Protein 7BOR (pdb70)

Sequence (494 aa):
SELIRVERETGLLTLRLDRQDKKNALTRAMYSRMAEALLEAQADTAVRVVLITGGDACFTSGNDILDFLEQPPSLRDSPVGRFMSALLEFPKPVIAAVNGPAVGIGTTLLLHCDLVFVGRNARLKMPFVNLGLTPEFGSSLILPRMLGHAKAAELLMLGQDFSGEQAAAWGLANAALEDGATVLEHARDAARRFLHLAPSAVVESKRLMKAPFIEELRRVIAEEGDIFSTRLRSPEAIEALSAFMHRSELIRVERETGLLTLRLDRQDKKNALTRAMYSRMAEALLEAQADTAVRVVLITGGDACFTSGNDILDFLEQPPSLRDSPVGRFMSALLEFPKPVIAAVNGPAVGIGTTLLLHCDLVFVGRNARLKMPFVNLGLTPEFGSSLILPRMLGHAKAAELLMLGQDFSGEQAAAWGLANAALEDGATVLEHARDAARRFLHLAPSAVVESKRLMKAPFIEELRRVIAEEGDIFSTRLRSPEAIEALSAFMHR

CATH classification: 3.90.226.10

Organism: Pseudomonas aeruginosa (strain ATCC 15692 / DSM 22644 / CIP 104116 / JCM 14847 / LMG 12228 / 1C / PRS 101 / PAO1) (NCBI:txid208964)

Nearest PDB structures (foldseek):
  7crd-assembly2_A  TM=9.992E-01  e=6.136E-46  Pseudomonas aeruginosa PAO1
  5ve2-assembly1_A  TM=9.531E-01  e=1.288E-24  Paraglaciecola sp. T6c
  3fdu-assembly2_E  TM=9.645E-01  e=4.568E-24  Acinetobacter baumannii ATCC 17978
  3qxz-assembly1_B  TM=7.538E-01  e=5.736E-17  Mycobacteroides abscessus ATCC 19977
  2vss-assembly1_A  TM=7.970E-01  e=1.020E-15  Pseudomonas fluorescens

Structure (mmCIF, N/CA/C/O backbone):
data_7BOR
#
_entry.id   7BOR
#
_cell.length_a   81.546
_cell.length_b   81.546
_cell.length_c   59.174
_cell.angle_alpha   90.000
_cell.angle_beta   90.000
_cell.angle_gamma   120.000
#
_symmetry.space_group_name_H-M   'P 3'
#
loop_
_entity.id
_entity.type
_entity.pdbx_description
1 polymer 'Probable enoyl-CoA hydratase/isomerase'
2 non-polymer 'COENZYME A'
3 water water
#
loop_
_atom_site.group_PDB
_atom_site.id
_atom_site.type_symbol
_atom_site.label_atom_id
_atom_site.label_alt_id
_atom_site.label_comp_id
_atom_site.label_asym_id
_atom_site.label_entity_id
_atom_site.label_seq_id
_atom_site.pdbx_PDB_ins_code
_atom_site.Cartn_x
_atom_site.Cartn_y
_atom_site.Cartn_z
_atom_site.occupancy
_atom_site.B_iso_or_equiv
_atom_site.auth_seq_id
_atom_site.auth_comp_id
_atom_site.auth_asym_id
_atom_site.auth_atom_id
_atom_site.pdbx_PDB_model_num
ATOM 1 N N . SER A 1 2 ? 30.53400 110.78300 -112.38300 1.000 78.68695 2 SER A N 1
ATOM 2 C CA . SER A 1 2 ? 31.47300 109.73700 -111.95300 1.000 82.52247 2 SER A CA 1
ATOM 3 C C . SER A 1 2 ? 31.08100 109.17400 -110.58000 1.000 79.77821 2 SER A C 1
ATOM 4 O O . SER A 1 2 ? 31.92400 108.96900 -109.69500 1.000 74.68563 2 SER A O 1
ATOM 7 N N . GLU A 1 3 ? 29.79000 108.88300 -110.44300 1.000 76.07650 3 GLU A N 1
ATOM 8 C CA . GLU A 1 3 ? 29.16200 108.72000 -109.14100 1.000 70.01105 3 GLU A CA 1
ATOM 9 C C . GLU A 1 3 ? 29.20300 107.28700 -108.62200 1.000 64.32399 3 GLU A C 1
ATOM 10 O O . GLU A 1 3 ? 29.29800 107.08800 -107.40500 1.000 63.63722 3 GLU A O 1
ATOM 16 N N . LEU A 1 4 ? 29.13900 106.28000 -109.49400 1.000 58.36129 4 LEU A N 1
ATOM 17 C CA . LEU A 1 4 ? 28.90100 104.91600 -109.03500 1.000 55.90191 4 LEU A CA 1
ATOM 18 C C . LEU A 1 4 ? 30.11400 103.99400 -109.09700 1.000 52.53946 4 LEU A C 1
ATOM 19 O O . LEU A 1 4 ? 30.11700 102.98800 -108.38500 1.000 48.62511 4 LEU A O 1
ATOM 24 N N . ILE A 1 5 ? 31.11600 104.29600 -109.93000 1.000 50.07294 5 ILE A N 1
ATOM 25 C CA . ILE A 1 5 ? 32.40500 103.59800 -109.95700 1.000 51.57287 5 ILE A CA 1
ATOM 26 C C . ILE A 1 5 ? 33.51400 104.61600 -109.64900 1.000 55.64496 5 ILE A C 1
ATOM 27 O O . ILE A 1 5 ? 33.79900 105.50400 -110.46800 1.000 59.59806 5 ILE A O 1
ATOM 32 N N . ARG A 1 6 ? 34.15800 104.48200 -108.48800 1.000 52.76905 6 ARG A N 1
ATOM 33 C CA . ARG A 1 6 ? 35.31500 105.31400 -108.14800 1.000 54.22879 6 ARG A CA 1
ATOM 34 C C . ARG A 1 6 ? 36.60400 104.70600 -108.69000 1.000 55.50469 6 ARG A C 1
ATOM 35 O O . ARG A 1 6 ? 36.79800 103.48900 -108.63500 1.000 52.98243 6 ARG A O 1
ATOM 43 N N . VAL A 1 7 ? 37.49300 105.56200 -109.20200 1.000 60.95890 7 VAL A N 1
ATOM 44 C CA . VAL A 1 7 ? 38.74400 105.11700 -109.81900 1.000 59.19427 7 VAL A CA 1
ATOM 45 C C . VAL A 1 7 ? 39.97800 105.73800 -109.16100 1.000 67.91509 7 VAL A C 1
ATOM 46 O O . VAL A 1 7 ? 40.56400 106.68900 -109.68800 1.000 70.27555 7 VAL A O 1
ATOM 50 N N . GLU A 1 8 ? 40.41500 105.18300 -108.03200 1.000 65.56684 8 GLU A N 1
ATOM 51 C CA . GLU A 1 8 ? 41.58500 105.69800 -107.31800 1.000 67.28594 8 GLU A CA 1
ATOM 52 C C . GLU A 1 8 ? 42.87600 105.18000 -107.95500 1.000 69.32855 8 GLU A C 1
ATOM 53 O O . GLU A 1 8 ? 43.22200 104.00200 -107.79100 1.000 66.91700 8 GLU A O 1
ATOM 59 N N . ARG A 1 9 ? 43.60200 106.06600 -108.65200 1.000 69.68553 9 ARG A N 1
ATOM 60 C CA . ARG A 1 9 ? 44.90500 105.76800 -109.24300 1.000 66.31809 9 ARG A CA 1
ATOM 61 C C . ARG A 1 9 ? 45.99600 106.08800 -108.21100 1.000 68.72697 9 ARG A C 1
ATOM 62 O O . ARG A 1 9 ? 46.40100 107.25900 -108.04100 1.000 70.58124 9 ARG A O 1
ATOM 70 N N . GLU A 1 10 ? 46.48500 105.03200 -107.50300 1.000 69.76195 10 GLU A N 1
ATOM 71 C CA . GLU A 1 10 ? 47.64900 105.20000 -106.64200 1.000 67.01700 10 GLU A CA 1
ATOM 72 C C . GLU A 1 10 ? 48.95200 104.89800 -107.40800 1.000 63.56835 10 GLU A C 1
ATOM 73 O O . GLU A 1 10 ? 48.97400 104.85000 -108.64300 1.000 63.16554 10 GLU A O 1
ATOM 79 N N . THR A 1 11 ? 50.02100 104.52300 -106.67700 1.000 68.81887 11 THR A N 1
ATOM 80 C CA . THR A 1 11 ? 51.34600 104.27700 -107.25600 1.000 69.41985 11 THR A CA 1
ATOM 81 C C . THR A 1 11 ? 51.36100 102.89800 -107.91000 1.000 63.99249 11 THR A C 1
ATOM 82 O O . THR A 1 11 ? 51.44200 101.87800 -107.21200 1.000 64.76779 11 THR A O 1
ATOM 86 N N . GLY A 1 12 ? 51.32800 102.86600 -109.24800 1.000 58.29449 12 GLY A N 1
ATOM 87 C CA . GLY A 1 12 ? 51.28100 101.62300 -110.00900 1.000 55.65713 12 GLY A CA 1
ATOM 88 C C . GLY A 1 12 ? 49.98400 100.82900 -109.90800 1.000 55.03290 12 GLY A C 1
ATOM 89 O O . GLY A 1 12 ? 49.81900 99.84200 -110.64300 1.000 49.32497 12 GLY A O 1
ATOM 90 N N . LEU A 1 13 ? 49.04800 101.24900 -109.05900 1.000 49.42924 13 LEU A N 1
ATOM 91 C CA . LEU A 1 13 ? 47.87400 100.47200 -108.70400 1.000 49.21320 13 LEU A CA 1
ATOM 92 C C . LEU A 1 13 ? 46.60900 101.25500 -109.03300 1.000 50.45141 13 LEU A C 1
ATOM 93 O O . LEU A 1 13 ? 46.36900 102.32800 -108.46800 1.000 53.59921 13 LEU A O 1
ATOM 98 N N . LEU A 1 14 ? 45.78200 100.70000 -109.91200 1.000 49.14450 14 LEU A N 1
ATOM 99 C CA . LEU A 1 14 ? 44.47700 101.27600 -110.21600 1.000 50.43326 14 LEU A CA 1
ATOM 100 C C . LEU A 1 14 ? 43.40500 100.51500 -109.44800 1.000 45.90420 14 LEU A C 1
ATOM 101 O O . LEU A 1 14 ? 43.33600 99.29200 -109.53400 1.000 42.37479 14 LEU A O 1
ATOM 106 N N . THR A 1 15 ? 42.57300 101.23700 -108.70800 1.000 42.40294 15 THR A N 1
ATOM 107 C CA . THR A 1 15 ? 41.51900 100.65200 -107.89800 1.000 49.76697 15 THR A CA 1
ATOM 108 C C . THR A 1 15 ? 40.14400 101.04100 -108.43300 1.000 48.88669 15 THR A C 1
ATOM 109 O O . THR A 1 15 ? 39.79300 102.22900 -108.43600 1.000 46.38450 15 THR A O 1
ATOM 113 N N . LEU A 1 16 ? 39.35800 100.03200 -108.85200 1.000 45.99599 16 LEU A N 1
ATOM 114 C CA . LEU A 1 16 ? 37.95300 100.21000 -109.23500 1.000 39.40510 16 LEU A CA 1
ATOM 115 C C . LEU A 1 16 ? 37.07200 99.86500 -108.03400 1.000 40.99123 16 LEU A C 1
ATOM 116 O O . LEU A 1 16 ? 37.02600 98.71000 -107.59400 1.000 33.97172 16 LEU A O 1
ATOM 121 N N . ARG A 1 17 ? 36.37700 100.86100 -107.50000 1.000 35.46401 17 ARG A N 1
ATOM 122 C CA . ARG A 1 17 ? 35.63200 100.72100 -106.26000 1.000 39.84414 17 ARG A CA 1
ATOM 123 C C . ARG A 1 17 ? 34.15000 100.93700 -106.56400 1.000 44.61942 17 ARG A C 1
ATOM 124 O O . ARG A 1 17 ? 33.70300 102.06800 -106.75100 1.000 44.88147 17 ARG A O 1
ATOM 132 N N . LEU A 1 18 ? 33.38300 99.85000 -106.58100 1.000 40.23457 18 LEU A N 1
ATOM 133 C CA . LEU A 1 18 ? 31.93200 99.91200 -106.72000 1.000 40.97904 18 LEU A CA 1
ATOM 134 C C . LEU A 1 18 ? 31.31100 100.71700 -105.58600 1.000 43.66267 18 LEU A C 1
ATOM 135 O O . LEU A 1 18 ? 31.44900 100.36400 -104.41300 1.000 39.18324 18 LEU A O 1
ATOM 140 N N . ASP A 1 19 ? 30.60600 101.79500 -105.92100 1.000 48.59474 19 ASP A N 1
ATOM 141 C CA . ASP A 1 19 ? 30.02000 102.67000 -104.89400 1.000 47.59635 19 ASP A CA 1
ATOM 142 C C . ASP A 1 19 ? 28.53600 102.91200 -105.19200 1.000 50.15495 19 ASP A C 1
ATOM 143 O O . ASP A 1 19 ? 28.15700 103.97000 -105.70500 1.000 50.83678 19 ASP A O 1
ATOM 148 N N . ARG A 1 20 ? 27.70000 101.94400 -104.81900 1.000 41.78213 20 ARG A N 1
ATOM 149 C CA . ARG A 1 20 ? 26.24500 102.01300 -104.99600 1.000 46.67904 20 ARG A CA 1
ATOM 150 C C . ARG A 1 20 ? 25.62700 101.22300 -103.83900 1.000 45.04500 20 ARG A C 1
ATOM 151 O O . ARG A 1 20 ? 24.90900 100.24600 -104.02200 1.000 48.14506 20 ARG A O 1
ATOM 159 N N . GLN A 1 21 ? 25.90600 101.65400 -102.61000 1.000 42.80443 21 GLN A N 1
ATOM 160 C CA . GLN A 1 21 ? 25.64400 100.81700 -101.44400 1.000 43.84576 21 GLN A CA 1
ATOM 161 C C . GLN A 1 21 ? 24.15300 100.60900 -101.22700 1.000 47.35940 21 GLN A C 1
ATOM 162 O O . GLN A 1 21 ? 23.72600 99.51300 -100.86000 1.000 47.84301 21 GLN A O 1
ATOM 168 N N . ASP A 1 22 ? 23.34000 101.63300 -101.47600 1.000 46.56082 22 ASP A N 1
ATOM 169 C CA . ASP A 1 22 ? 21.89200 101.49300 -101.35700 1.000 45.47534 22 ASP A CA 1
ATOM 170 C C . ASP A 1 22 ? 21.33100 100.34500 -102.19600 1.000 44.62459 22 ASP A C 1
ATOM 171 O O . ASP A 1 22 ? 20.25700 99.83200 -101.87200 1.000 48.55255 22 ASP A O 1
ATOM 176 N N . LYS A 1 23 ? 22.01000 99.94200 -103.26600 1.000 46.76884 23 LYS A N 1
ATOM 177 C CA . LYS A 1 23 ? 21.53100 98.85700 -104.11000 1.000 45.61370 23 LYS A CA 1
ATOM 178 C C . LYS A 1 23 ? 22.44900 97.63900 -104.03900 1.000 42.69899 23 LYS A C 1
ATOM 179 O O . LYS A 1 23 ? 22.48600 96.83000 -104.96000 1.000 41.34491 23 LYS A O 1
ATOM 185 N N . LYS A 1 24 ? 23.17900 97.48800 -102.94400 1.000 42.69351 24 LYS A N 1
ATOM 186 C CA . LYS A 1 24 ? 24.09900 96.36800 -102.78300 1.000 39.55135 24 LYS A CA 1
ATOM 187 C C . LYS A 1 24 ? 25.09200 96.26400 -103.93200 1.000 37.82896 24 LYS A C 1
ATOM 188 O O . LYS A 1 24 ? 25.46000 95.15700 -104.34800 1.000 35.92278 24 LYS A O 1
ATOM 194 N N . ASN A 1 25 ? 25.49600 97.43400 -104.44600 1.000 35.98435 25 ASN A N 1
ATOM 195 C CA . ASN A 1 25 ? 26.41800 97.57500 -105.56700 1.000 36.14486 25 ASN A CA 1
ATOM 196 C C . ASN A 1 25 ? 25.94700 96.85200 -106.83400 1.000 34.33104 25 ASN A C 1
ATOM 197 O O . ASN A 1 25 ? 26.77400 96.39300 -107.64500 1.000 33.31007 25 ASN A O 1
ATOM 202 N N . ALA A 1 26 ? 24.63300 96.78100 -107.03200 1.000 35.15029 26 ALA A N 1
ATOM 203 C CA . ALA A 1 26 ? 24.07400 96.16700 -108.24000 1.000 36.90567 26 ALA A CA 1
ATOM 204 C C . ALA A 1 26 ? 24.56900 96.90400 -109.46900 1.000 35.31959 26 ALA A C 1
ATOM 205 O O . ALA A 1 26 ? 24.60000 98.13600 -109.49200 1.000 39.29605 26 ALA A O 1
ATOM 207 N N . LEU A 1 27 ? 25.00500 96.15500 -110.47200 1.000 34.75514 27 LEU A N 1
ATOM 208 C CA . LEU A 1 27 ? 25.75700 96.73500 -111.57600 1.000 35.74750 27 LEU A CA 1
ATOM 209 C C . LEU A 1 27 ? 24.84300 97.18200 -112.71800 1.000 37.77997 27 LEU A C 1
ATOM 210 O O . LEU A 1 27 ? 24.23100 96.34500 -113.39800 1.000 32.70208 27 LEU A O 1
ATOM 215 N N . THR A 1 28 ? 24.85400 98.48500 -112.98600 1.000 39.85127 28 THR A N 1
ATOM 216 C CA . THR A 1 28 ? 24.11600 99.12600 -114.07400 1.000 40.04177 28 THR A CA 1
ATOM 217 C C . THR A 1 28 ? 24.93300 99.22000 -115.36600 1.000 42.47292 28 THR A C 1
ATOM 218 O O . THR A 1 28 ? 26.14600 98.99700 -115.39200 1.000 41.08800 28 THR A O 1
ATOM 222 N N . ARG A 1 29 ? 24.24000 99.53900 -116.46900 1.000 36.31785 29 ARG A N 1
ATOM 223 C CA . ARG A 1 29 ? 24.93500 99.67400 -117.75200 1.000 43.02395 29 ARG A CA 1
ATOM 224 C C . ARG A 1 29 ? 26.05200 100.71300 -117.66600 1.000 39.57988 29 ARG A C 1
ATOM 225 O O . ARG A 1 29 ? 27.10500 100.56100 -118.29000 1.000 37.54776 29 ARG A O 1
ATOM 233 N N . ALA A 1 30 ? 25.84000 101.78000 -116.89600 1.000 41.89979 30 ALA A N 1
ATOM 234 C CA . ALA A 1 30 ? 26.84200 102.83300 -116.78800 1.000 45.33333 30 ALA A CA 1
ATOM 235 C C . ALA A 1 30 ? 28.02100 102.39700 -115.91000 1.000 42.38227 30 ALA A C 1
ATOM 236 O O . ALA A 1 30 ? 29.15900 102.84600 -116.11400 1.000 40.82777 30 ALA A O 1
ATOM 238 N N . MET A 1 31 ? 27.78400 101.49100 -114.96700 1.000 41.16719 31 MET A N 1
ATOM 239 C CA . MET A 1 31 ? 28.89400 100.95900 -114.18200 1.000 39.62364 31 MET A CA 1
ATOM 240 C C . MET A 1 31 ? 29.72700 100.01400 -115.01000 1.000 38.45580 31 MET A C 1
ATOM 241 O O . MET A 1 31 ? 30.96100 100.11500 -115.02200 1.000 41.34174 31 MET A O 1
ATOM 246 N N . TYR A 1 32 ? 29.07100 99.13500 -115.77200 1.000 32.68736 32 TYR A N 1
ATOM 247 C CA . TYR A 1 32 ? 29.81200 98.24500 -116.64300 1.000 33.19123 32 TYR A CA 1
ATOM 248 C C . TYR A 1 32 ? 30.65300 99.03200 -117.63400 1.000 39.20131 32 TYR A C 1
ATOM 249 O O . TYR A 1 32 ? 31.77100 98.62500 -117.99200 1.000 34.89591 32 TYR A O 1
ATOM 258 N N . SER A 1 33 ? 30.07600 100.11600 -118.17300 1.000 41.65949 33 SER A N 1
ATOM 259 C CA . SER A 1 33 ? 30.77500 100.91500 -119.17200 1.000 43.76643 33 SER A CA 1
ATOM 260 C C . SER A 1 33 ? 31.98900 101.60500 -118.56000 1.000 39.30233 33 SER A C 1
ATOM 261 O O . SER A 1 33 ? 33.07100 101.58500 -119.15800 1.000 42.59343 33 SER A O 1
ATOM 264 N N . ARG A 1 34 ? 31.84000 102.17000 -117.35400 1.000 39.19280 34 ARG A N 1
ATOM 265 C CA . ARG A 1 34 ? 32.97100 102.82200 -116.69700 1.000 43.34820 34 ARG A CA 1
ATOM 266 C C . ARG A 1 34 ? 34.07900 101.81200 -116.42200 1.000 47.08985 34 ARG A C 1
ATOM 267 O O . ARG A 1 34 ? 35.25900 102.09200 -116.67100 1.000 46.56114 34 ARG A O 1
ATOM 275 N N . MET A 1 35 ? 33.71900 100.60500 -115.97100 1.000 44.01005 35 MET A N 1
ATOM 276 C CA . MET A 1 35 ? 34.74800 99.61000 -115.67200 1.000 44.20731 35 MET A CA 1
ATOM 277 C C . MET A 1 35 ? 35.41000 99.11400 -116.94300 1.000 39.56215 35 MET A C 1
ATOM 278 O O . MET A 1 35 ? 36.63600 98.94100 -116.98800 1.000 40.75167 35 MET A O 1
ATOM 283 N N . ALA A 1 36 ? 34.63700 98.91900 -118.00500 1.000 38.97753 36 ALA A N 1
ATOM 284 C CA . ALA A 1 36 ? 35.24800 98.44900 -119.23800 1.000 40.49012 36 ALA A CA 1
ATOM 285 C C . ALA A 1 36 ? 36.27100 99.45000 -119.77200 1.000 44.98841 36 ALA A C 1
ATOM 286 O O . ALA A 1 36 ? 37.34600 99.06100 -120.24400 1.000 46.42725 36 ALA A O 1
ATOM 288 N N . GLU A 1 37 ? 35.95700 100.74400 -119.72800 1.000 48.55082 37 GLU A N 1
ATOM 289 C CA . GLU A 1 37 ? 36.91100 101.71100 -120.26300 1.000 47.97713 37 GLU A CA 1
ATOM 290 C C . GLU A 1 37 ? 38.07500 101.92200 -119.29700 1.000 44.62517 37 GLU A C 1
ATOM 291 O O . GLU A 1 37 ? 39.22000 102.08400 -119.73900 1.000 47.59665 37 GLU A O 1
ATOM 297 N N . ALA A 1 38 ? 37.80700 101.87200 -117.98800 1.000 45.91256 38 ALA A N 1
ATOM 298 C CA . ALA A 1 38 ? 38.88600 101.98000 -117.00800 1.000 50.97287 38 ALA A CA 1
ATOM 299 C C . ALA A 1 38 ? 39.90800 100.85700 -117.18800 1.000 49.98349 38 ALA A C 1
ATOM 300 O O . ALA A 1 38 ? 41.13000 101.09500 -117.14700 1.000 49.61467 38 ALA A O 1
ATOM 302 N N . LEU A 1 39 ? 39.42500 99.62500 -117.39300 1.000 41.71866 39 LEU A N 1
ATOM 303 C CA . LEU A 1 39 ? 40.32500 98.52500 -117.73200 1.000 49.24528 39 LEU A CA 1
ATOM 304 C C . LEU A 1 39 ? 41.08100 98.79600 -119.03900 1.000 48.41273 39 LEU A C 1
ATOM 305 O O . LEU A 1 39 ? 42.29700 98.59400 -119.12300 1.000 51.66579 39 LEU A O 1
ATOM 310 N N . LEU A 1 40 ? 40.37500 99.21700 -120.09000 1.000 49.47092 40 LEU A N 1
ATOM 311 C CA . LEU A 1 40 ? 41.02200 99.30600 -121.40200 1.000 50.39055 40 LEU A CA 1
ATOM 312 C C . LEU A 1 40 ? 42.04300 100.43900 -121.45600 1.000 51.67273 40 LEU A C 1
ATOM 313 O O . LEU A 1 40 ? 43.02400 100.35300 -122.20100 1.000 56.31313 40 LEU A O 1
ATOM 318 N N . GLU A 1 41 ? 41.83300 101.50200 -120.69000 1.000 49.37471 41 GLU A N 1
ATOM 319 C CA . GLU A 1 41 ? 42.82700 102.56300 -120.61200 1.000 52.62678 41 GLU A CA 1
ATOM 320 C C . GLU A 1 41 ? 44.04900 102.05600 -119.85100 1.000 59.08611 41 GLU A C 1
ATOM 321 O O . GLU A 1 41 ? 45.13400 101.89300 -120.43200 1.000 59.79140 41 GLU A O 1
ATOM 327 N N . ALA A 1 42 ? 43.86500 101.73800 -118.55200 1.000 58.58863 42 ALA A N 1
ATOM 328 C CA . ALA A 1 42 ? 44.89700 101.16400 -117.68700 1.000 57.91329 42 ALA A CA 1
ATOM 329 C C . ALA A 1 42 ? 45.71700 100.06600 -118.35200 1.000 56.93288 42 ALA A C 1
ATOM 330 O O . ALA A 1 42 ? 46.92900 99.97100 -118.12200 1.000 58.54232 42 ALA A O 1
ATOM 332 N N . GLN A 1 43 ? 45.06200 99.23800 -119.16900 1.000 52.78560 43 GLN A N 1
ATOM 333 C CA . GLN A 1 43 ? 45.76300 98.26100 -119.99200 1.000 53.27091 43 GLN A CA 1
ATOM 334 C C . GLN A 1 43 ? 46.86300 98.90300 -120.82800 1.000 58.70117 43 GLN A C 1
ATOM 335 O O . GLN A 1 43 ? 47.90400 98.28300 -121.08900 1.000 60.00734 43 GLN A O 1
ATOM 341 N N . ALA A 1 44 ? 46.62400 100.12100 -121.31300 1.000 59.83754 44 ALA A N 1
ATOM 342 C CA . ALA A 1 44 ? 47.59900 100.82400 -122.13000 1.000 62.01691 44 ALA A CA 1
ATOM 343 C C . ALA A 1 44 ? 48.46600 101.77200 -121.31800 1.000 59.99501 44 ALA A C 1
ATOM 344 O O . ALA A 1 44 ? 49.50000 102.23100 -121.81300 1.000 65.49616 44 ALA A O 1
ATOM 346 N N . ASP A 1 45 ? 48.07400 102.06200 -120.08900 1.000 60.27837 45 ASP A N 1
ATOM 347 C CA . ASP A 1 45 ? 48.77600 103.03000 -119.26200 1.000 56.58697 45 ASP A CA 1
ATOM 348 C C . ASP A 1 45 ? 49.92900 102.32900 -118.55700 1.000 61.62133 45 ASP A C 1
ATOM 349 O O . ASP A 1 45 ? 49.73800 101.65500 -117.53700 1.000 55.94683 45 ASP A O 1
ATOM 354 N N . THR A 1 46 ? 51.13600 102.51600 -119.11200 1.000 60.57726 46 THR A N 1
ATOM 355 C CA . THR A 1 46 ? 52.36300 101.97400 -118.53600 1.000 60.26909 46 THR A CA 1
ATOM 356 C C . THR A 1 46 ? 52.51900 102.33500 -117.06100 1.000 59.89265 46 THR A C 1
ATOM 357 O O . THR A 1 46 ? 53.13700 101.58700 -116.29900 1.000 55.24726 46 THR A O 1
ATOM 361 N N . ALA A 1 47 ? 51.99500 103.48100 -116.63500 1.000 56.54395 47 ALA A N 1
ATOM 362 C CA . ALA A 1 47 ? 52.04800 103.77300 -115.21500 1.000 56.28852 47 ALA A CA 1
ATOM 363 C C . ALA A 1 47 ? 51.30100 102.72800 -114.40100 1.000 58.41059 47 ALA A C 1
ATOM 364 O O . ALA A 1 47 ? 51.57800 102.58200 -113.20900 1.000 61.19884 47 ALA A O 1
ATOM 366 N N . VAL A 1 48 ? 50.35700 102.00000 -114.99700 1.000 60.52878 48 VAL A N 1
ATOM 367 C CA . VAL A 1 48 ? 49.51900 101.08800 -114.22700 1.000 55.31092 48 VAL A CA 1
ATOM 368 C C . VAL A 1 48 ? 50.08400 99.67500 -114.34500 1.000 50.50857 48 VAL A C 1
ATOM 369 O O . VAL A 1 48 ? 50.26100 99.14100 -115.45000 1.000 47.59313 48 VAL A O 1
ATOM 373 N N . ARG A 1 49 ? 50.35900 99.08900 -113.17600 1.000 50.49908 49 ARG A N 1
ATOM 374 C CA . ARG A 1 49 ? 50.92500 97.75800 -113.01200 1.000 52.02568 49 ARG A CA 1
ATOM 375 C C . ARG A 1 49 ? 49.90100 96.73400 -112.54200 1.000 43.77193 49 ARG A C 1
ATOM 376 O O . ARG A 1 49 ? 49.98100 95.57200 -112.94200 1.000 47.31290 49 ARG A O 1
ATOM 384 N N . VAL A 1 50 ? 48.92600 97.15000 -111.74400 1.000 41.64746 50 VAL A N 1
ATOM 385 C CA . VAL A 1 50 ? 47.97300 96.23800 -111.12000 1.000 42.65177 50 VAL A CA 1
ATOM 386 C C . VAL A 1 50 ? 46.62400 96.94000 -110.98500 1.000 39.94201 50 VAL A C 1
ATOM 387 O O . VAL A 1 50 ? 46.55400 98.12800 -110.64200 1.000 41.74666 50 VAL A O 1
ATOM 391 N N . VAL A 1 51 ? 45.54300 96.18100 -111.20600 1.000 34.72161 51 VAL A N 1
ATOM 392 C CA . VAL A 1 51 ? 44.20000 96.65000 -110.90300 1.000 35.30562 51 VAL A CA 1
ATOM 393 C C . VAL A 1 51 ? 43.64300 95.88300 -109.71600 1.000 34.05395 51 VAL A C 1
ATOM 394 O O . VAL A 1 51 ? 43.76000 94.65400 -109.64300 1.000 32.93102 51 VAL A O 1
ATOM 398 N N . LEU A 1 52 ? 42.97900 96.61400 -108.82400 1.000 34.08526 52 LEU A N 1
ATOM 399 C CA . LEU A 1 52 ? 42.22200 96.05500 -107.72400 1.000 36.37598 52 LEU A CA 1
ATOM 400 C C . LEU A 1 52 ? 40.73300 96.36300 -107.89000 1.000 39.42779 52 LEU A C 1
ATOM 401 O O . LEU A 1 52 ? 40.35200 97.51400 -108.14500 1.000 39.46712 52 LEU A O 1
ATOM 406 N N . ILE A 1 53 ? 39.88800 95.35400 -107.69900 1.000 30.92037 53 ILE A N 1
ATOM 407 C CA . ILE A 1 53 ? 38.43800 95.55000 -107.75500 1.000 34.29768 53 ILE A CA 1
ATOM 408 C C . ILE A 1 53 ? 37.83900 95.25800 -106.39600 1.000 32.58458 53 ILE A C 1
ATOM 409 O O . ILE A 1 53 ? 38.10100 94.19900 -105.81500 1.000 34.38226 53 ILE A O 1
ATOM 414 N N . THR A 1 54 ? 36.94100 96.12600 -105.94200 1.000 27.97544 54 THR A N 1
ATOM 415 C CA . THR A 1 54 ? 36.32400 95.93600 -104.63600 1.000 28.80284 54 THR A CA 1
ATOM 416 C C . THR A 1 54 ? 35.03500 96.74300 -104.51700 1.000 31.61030 54 THR A C 1
ATOM 417 O O . THR A 1 54 ? 34.88000 97.79100 -105.14500 1.000 33.28262 54 THR A O 1
ATOM 421 N N . GLY A 1 55 ? 34.12400 96.25200 -103.69100 1.000 30.02014 55 GLY A N 1
ATOM 422 C CA . GLY A 1 55 ? 32.98000 97.02400 -103.27300 1.000 30.93659 55 GLY A CA 1
ATOM 423 C C . GLY A 1 55 ? 33.14300 97.72600 -101.93400 1.000 37.04163 55 GLY A C 1
ATOM 424 O O . GLY A 1 55 ? 32.19800 98.38500 -101.48900 1.000 34.38418 55 GLY A O 1
ATOM 425 N N . GLY A 1 56 ? 34.31200 97.62200 -101.30300 1.000 37.92159 56 GLY A N 1
ATOM 426 C CA . GLY A 1 56 ? 34.56400 98.17600 -99.98300 1.000 38.55134 56 GLY A CA 1
ATOM 427 C C . GLY A 1 56 ? 34.42100 97.13300 -98.89000 1.000 36.26978 56 GLY A C 1
ATOM 428 O O . GLY A 1 56 ? 34.46000 95.92400 -99.12700 1.000 37.80490 56 GLY A O 1
ATOM 429 N N . ASP A 1 57 ? 34.22300 97.62600 -97.66600 1.000 36.77681 57 ASP A N 1
ATOM 430 C CA . ASP A 1 57 ? 34.37500 96.81600 -96.46500 1.000 34.51453 57 ASP A CA 1
ATOM 431 C C . ASP A 1 57 ? 33.20200 95.91200 -96.20400 1.000 32.46158 57 ASP A C 1
ATOM 432 O O . ASP A 1 57 ? 33.37800 94.89700 -95.53400 1.000 35.41496 57 ASP A O 1
ATOM 437 N N . ALA A 1 58 ? 32.02100 96.24400 -96.72200 1.000 36.42598 58 ALA A N 1
ATOM 438 C CA . ALA A 1 58 ? 30.82000 95.49500 -96.38600 1.000 34.31481 58 ALA A CA 1
ATOM 439 C C . ALA A 1 58 ? 30.16300 94.75100 -97.54300 1.000 35.15161 58 ALA A C 1
ATOM 440 O O . ALA A 1 58 ? 29.34400 93.86200 -97.29300 1.000 36.96492 58 ALA A O 1
ATOM 442 N N . CYS A 1 59 ? 30.44300 95.11000 -98.78200 1.000 34.87296 59 CYS A N 1
ATOM 443 C CA . CYS A 1 59 ? 29.63600 94.57500 -99.88000 1.000 36.14912 59 CYS A CA 1
ATOM 444 C C . CYS A 1 59 ? 30.48700 94.53300 -101.13000 1.000 33.01092 59 CYS A C 1
ATOM 445 O O . CYS A 1 59 ? 31.21900 95.47900 -101.41300 1.000 33.90704 59 CYS A O 1
ATOM 448 N N . PHE A 1 60 ? 30.42100 93.42300 -101.86400 1.000 30.30564 60 PHE A N 1
ATOM 449 C CA . PHE A 1 60 ? 31.12600 93.38900 -103.14200 1.000 31.27934 60 PHE A CA 1
ATOM 450 C C . PHE A 1 60 ? 30.14600 93.79700 -104.27400 1.000 34.36900 60 PHE A C 1
ATOM 451 O O . PHE A 1 60 ? 30.12400 94.97000 -104.66600 1.000 33.88697 60 PHE A O 1
ATOM 459 N N . THR A 1 61 ? 29.28000 92.89200 -104.75200 1.000 33.68571 61 THR A N 1
ATOM 460 C CA . THR A 1 61 ? 28.18200 93.30500 -105.64400 1.000 33.42580 61 THR A CA 1
ATOM 461 C C . THR A 1 61 ? 27.09500 92.23800 -105.66300 1.000 35.72479 61 THR A C 1
ATOM 462 O O . THR A 1 61 ? 27.39500 91.04300 -105.69300 1.000 32.23838 61 THR A O 1
ATOM 466 N N . SER A 1 62 ? 25.84100 92.66800 -105.67100 1.000 35.03378 62 SER A N 1
ATOM 467 C CA . SER A 1 62 ? 24.73200 91.72900 -105.84300 1.000 37.92349 62 SER A CA 1
ATOM 468 C C . SER A 1 62 ? 24.55100 91.32100 -107.30000 1.000 34.32226 62 SER A C 1
ATOM 469 O O . SER A 1 62 ? 23.59000 90.61300 -107.63000 1.000 34.05515 62 SER A O 1
ATOM 472 N N . GLY A 1 63 ? 25.48300 91.70000 -108.17200 1.000 30.32951 63 GLY A N 1
ATOM 473 C CA . GLY A 1 63 ? 25.42200 91.27300 -109.54400 1.000 34.86841 63 GLY A CA 1
ATOM 474 C C . GLY A 1 63 ? 24.64100 92.27300 -110.37100 1.000 39.72697 63 GLY A C 1
ATOM 475 O O . GLY A 1 63 ? 24.37800 93.42800 -109.96900 1.000 36.96524 63 GLY A O 1
ATOM 476 N N . ASN A 1 64 ? 24.24800 91.79900 -111.54900 1.000 36.97373 64 ASN A N 1
ATOM 477 C CA . ASN A 1 64 ? 23.58200 92.64600 -112.53100 1.000 35.89953 64 ASN A CA 1
ATOM 478 C C . ASN A 1 64 ? 22.37700 93.34500 -111.92800 1.000 35.49142 64 ASN A C 1
ATOM 479 O O . ASN A 1 64 ? 21.61900 92.76500 -111.15600 1.000 36.20528 64 ASN A O 1
ATOM 484 N N . ASP A 1 65 ? 22.21400 94.61500 -112.27400 1.000 38.47025 65 ASP A N 1
ATOM 485 C CA . ASP A 1 65 ? 20.96900 95.29200 -111.94000 1.000 40.74627 65 ASP A CA 1
ATOM 486 C C . ASP A 1 65 ? 19.79900 94.57100 -112.60500 1.000 37.81640 65 ASP A C 1
ATOM 487 O O . ASP A 1 65 ? 19.77100 94.43300 -113.83000 1.000 41.49936 65 ASP A O 1
ATOM 492 N N . ILE A 1 66 ? 18.84300 94.10300 -111.80500 1.000 37.77221 66 ILE A N 1
ATOM 493 C CA . ILE A 1 66 ? 17.77100 93.26400 -112.34700 1.000 43.74057 66 ILE A CA 1
ATOM 494 C C . ILE A 1 66 ? 16.75000 94.09400 -113.14200 1.000 46.07434 66 ILE A C 1
ATOM 495 O O . ILE A 1 66 ? 16.17900 93.61600 -114.13200 1.000 44.53295 66 ILE A O 1
ATOM 500 N N . LEU A 1 67 ? 16.47100 95.31800 -112.68600 1.000 42.04082 67 LEU A N 1
ATOM 501 C CA . LEU A 1 67 ? 15.66600 96.25300 -113.46900 1.000 49.63456 67 LEU A CA 1
ATOM 502 C C . LEU A 1 67 ? 16.22000 96.41500 -114.86800 1.000 49.10224 67 LEU A C 1
ATOM 503 O O . LEU A 1 67 ? 15.47000 96.40700 -115.85000 1.000 50.31472 67 LEU A O 1
ATOM 508 N N . ASP A 1 68 ? 17.54000 96.59900 -114.97800 1.000 43.84780 68 ASP A N 1
ATOM 509 C CA . ASP A 1 68 ? 18.15100 96.65500 -116.29300 1.000 47.28842 68 ASP A CA 1
ATOM 510 C C . ASP A 1 68 ? 17.83100 95.39700 -117.08100 1.000 47.28418 68 ASP A C 1
ATOM 511 O O . ASP A 1 68 ? 17.52000 95.46800 -118.27500 1.000 44.78042 68 ASP A O 1
ATOM 516 N N . PHE A 1 69 ? 17.87700 94.23800 -116.41700 1.000 42.36917 69 PHE A N 1
ATOM 517 C CA . PHE A 1 69 ? 17.59500 92.97400 -117.09300 1.000 48.35908 69 PHE A CA 1
ATOM 518 C C . PHE A 1 69 ? 16.15900 92.92300 -117.59500 1.000 46.90331 69 PHE A C 1
ATOM 519 O O . PHE A 1 69 ? 15.89100 92.38900 -118.67900 1.000 46.26014 69 PHE A O 1
ATOM 527 N N . LEU A 1 70 ? 15.23900 93.46400 -116.81400 1.000 41.77007 70 LEU A N 1
ATOM 528 C CA . LEU A 1 70 ? 13.81800 93.39600 -117.11800 1.000 46.03868 70 LEU A CA 1
ATOM 529 C C . LEU A 1 70 ? 13.41600 94.43100 -118.16400 1.000 50.15617 70 LEU A C 1
ATOM 530 O O . LEU A 1 70 ? 12.65100 94.11300 -119.07400 1.000 49.81948 70 LEU A O 1
ATOM 535 N N . GLU A 1 71 ? 13.91900 95.66700 -118.05100 0.841 48.57240 71 GLU A N 1
ATOM 536 C CA . GLU A 1 71 ? 13.47700 96.75100 -118.91900 0.841 51.89965 71 GLU A CA 1
ATOM 537 C C . GLU A 1 71 ? 14.14000 96.70000 -120.28100 0.841 59.11367 71 GLU A C 1
ATOM 538 O O . GLU A 1 71 ? 13.52800 97.09500 -121.28200 0.841 67.49473 71 GLU A O 1
ATOM 544 N N . GLN A 1 72 ? 15.37800 96.23000 -120.34200 1.000 56.83932 72 GLN A N 1
ATOM 545 C CA . GLN A 1 72 ? 16.17900 96.28400 -121.56800 1.000 60.61893 72 GLN A CA 1
ATOM 546 C C . GLN A 1 72 ? 17.08500 95.08000 -121.59400 1.000 57.71416 72 GLN A C 1
ATOM 547 O O . GLN A 1 72 ? 18.30500 95.17800 -121.31400 1.000 60.83982 72 GLN A O 1
ATOM 553 N N . PRO A 1 73 ? 16.57400 93.89400 -121.91600 1.000 56.71367 73 PRO A N 1
ATOM 554 C CA . PRO A 1 73 ? 17.39200 92.67600 -121.94400 1.000 51.49586 73 PRO A CA 1
ATOM 555 C C . PRO A 1 73 ? 18.56000 92.82400 -122.91300 1.000 57.75946 73 PRO A C 1
ATOM 556 O O . PRO A 1 73 ? 18.35800 92.89200 -124.13600 1.000 54.80574 73 PRO A O 1
ATOM 560 N N . PRO A 1 74 ? 19.79100 92.83100 -122.39800 0.989 54.68276 74 PRO A N 1
ATOM 561 C CA . PRO A 1 74 ? 20.95100 92.97100 -123.27500 0.989 52.45841 74 PRO A CA 1
ATOM 562 C C . PRO A 1 74 ? 21.24900 91.67600 -124.01700 0.989 57.66526 74 PRO A C 1
ATOM 563 O O . PRO A 1 74 ? 21.08500 90.57500 -123.47500 0.989 56.88275 74 PRO A O 1
ATOM 567 N N . SER A 1 75 ? 21.64500 91.82800 -125.29400 0.820 52.42660 75 SER A N 1
ATOM 568 C CA . SER A 1 75 ? 22.48100 90.83700 -125.96500 0.820 50.20896 75 SER A CA 1
ATOM 569 C C . SER A 1 75 ? 23.85500 90.85300 -125.31000 0.820 51.51212 75 SER A C 1
ATOM 570 O O . SER A 1 75 ? 24.53800 91.88200 -125.34300 0.820 48.81745 75 SER A O 1
ATOM 573 N N . LEU A 1 76 ? 24.26000 89.73300 -124.70100 1.000 45.46659 76 LEU A N 1
ATOM 574 C CA . LEU A 1 76 ? 25.47400 89.77000 -123.90200 1.000 44.61430 76 LEU A CA 1
ATOM 575 C C . LEU A 1 76 ? 26.66700 90.21300 -124.73700 1.000 46.74678 76 LEU A C 1
ATOM 576 O O . LEU A 1 76 ? 27.42000 91.08700 -124.30900 1.000 52.70296 76 LEU A O 1
ATOM 581 N N . ARG A 1 77 ? 26.83100 89.67300 -125.95200 0.875 48.61463 77 ARG A N 1
ATOM 582 C CA . ARG A 1 77 ? 27.96200 90.08300 -126.78500 0.875 51.38938 77 ARG A CA 1
ATOM 583 C C . ARG A 1 77 ? 28.07300 91.61000 -126.85300 0.875 53.89145 77 ARG A C 1
ATOM 584 O O . ARG A 1 77 ? 29.04100 92.21500 -126.37300 0.875 50.36738 77 ARG A O 1
ATOM 592 N N . ASP A 1 78 ? 27.07800 92.24600 -127.45400 1.000 48.47704 78 ASP A N 1
ATOM 593 C CA . ASP A 1 78 ? 27.13800 93.65800 -127.81500 1.000 45.95325 78 ASP A CA 1
ATOM 594 C C . ASP A 1 78 ? 26.26200 94.40500 -126.81600 1.000 47.60511 78 ASP A C 1
ATOM 595 O O . ASP A 1 78 ? 25.06900 94.59700 -127.02700 1.000 44.72844 78 ASP A O 1
ATOM 600 N N . SER A 1 79 ? 26.88100 94.79700 -125.70600 1.000 36.55721 79 SER A N 1
ATOM 601 C CA . SER A 1 79 ? 26.23800 95.43700 -124.56800 1.000 41.89605 79 SER A CA 1
ATOM 602 C C . SER A 1 79 ? 27.33400 95.91700 -123.62300 1.000 40.73688 79 SER A C 1
ATOM 603 O O . SER A 1 79 ? 28.48400 95.46900 -123.72300 1.000 38.07116 79 SER A O 1
ATOM 606 N N . PRO A 1 80 ? 26.99600 96.80800 -122.69500 1.000 34.67031 80 PRO A N 1
ATOM 607 C CA . PRO A 1 80 ? 27.96500 97.18000 -121.65400 1.000 38.55209 80 PRO A CA 1
ATOM 608 C C . PRO A 1 80 ? 28.44500 95.99300 -120.82300 1.000 39.11273 80 PRO A C 1
ATOM 609 O O . PRO A 1 80 ? 29.65500 95.86700 -120.59300 1.000 36.76946 80 PRO A O 1
ATOM 613 N N . VAL A 1 81 ? 27.56000 95.08400 -120.40900 1.000 36.73420 81 VAL A N 1
ATOM 614 C CA . VAL A 1 81 ? 28.05200 93.94000 -119.64000 1.000 39.50345 81 VAL A CA 1
ATOM 615 C C . VAL A 1 81 ? 29.00200 93.09200 -120.48900 1.000 40.32461 81 VAL A C 1
ATOM 616 O O . VAL A 1 81 ? 30.08000 92.69100 -120.03500 1.000 35.66705 81 VAL A O 1
ATOM 620 N N . GLY A 1 82 ? 28.66100 92.87200 -121.75300 1.000 35.25254 82 GLY A N 1
ATOM 621 C CA . GLY A 1 82 ? 29.54600 92.12800 -122.62000 1.000 34.52249 82 GLY A CA 1
ATOM 622 C C . GLY A 1 82 ? 30.89700 92.78800 -122.79600 1.000 34.71198 82 GLY A C 1
ATOM 623 O O . GLY A 1 82 ? 31.92400 92.10500 -122.89200 1.000 33.61054 82 GLY A O 1
ATOM 624 N N . ARG A 1 83 ? 30.92200 94.12100 -122.85300 1.000 35.83731 83 ARG A N 1
ATOM 625 C CA . ARG A 1 83 ? 32.19100 94.83500 -122.99600 1.000 36.02308 83 ARG A CA 1
ATOM 626 C C . ARG A 1 83 ? 32.99400 94.77100 -121.70200 1.000 36.88238 83 ARG A C 1
ATOM 627 O O . ARG A 1 83 ? 34.23200 94.65500 -121.74000 1.000 36.03843 83 ARG A O 1
ATOM 635 N N . PHE A 1 84 ? 32.31000 94.81600 -120.54600 1.000 34.83363 84 PHE A N 1
ATOM 636 C CA . PHE A 1 84 ? 33.03200 94.60400 -119.29300 1.000 37.20527 84 PHE A CA 1
ATOM 637 C C . PHE A 1 84 ? 33.62500 93.19700 -119.25000 1.000 34.15224 84 PHE A C 1
ATOM 638 O O . PHE A 1 84 ? 34.80600 93.02400 -118.93200 1.000 34.82078 84 PHE A O 1
ATOM 646 N N . MET A 1 85 ? 32.83700 92.18300 -119.62300 1.000 33.69825 85 MET A N 1
ATOM 647 C CA . MET A 1 85 ? 33.34900 90.81000 -119.59500 1.000 32.04705 85 MET A CA 1
ATOM 648 C C . MET A 1 85 ? 34.57100 90.65100 -120.48200 1.000 38.14424 85 MET A C 1
ATOM 649 O O . MET A 1 85 ? 35.56800 90.01500 -120.09200 1.000 31.59098 85 MET A O 1
ATOM 654 N N . SER A 1 86 ? 34.49000 91.17600 -121.70800 1.000 32.50285 86 SER A N 1
ATOM 655 C CA . SER A 1 86 ? 35.57900 91.02400 -122.65400 1.000 35.44235 86 SER A CA 1
ATOM 656 C C . SER A 1 86 ? 36.80200 91.74300 -122.14300 1.000 31.04430 86 SER A C 1
ATOM 657 O O . SER A 1 86 ? 37.91800 91.22800 -122.22600 1.000 36.48441 86 SER A O 1
ATOM 660 N N . ALA A 1 87 ? 36.60100 92.95300 -121.63200 1.000 31.52304 87 ALA A N 1
ATOM 661 C CA . ALA A 1 87 ? 37.71700 93.74000 -121.10900 1.000 37.20828 87 ALA A CA 1
ATOM 662 C C . ALA A 1 87 ? 38.43700 93.01800 -119.95500 1.000 33.57896 87 ALA A C 1
ATOM 663 O O . ALA A 1 87 ? 39.66400 92.90200 -119.95800 1.000 33.84451 87 ALA A O 1
ATOM 665 N N . LEU A 1 88 ? 37.70300 92.53200 -118.96000 1.000 34.29450 88 LEU A N 1
ATOM 666 C CA . LEU A 1 88 ? 38.37700 91.81600 -117.86900 1.000 35.94256 88 LEU A CA 1
ATOM 667 C C . LEU A 1 88 ? 39.03000 90.52800 -118.37200 1.000 33.51828 88 LEU A C 1
ATOM 668 O O . LEU A 1 88 ? 40.21900 90.27000 -118.13800 1.000 32.88128 88 LEU A O 1
ATOM 673 N N . LEU A 1 89 ? 38.28300 89.73100 -119.12300 1.000 36.30477 89 LEU A N 1
ATOM 674 C CA . LEU A 1 89 ? 38.84500 88.49600 -119.65500 1.000 34.10541 89 LEU A CA 1
ATOM 675 C C . LEU A 1 89 ? 40.16500 88.74500 -120.37700 1.000 38.26303 89 LEU A C 1
ATOM 676 O O . LEU A 1 89 ? 41.14100 87.99200 -120.21300 1.000 36.59495 89 LEU A O 1
ATOM 681 N N . GLU A 1 90 ? 40.22700 89.80400 -121.17300 1.000 34.11241 90 GLU A N 1
ATOM 682 C CA . GLU A 1 90 ? 41.41600 90.05700 -121.97900 1.000 40.75173 90 GLU A CA 1
ATOM 683 C C . GLU A 1 90 ? 42.41700 90.95900 -121.26200 1.000 34.73698 90 GLU A C 1
ATOM 684 O O . GLU A 1 90 ? 43.47400 91.26100 -121.82500 1.000 36.27869 90 GLU A O 1
ATOM 690 N N . PHE A 1 91 ? 42.11500 91.40900 -120.04100 1.000 36.40549 91 PHE A N 1
ATOM 691 C CA . PHE A 1 91 ? 43.03100 92.31000 -119.35200 1.000 36.29898 91 PHE A CA 1
ATOM 692 C C . PHE A 1 91 ? 44.38300 91.61400 -119.18400 1.000 41.18501 91 PHE A C 1
ATOM 693 O O . PHE A 1 91 ? 44.43700 90.49700 -118.63900 1.000 39.81062 91 PHE A O 1
ATOM 701 N N . PRO A 1 92 ? 45.47600 92.18300 -119.69200 1.000 42.35133 92 PRO A N 1
ATOM 702 C CA . PRO A 1 92 ? 46.75900 91.46800 -119.67400 1.000 36.39629 92 PRO A CA 1
ATOM 703 C C . PRO A 1 92 ? 47.59200 91.65200 -118.41700 1.000 32.49559 92 PRO A C 1
ATOM 704 O O . PRO A 1 92 ? 48.57600 90.91800 -118.25900 1.000 32.26636 92 PRO A O 1
ATOM 708 N N . LYS A 1 93 ? 47.28000 92.58000 -117.55300 1.000 30.61326 93 LYS A N 1
ATOM 709 C CA . LYS A 1 93 ? 48.04400 92.78600 -116.32300 1.000 32.51078 93 LYS A CA 1
ATOM 710 C C . LYS A 1 93 ? 47.33400 92.20200 -115.10600 1.000 31.26594 93 LYS A C 1
ATOM 711 O O . LYS A 1 93 ? 46.16500 91.77100 -115.18800 1.000 30.06308 93 LYS A O 1
ATOM 717 N N . PRO A 1 94 ? 48.01100 92.15500 -113.95100 1.000 32.49143 94 PRO A N 1
ATOM 718 C CA . PRO A 1 94 ? 47.40800 91.56100 -112.75300 1.000 24.96280 94 PRO A CA 1
ATOM 719 C C . PRO A 1 94 ? 46.11700 92.24700 -112.32200 1.000 30.76241 94 PRO A C 1
ATOM 720 O O . PRO A 1 94 ? 46.05300 93.47000 -112.15800 1.000 32.17075 94 PRO A O 1
ATOM 724 N N . VAL A 1 95 ? 45.08700 91.43600 -112.09200 1.000 28.52469 95 VAL A N 1
ATOM 725 C CA . VAL A 1 95 ? 43.83300 91.92300 -111.54400 1.000 27.61500 95 VAL A CA 1
ATOM 726 C C . VAL A 1 95 ? 43.56500 91.19900 -110.22300 1.000 27.38331 95 VAL A C 1
ATOM 727 O O . VAL A 1 95 ? 43.57500 89.96600 -110.19600 1.000 27.60209 95 VAL A O 1
ATOM 731 N N . ILE A 1 96 ? 43.25800 91.96300 -109.16900 1.000 26.03959 96 ILE A N 1
ATOM 732 C CA . ILE A 1 96 ? 43.00900 91.45200 -107.81200 1.000 26.81853 96 ILE A CA 1
ATOM 733 C C . ILE A 1 96 ? 41.62200 91.87400 -107.34900 1.000 31.05219 96 ILE A C 1
ATOM 734 O O . ILE A 1 96 ? 41.28200 93.05800 -107.39500 1.000 30.57409 96 ILE A O 1
ATOM 739 N N . ALA A 1 97 ? 40.84400 90.91400 -106.85200 1.000 25.97702 97 ALA A N 1
ATOM 740 C CA . ALA A 1 97 ? 39.56400 91.18300 -106.22100 1.000 25.29193 97 ALA A CA 1
ATOM 741 C C . ALA A 1 97 ? 39.68100 91.14300 -104.70700 1.000 28.67247 97 ALA A C 1
ATOM 742 O O . ALA A 1 97 ? 40.40000 90.31800 -104.15100 1.000 25.01432 97 ALA A O 1
ATOM 744 N N . ALA A 1 98 ? 38.91200 92.02000 -104.05700 1.000 25.34478 98 ALA A N 1
ATOM 745 C CA . ALA A 1 98 ? 38.80900 92.13600 -102.60100 1.000 30.02618 98 ALA A CA 1
ATOM 746 C C . ALA A 1 98 ? 37.33000 92.15600 -102.25700 1.000 32.33476 98 ALA A C 1
ATOM 747 O O . ALA A 1 98 ? 36.64000 93.15600 -102.49400 1.000 31.24292 98 ALA A O 1
ATOM 749 N N . VAL A 1 99 ? 36.85200 91.07900 -101.66500 1.000 24.18454 99 VAL A N 1
ATOM 750 C CA . VAL A 1 99 ? 35.43200 90.78000 -101.62300 1.000 28.44983 99 VAL A CA 1
ATOM 751 C C . VAL A 1 99 ? 34.97700 90.74700 -100.18400 1.000 28.43626 99 VAL A C 1
ATOM 752 O O . VAL A 1 99 ? 35.50700 89.97200 -99.38600 1.000 31.01814 99 VAL A O 1
ATOM 756 N N . ASN A 1 100 ? 33.93900 91.52000 -99.87900 1.000 30.73370 100 ASN A N 1
ATOM 757 C CA . ASN A 1 100 ? 33.22500 91.44000 -98.61400 1.000 29.29999 100 ASN A CA 1
ATOM 758 C C . ASN A 1 100 ? 31.72800 91.31500 -98.89800 1.000 31.41891 100 ASN A C 1
ATOM 759 O O . ASN A 1 100 ? 31.23400 91.81100 -99.90100 1.000 29.35738 100 ASN A O 1
ATOM 764 N N . GLY A 1 101 ? 31.01300 90.66800 -98.00900 1.000 30.22706 101 GLY A N 1
ATOM 765 C CA . GLY A 1 101 ? 29.57900 90.64000 -98.10600 1.000 35.18975 101 GLY A CA 1
ATOM 766 C C . GLY A 1 101 ? 29.10500 89.83400 -99.30200 1.000 32.68822 101 GLY A C 1
ATOM 767 O O . GLY A 1 101 ? 29.66600 88.79300 -99.61500 1.000 27.96817 101 GLY A O 1
ATOM 768 N N . PRO A 1 102 ? 28.02400 90.26000 -99.94800 1.000 34.17635 102 PRO A N 1
ATOM 769 C CA . PRO A 1 102 ? 27.51700 89.48800 -101.09600 1.000 28.42823 102 PRO A CA 1
ATOM 770 C C . PRO A 1 102 ? 28.38500 89.67400 -102.31900 1.000 26.74340 102 PRO A C 1
ATOM 771 O O . PRO A 1 102 ? 28.93600 90.74800 -102.57400 1.000 24.39758 102 PRO A O 1
ATOM 775 N N . ALA A 1 103 ? 28.51500 88.57500 -103.06500 1.000 27.45982 103 ALA A N 1
ATOM 776 C CA . ALA A 1 103 ? 29.13800 88.48900 -104.37300 1.000 24.90265 103 ALA A CA 1
ATOM 777 C C . ALA A 1 103 ? 28.24700 87.52200 -105.15900 1.000 28.03523 103 ALA A C 1
ATOM 778 O O . ALA A 1 103 ? 28.41400 86.29700 -105.05900 1.000 26.88166 103 ALA A O 1
ATOM 780 N N . VAL A 1 104 ? 27.28900 88.07200 -105.92700 1.000 27.70178 104 VAL A N 1
ATOM 781 C CA . VAL A 1 104 ? 26.20600 87.27800 -106.50400 1.000 23.95524 104 VAL A CA 1
ATOM 782 C C . VAL A 1 104 ? 26.24700 87.34900 -108.02000 1.000 29.08042 104 VAL A C 1
ATOM 783 O O . VAL A 1 104 ? 26.47400 88.41300 -108.60300 1.000 28.18672 104 VAL A O 1
ATOM 787 N N . GLY A 1 105 ? 26.00600 86.22200 -108.65500 1.000 25.13274 105 GLY A N 1
ATOM 788 C CA . GLY A 1 105 ? 25.91500 86.25200 -110.11000 1.000 25.62776 105 GLY A CA 1
ATOM 789 C C . GLY A 1 105 ? 27.28000 86.58300 -110.67100 1.000 27.42513 105 GLY A C 1
ATOM 790 O O . GLY A 1 105 ? 28.27000 85.91700 -110.35100 1.000 26.48317 105 GLY A O 1
ATOM 791 N N . ILE A 1 106 ? 27.35700 87.61900 -111.51200 1.000 26.34923 106 ILE A N 1
ATOM 792 C CA . ILE A 1 106 ? 28.64800 88.06800 -112.02800 1.000 27.90751 106 ILE A CA 1
ATOM 793 C C . ILE A 1 106 ? 29.55100 88.55700 -110.90100 1.000 26.34036 106 ILE A C 1
ATOM 794 O O . ILE A 1 106 ? 30.77000 88.70900 -111.10600 1.000 29.19244 106 ILE A O 1
ATOM 799 N N . GLY A 1 107 ? 28.99400 88.76900 -109.70000 1.000 28.46728 107 GLY A N 1
ATOM 800 C CA . GLY A 1 107 ? 29.84100 89.06700 -108.53100 1.000 26.87090 107 GLY A CA 1
ATOM 801 C C . GLY A 1 107 ? 30.78600 87.92300 -108.20100 1.000 27.16691 107 GLY A C 1
ATOM 802 O O . GLY A 1 107 ? 31.94200 88.14000 -107.81200 1.000 27.69750 107 GLY A O 1
ATOM 803 N N . THR A 1 108 ? 30.32100 86.68900 -108.39800 1.000 26.47469 108 THR A N 1
ATOM 804 C CA . THR A 1 108 ? 31.17600 85.52000 -108.24900 1.000 24.10853 108 THR A CA 1
ATOM 805 C C . THR A 1 108 ? 31.89200 85.19200 -109.54200 1.000 26.35405 108 THR A C 1
ATOM 806 O O . THR A 1 108 ? 33.10300 84.95700 -109.53000 1.000 22.34368 108 THR A O 1
ATOM 810 N N . THR A 1 109 ? 31.18300 85.19200 -110.68900 1.000 23.77189 109 THR A N 1
ATOM 811 C CA . THR A 1 109 ? 31.86100 84.68900 -111.86800 1.000 21.57146 109 THR A CA 1
ATOM 812 C C . THR A 1 109 ? 33.01800 85.59000 -112.29300 1.000 21.29363 109 THR A C 1
ATOM 813 O O . THR A 1 109 ? 33.94300 85.11500 -112.94100 1.000 24.75493 109 THR A O 1
ATOM 817 N N . LEU A 1 110 ? 32.97600 86.89400 -112.01000 1.000 25.51806 110 LEU A N 1
ATOM 818 C CA . LEU A 1 110 ? 34.08300 87.71300 -112.48500 1.000 23.32400 110 LEU A CA 1
ATOM 819 C C . LEU A 1 110 ? 35.36400 87.35800 -111.75400 1.000 26.87512 110 LEU A C 1
ATOM 820 O O . LEU A 1 110 ? 36.47800 87.52300 -112.29700 1.000 22.61141 110 LEU A O 1
ATOM 825 N N . LEU A 1 111 ? 35.22100 86.83900 -110.52900 1.000 27.92971 111 LEU A N 1
ATOM 826 C CA . LEU A 1 111 ? 36.36200 86.36900 -109.75100 1.000 26.15576 111 LEU A CA 1
ATOM 827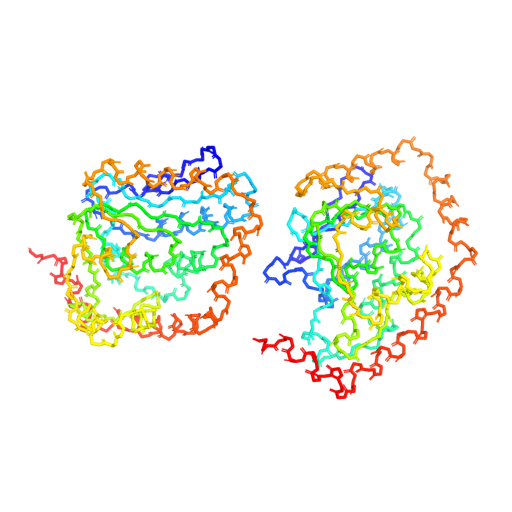 C C . LEU A 1 111 ? 37.09500 85.24800 -110.46300 1.000 25.78333 111 LEU A C 1
ATOM 828 O O . LEU A 1 111 ? 38.29100 85.03900 -110.22200 1.000 23.87674 111 LEU A O 1
ATOM 833 N N . LEU A 1 112 ? 36.39600 84.50800 -111.32400 1.000 23.53933 112 LEU A N 1
ATOM 834 C CA . LEU A 1 112 ? 37.06600 83.46800 -112.10200 1.000 24.29323 112 LEU A CA 1
ATOM 835 C C . LEU A 1 112 ? 38.04500 84.02900 -113.13300 1.000 27.37212 112 LEU A C 1
ATOM 836 O O . LEU A 1 112 ? 38.83000 83.25600 -113.67700 1.000 28.97114 112 LEU A O 1
ATOM 841 N N . HIS A 1 113 ? 38.06400 85.34400 -113.36700 1.000 25.27399 113 HIS A N 1
ATOM 842 C CA . HIS A 1 113 ? 38.99600 85.96700 -114.30100 1.000 27.15517 113 HIS A CA 1
ATOM 843 C C . HIS A 1 113 ? 40.01100 86.86800 -113.59500 1.000 29.91364 113 HIS A C 1
ATOM 844 O O . HIS A 1 113 ? 40.79300 87.57100 -114.25900 1.000 28.35532 113 HIS A O 1
ATOM 851 N N . CYS A 1 114 ? 40.04500 86.84300 -112.27400 1.000 27.16104 114 CYS A N 1
ATOM 852 C CA . CYS A 1 114 ? 41.01300 87.63700 -111.54500 1.000 24.45493 114 CYS A CA 1
ATOM 853 C C . CYS A 1 114 ? 42.23600 86.77700 -111.25800 1.000 28.25755 114 CYS A C 1
ATOM 854 O O . CYS A 1 114 ? 42.16800 85.54200 -111.20800 1.000 28.61099 114 CYS A O 1
ATOM 857 N N . ASP A 1 115 ? 43.37100 87.42900 -111.08300 1.000 26.26840 115 ASP A N 1
ATOM 858 C CA . ASP A 1 115 ? 44.58400 86.66800 -110.78800 1.000 23.69643 115 ASP A CA 1
ATOM 859 C C . ASP A 1 115 ? 44.74400 86.32700 -109.30800 1.000 22.14129 115 ASP A C 1
ATOM 860 O O . ASP A 1 115 ? 45.36200 85.30700 -108.96900 1.000 20.88143 115 ASP A O 1
ATOM 865 N N . LEU A 1 116 ? 44.22700 87.15700 -108.43400 1.000 22.70227 116 LEU A N 1
ATOM 866 C CA . LEU A 1 116 ? 44.18300 86.84500 -107.01900 1.000 22.92644 116 LEU A CA 1
ATOM 867 C C . LEU A 1 116 ? 42.82500 87.27000 -106.52600 1.000 24.37135 116 LEU A C 1
ATOM 868 O O . LEU A 1 116 ? 42.24900 88.23900 -107.01100 1.000 22.53671 116 LEU A O 1
ATOM 873 N N . VAL A 1 117 ? 42.28300 86.49600 -105.60000 1.000 21.89911 117 VAL A N 1
ATOM 874 C CA . VAL A 1 117 ? 40.94900 86.76100 -105.07300 1.000 19.79630 117 VAL A CA 1
ATOM 875 C C . VAL A 1 117 ? 41.02600 86.63300 -103.56400 1.000 27.14221 117 VAL A C 1
ATOM 876 O O . VAL A 1 117 ? 41.40300 85.56900 -103.05700 1.000 23.13060 117 VAL A O 1
ATOM 880 N N . PHE A 1 118 ? 40.76600 87.73300 -102.85000 1.000 26.32174 118 PHE A N 1
ATOM 881 C CA . PHE A 1 118 ? 40.69100 87.73000 -101.39100 1.000 26.88077 118 PHE A CA 1
ATOM 882 C C . PHE A 1 118 ? 39.27500 88.03300 -100.93500 1.000 27.78448 118 PHE A C 1
ATOM 883 O O . PHE A 1 118 ? 38.63300 88.94500 -101.45400 1.000 24.97432 118 PHE A O 1
ATOM 891 N N . VAL A 1 119 ? 38.81100 87.28900 -99.93500 1.000 26.06745 119 VAL A N 1
ATOM 892 C CA . VAL A 1 119 ? 37.42800 87.38500 -99.50000 1.000 24.10036 119 VAL A CA 1
ATOM 893 C C . VAL A 1 119 ? 37.40600 87.41800 -97.99300 1.000 26.43220 119 VAL A C 1
ATOM 894 O O . VAL A 1 119 ? 38.22600 86.76500 -97.33600 1.000 27.26855 119 VAL A O 1
ATOM 898 N N . GLY A 1 120 ? 36.41900 88.12100 -97.43700 1.000 24.69679 120 GLY A N 1
ATOM 899 C CA . GLY A 1 120 ? 36.09600 87.91100 -96.03800 1.000 27.40871 120 GLY A CA 1
ATOM 900 C C . GLY A 1 120 ? 35.56800 86.51700 -95.79100 1.000 30.66960 120 GLY A C 1
ATOM 901 O O . GLY A 1 120 ? 34.83800 85.94600 -96.61600 1.000 25.70748 120 GLY A O 1
ATOM 902 N N . ARG A 1 121 ? 35.93400 85.97800 -94.62400 1.000 27.42223 121 ARG A N 1
ATOM 903 C CA . ARG A 1 121 ? 35.51400 84.61900 -94.30000 1.000 28.81548 121 ARG A CA 1
ATOM 904 C C . ARG A 1 121 ? 34.01500 84.42700 -94.47100 1.000 25.76758 121 ARG A C 1
ATOM 905 O O . ARG A 1 121 ? 33.52700 83.30100 -94.73800 1.000 24.89789 121 ARG A O 1
ATOM 913 N N . ASN A 1 122 ? 33.26200 85.44900 -94.06800 1.000 26.87147 122 ASN A N 1
ATOM 914 C CA . ASN A 1 122 ? 31.81100 85.37600 -94.06100 1.000 30.34745 122 ASN A CA 1
ATOM 915 C C . ASN A 1 122 ? 31.19100 86.06300 -95.26800 1.000 27.67809 122 ASN A C 1
ATOM 916 O O . ASN A 1 122 ? 29.99100 86.36300 -95.23800 1.000 27.87974 122 ASN A O 1
ATOM 921 N N . ALA A 1 123 ? 31.97200 86.35300 -96.30700 1.000 26.30638 123 ALA A N 1
ATOM 922 C CA . ALA A 1 123 ? 31.32900 86.83600 -97.51600 1.000 25.89891 123 ALA A CA 1
ATOM 923 C C . ALA A 1 123 ? 30.33600 85.77900 -97.96700 1.000 30.91311 123 ALA A C 1
ATOM 924 O O . ALA A 1 123 ? 30.43500 84.61500 -97.58200 1.000 27.38070 123 ALA A O 1
ATOM 926 N N . ARG A 1 124 ? 29.36100 86.19500 -98.78300 1.000 30.72410 124 ARG A N 1
ATOM 927 C CA . ARG A 1 124 ? 28.27200 85.32300 -99.24200 1.000 28.23612 124 ARG A CA 1
ATOM 928 C C . ARG A 1 124 ? 28.28300 85.26500 -100.76300 1.000 28.80264 124 ARG A C 1
ATOM 929 O O . ARG A 1 124 ? 27.81800 86.19800 -101.41300 1.000 26.54338 124 ARG A O 1
ATOM 937 N N . LEU A 1 125 ? 28.74000 84.16300 -101.32600 1.000 25.73648 125 LEU A N 1
ATOM 938 C CA . LEU A 1 125 ? 28.89200 84.04000 -102.76300 1.000 26.71105 125 LEU A CA 1
ATOM 939 C C . LEU A 1 125 ? 27.78800 83.15600 -103.31000 1.000 25.14848 125 LEU A C 1
ATOM 940 O O . LEU A 1 125 ? 27.53500 82.07500 -102.75800 1.000 23.11584 125 LEU A O 1
ATOM 945 N N . LYS A 1 126 ? 27.13800 83.58100 -104.40200 1.000 26.10472 126 LYS A N 1
ATOM 946 C CA . LYS A 1 126 ? 26.34600 82.58600 -105.11400 1.000 25.20335 126 LYS A CA 1
ATOM 947 C C . LYS A 1 126 ? 26.10100 82.94000 -106.57800 1.000 25.62949 126 LYS A C 1
ATOM 948 O O . LYS A 1 126 ? 26.23000 84.08700 -106.99800 1.000 23.97901 126 LYS A O 1
ATOM 954 N N . MET A 1 127 ? 25.66000 81.92500 -107.32100 1.000 22.54653 127 MET A N 1
ATOM 955 C CA . MET A 1 127 ? 25.37000 82.05300 -108.76000 1.000 22.50695 127 MET A CA 1
ATOM 956 C C . MET A 1 127 ? 23.90700 81.66600 -108.91800 1.000 24.90966 127 MET A C 1
ATOM 957 O O . MET A 1 127 ? 23.57400 80.48000 -109.08400 1.000 24.46014 127 MET A O 1
ATOM 962 N N . PRO A 1 128 ? 22.99200 82.61700 -108.73900 1.000 24.36906 128 PRO A N 1
ATOM 963 C CA . PRO A 1 128 ? 21.58200 82.25800 -108.60000 1.000 23.36795 128 PRO A CA 1
ATOM 964 C C . PRO A 1 128 ? 20.88800 82.14800 -109.96300 1.000 27.61450 128 PRO A C 1
ATOM 965 O O . PRO A 1 128 ? 19.65700 82.27500 -110.02800 1.000 27.96378 128 PRO A O 1
ATOM 969 N N . PHE A 1 129 ? 21.67100 81.89600 -111.03700 1.000 26.57896 129 PHE A N 1
ATOM 970 C CA . PHE A 1 129 ? 21.12600 82.02800 -112.38900 1.000 28.18291 129 PHE A CA 1
ATOM 971 C C . PHE A 1 129 ? 19.90000 81.15800 -112.55500 1.000 33.20663 129 PHE A C 1
ATOM 972 O O . PHE A 1 129 ? 18.82500 81.63800 -112.92000 1.000 31.10857 129 PHE A O 1
ATOM 980 N N . VAL A 1 130 ? 20.03700 79.87700 -112.19700 1.000 31.55185 130 VAL A N 1
ATOM 981 C CA . VAL A 1 130 ? 18.96200 78.90200 -112.29800 1.000 32.15931 130 VAL A CA 1
ATOM 982 C C . VAL A 1 130 ? 17.75300 79.29400 -111.45000 1.000 33.64417 130 VAL A C 1
ATOM 983 O O . VAL A 1 130 ? 16.59500 79.09000 -111.85100 1.000 32.94118 130 VAL A O 1
ATOM 987 N N . ASN A 1 131 ? 17.98600 79.84600 -110.25900 1.000 30.22958 131 ASN A N 1
ATOM 988 C CA . ASN A 1 131 ? 16.86700 80.31900 -109.46400 1.000 27.37735 131 ASN A CA 1
ATOM 989 C C . ASN A 1 131 ? 16.05200 81.39300 -110.18900 1.000 30.95539 131 ASN A C 1
ATOM 990 O O . ASN A 1 131 ? 14.88300 81.59400 -109.84600 1.000 32.25733 131 ASN A O 1
ATOM 995 N N . LEU A 1 132 ? 16.64700 82.09400 -111.15100 1.000 30.31173 132 LEU A N 1
ATOM 996 C CA . LEU A 1 132 ? 16.00900 83.21000 -111.84100 1.000 32.68937 132 LEU A CA 1
ATOM 997 C C . LEU A 1 132 ? 15.60300 82.84300 -113.26200 1.000 31.90187 132 LEU A C 1
ATOM 998 O O . LEU A 1 132 ? 15.40300 83.73000 -114.10100 1.000 35.79946 132 LEU A O 1
ATOM 1003 N N . GLY A 1 133 ? 15.49800 81.54800 -113.55000 1.000 28.54971 133 GLY A N 1
ATOM 1004 C CA . GLY A 1 133 ? 15.21800 81.08400 -114.89100 1.000 29.09304 133 GLY A CA 1
ATOM 1005 C C . GLY A 1 133 ? 16.30800 81.37200 -115.88800 1.000 31.62012 133 GLY A C 1
ATOM 1006 O O . GLY A 1 133 ? 16.06400 81.33100 -117.09800 1.000 32.77247 133 GLY A O 1
ATOM 1007 N N . LEU A 1 134 ? 17.52400 81.59700 -115.41100 1.000 27.75762 134 LEU A N 1
ATOM 1008 C CA . LEU A 1 134 ? 18.65800 81.90600 -116.24600 1.000 26.28076 134 LEU A CA 1
ATOM 1009 C C . LEU A 1 134 ? 19.66900 80.76100 -116.19900 1.000 28.25956 134 LEU A C 1
ATOM 1010 O O . LEU A 1 134 ? 19.45100 79.74000 -115.55800 1.000 29.95257 134 LEU A O 1
ATOM 1015 N N . THR A 1 135 ? 20.79600 80.96100 -116.86000 1.000 25.11695 135 THR A N 1
ATOM 1016 C CA . THR A 1 135 ? 21.78100 79.90600 -117.06300 1.000 27.54576 135 THR A CA 1
ATOM 1017 C C . THR A 1 135 ? 23.17500 80.48900 -116.79600 1.000 27.36193 135 THR A C 1
ATOM 1018 O O . THR A 1 135 ? 23.32400 81.70500 -116.60800 1.000 27.98054 135 THR A O 1
ATOM 1022 N N . PRO A 1 136 ? 24.22400 79.66000 -116.77200 1.000 26.10421 136 PRO A N 1
ATOM 1023 C CA . PRO A 1 136 ? 25.54900 80.17000 -116.40900 1.000 27.36664 136 PRO A CA 1
ATOM 1024 C C . PRO A 1 136 ? 26.08400 81.19300 -117.39800 1.000 29.41470 136 PRO A C 1
ATOM 1025 O O . PRO A 1 136 ? 25.80500 81.15200 -118.60200 1.000 32.52816 136 PRO A O 1
ATOM 1029 N N . GLU A 1 137 ? 26.96400 82.04900 -116.88300 1.000 29.72919 137 GLU A N 1
ATOM 1030 C CA . GLU A 1 137 ? 27.48300 83.20700 -117.60200 1.000 31.15128 137 GLU A CA 1
ATOM 1031 C C . GLU A 1 137 ? 28.96400 83.36200 -117.26500 1.000 31.31156 137 GLU A C 1
ATOM 1032 O O . GLU A 1 137 ? 29.50600 82.66500 -116.37800 1.000 28.56816 137 GLU A O 1
ATOM 1038 N N . PHE A 1 138 ? 29.63600 84.20000 -118.07700 1.000 27.49698 138 PHE A N 1
ATOM 1039 C CA . PHE A 1 138 ? 31.06100 84.55300 -117.95800 1.000 29.22483 138 PHE A CA 1
ATOM 1040 C C . PHE A 1 138 ? 31.99100 83.31200 -117.98600 1.000 27.48714 138 PHE A C 1
ATOM 1041 O O . PHE A 1 138 ? 33.10100 83.31700 -117.43700 1.000 28.51903 138 PHE A O 1
ATOM 1049 N N . GLY A 1 139 ? 31.60400 82.26700 -118.70200 1.000 26.47565 139 GLY A N 1
ATOM 1050 C CA . GLY A 1 139 ? 32.44300 81.09700 -118.83100 1.000 25.11146 139 GLY A CA 1
ATOM 1051 C C . GLY A 1 139 ? 32.45300 80.14000 -117.64600 1.000 25.85753 139 GLY A C 1
ATOM 1052 O O . GLY A 1 139 ? 33.19500 79.14300 -117.65700 1.000 23.04811 139 GLY A O 1
ATOM 1053 N N . SER A 1 140 ? 31.61300 80.39100 -116.65200 1.000 26.64330 140 SER A N 1
ATOM 1054 C CA . SER A 1 140 ? 31.54900 79.55700 -115.46600 1.000 27.70336 140 SER A CA 1
ATOM 1055 C C . SER A 1 140 ? 31.12000 78.14300 -115.79100 1.000 28.44681 140 SER A C 1
ATOM 1056 O O . SER A 1 140 ? 31.45000 77.23500 -115.03500 1.000 23.54731 140 SER A O 1
ATOM 1059 N N . SER A 1 141 ? 30.37500 77.93400 -116.89900 1.000 25.16841 141 SER A N 1
ATOM 1060 C CA . SER A 1 141 ? 29.99800 76.57700 -117.29400 1.000 22.15353 141 SER A CA 1
ATOM 1061 C C . SER A 1 141 ? 31.19500 75.79000 -117.77600 1.000 22.74342 141 SER A C 1
ATOM 1062 O O . SER A 1 141 ? 31.17500 74.55900 -117.76600 1.000 22.68579 141 SER A O 1
ATOM 1065 N N . LEU A 1 142 ? 32.24800 76.47700 -118.19400 1.000 23.95152 142 LEU A N 1
ATOM 1066 C CA . LEU A 1 142 ? 33.50700 75.79800 -118.46400 1.000 28.28146 142 LEU A CA 1
ATOM 1067 C C . LEU A 1 142 ? 34.45700 75.78900 -117.26000 1.000 27.19441 142 LEU A C 1
ATOM 1068 O O . LEU A 1 142 ? 35.04600 74.75400 -116.94000 1.000 23.41358 142 LEU A O 1
ATOM 1073 N N . ILE A 1 143 ? 34.69700 76.95800 -116.67100 1.000 24.93172 143 ILE A N 1
ATOM 1074 C CA . ILE A 1 143 ? 35.73100 77.08700 -115.64000 1.000 27.29464 143 ILE A CA 1
ATOM 1075 C C . ILE A 1 143 ? 35.39700 76.24000 -114.41900 1.000 25.80816 143 ILE A C 1
ATOM 1076 O O . ILE A 1 143 ? 36.25900 75.54700 -113.88400 1.000 26.28002 143 ILE A O 1
ATOM 1081 N N . LEU A 1 144 ? 34.16200 76.26100 -113.97500 1.000 23.86820 144 LEU A N 1
ATOM 1082 C CA . LEU A 1 144 ? 33.88000 75.60700 -112.68600 1.000 27.35324 144 LEU A CA 1
ATOM 1083 C C . LEU A 1 144 ? 33.94600 74.08100 -112.72400 1.000 27.48461 144 LEU A C 1
ATOM 1084 O O . LEU A 1 144 ? 34.52900 73.47700 -111.81600 1.000 28.21196 144 LEU A O 1
ATOM 1089 N N . PRO A 1 145 ? 33.42900 73.40300 -113.75800 1.000 26.18369 145 PRO A N 1
ATOM 1090 C CA . PRO A 1 145 ? 33.59600 71.94300 -113.77400 1.000 26.39990 145 PRO A CA 1
ATOM 1091 C C . PRO A 1 145 ? 35.05000 71.54700 -113.95300 1.000 26.65088 145 PRO A C 1
ATOM 1092 O O . PRO A 1 145 ? 35.46500 70.50400 -113.43300 1.000 28.10271 145 PRO A O 1
ATOM 1096 N N . ARG A 1 146 ? 35.83900 72.36700 -114.63400 1.000 26.29283 146 ARG A N 1
ATOM 1097 C CA . ARG A 1 146 ? 37.25200 72.06100 -114.80300 1.000 34.53084 146 ARG A CA 1
ATOM 1098 C C . ARG A 1 146 ? 38.00700 72.16200 -113.48700 1.000 35.25763 146 ARG A C 1
ATOM 1099 O O . ARG A 1 146 ? 38.91200 71.36900 -113.21600 1.000 35.39562 146 ARG A O 1
ATOM 1107 N N . MET A 1 147 ? 37.69000 73.18500 -112.70900 1.000 30.13943 147 MET A N 1
ATOM 1108 C CA . MET A 1 147 ? 38.33400 73.42100 -111.42800 1.000 31.92023 147 MET A CA 1
ATOM 1109 C C . MET A 1 147 ? 37.83300 72.47900 -110.35800 1.000 34.32181 147 MET A C 1
ATOM 1110 O O . MET A 1 147 ? 38.61400 72.02200 -109.52500 1.000 34.13969 147 MET A O 1
ATOM 1115 N N . LEU A 1 148 ? 36.53600 72.21500 -110.33200 1.000 29.82728 148 LEU A N 1
ATOM 1116 C CA . LEU A 1 148 ? 35.95600 71.49700 -109.23200 1.000 28.56460 148 LEU A CA 1
ATOM 1117 C C . LEU A 1 148 ? 35.43400 70.10400 -109.56100 1.000 30.09557 148 LEU A C 1
ATOM 1118 O O . LEU A 1 148 ? 35.02200 69.40200 -108.63500 1.000 28.13603 148 LEU A O 1
ATOM 1123 N N . GLY A 1 149 ? 35.40400 69.69500 -110.81900 1.000 26.48473 149 GLY A N 1
ATOM 1124 C CA . GLY A 1 149 ? 34.64200 68.52700 -111.23100 1.000 26.04815 149 GLY A CA 1
ATOM 1125 C C . GLY A 1 149 ? 33.14900 68.80500 -111.38200 1.000 26.75718 149 GLY A C 1
ATOM 1126 O O . GLY A 1 149 ? 32.59400 69.77200 -110.85000 1.000 24.11712 149 GLY A O 1
ATOM 1127 N N . HIS A 1 150 ? 32.46700 67.91300 -112.09400 1.000 25.10756 150 HIS A N 1
ATOM 1128 C CA . HIS A 1 150 ? 31.07600 68.20000 -112.42600 1.000 27.93918 150 HIS A CA 1
ATOM 1129 C C . HIS A 1 150 ? 30.18400 68.36600 -111.19600 1.000 26.21882 150 HIS A C 1
ATOM 1130 O O . HIS A 1 150 ? 29.43000 69.34000 -111.10400 1.000 25.38556 150 HIS A O 1
ATOM 1137 N N . ALA A 1 151 ? 30.17100 67.37700 -110.29100 1.000 25.88845 151 ALA A N 1
ATOM 1138 C CA . ALA A 1 151 ? 29.15800 67.36400 -109.23500 1.000 23.34776 151 ALA A CA 1
ATOM 1139 C C . ALA A 1 151 ? 29.28200 68.58200 -108.34400 1.000 25.50462 151 ALA A C 1
ATOM 1140 O O . ALA A 1 151 ? 28.29400 69.22500 -107.99100 1.000 23.14881 151 ALA A O 1
ATOM 1142 N N . LYS A 1 152 ? 30.49700 68.92200 -107.96700 1.000 24.51762 152 LYS A N 1
ATOM 1143 C CA . LYS A 1 152 ? 30.66700 70.09500 -107.11400 1.000 25.76201 152 LYS A CA 1
ATOM 1144 C C . LYS A 1 152 ? 30.27200 71.37600 -107.84400 1.000 25.76092 152 LYS A C 1
ATOM 1145 O O . LYS A 1 152 ? 29.66400 72.26800 -107.23200 1.000 23.14137 152 LYS A O 1
ATOM 1151 N N . ALA A 1 153 ? 30.63500 71.49900 -109.14000 1.000 22.05837 153 ALA A N 1
ATOM 1152 C CA . ALA A 1 153 ? 30.22200 72.66200 -109.93800 1.000 24.07150 153 ALA A CA 1
ATOM 1153 C C . ALA A 1 153 ? 28.69700 72.70700 -110.06500 1.000 20.96985 153 ALA A C 1
ATOM 1154 O O . ALA A 1 153 ? 28.08100 73.77700 -110.04300 1.000 23.40757 153 ALA A O 1
ATOM 1156 N N . ALA A 1 154 ? 28.08200 71.54000 -110.13500 1.000 22.80787 154 ALA A N 1
ATOM 1157 C CA . ALA A 1 154 ? 26.65000 71.43600 -110.34700 1.000 25.37516 154 ALA A CA 1
ATOM 1158 C C . ALA A 1 154 ? 25.87400 71.93600 -109.13900 1.000 24.26173 154 ALA A C 1
ATOM 1159 O O . ALA A 1 154 ? 24.82600 72.59000 -109.27600 1.000 22.74484 154 ALA A O 1
ATOM 1161 N N . GLU A 1 155 ? 26.33000 71.55800 -107.94600 1.000 25.11416 155 GLU A N 1
ATOM 1162 C CA . GLU A 1 155 ? 25.82300 72.17400 -106.73400 1.000 21.36873 155 GLU A CA 1
ATOM 1163 C C . GLU A 1 155 ? 25.81400 73.70000 -106.84400 1.000 23.46967 155 GLU A C 1
ATOM 1164 O O . GLU A 1 155 ? 24.82200 74.34600 -106.48900 1.000 22.57302 155 GLU A O 1
ATOM 1170 N N . LEU A 1 156 ? 26.87600 74.30000 -107.38300 1.000 22.53947 156 LEU A N 1
ATOM 1171 C CA . LEU A 1 156 ? 26.85500 75.76000 -107.48700 1.000 21.60934 156 LEU A CA 1
ATOM 1172 C C . LEU A 1 156 ? 26.00000 76.28000 -108.65600 1.000 25.44245 156 LEU A C 1
ATOM 1173 O O . LEU A 1 156 ? 25.29200 77.28900 -108.50700 1.000 24.40936 156 LEU A O 1
ATOM 1178 N N . LEU A 1 157 ? 25.97900 75.58700 -109.80800 1.000 22.61291 157 LEU A N 1
ATOM 1179 C CA . LEU A 1 157 ? 25.32300 76.14300 -111.00800 1.000 22.98354 157 LEU A CA 1
ATOM 1180 C C . LEU A 1 157 ? 23.91800 75.57800 -111.31100 1.000 26.46181 157 LEU A C 1
ATOM 1181 O O . LEU A 1 157 ? 23.04300 76.33200 -111.74700 1.000 28.00462 157 LEU A O 1
ATOM 1186 N N . MET A 1 158 ? 23.69300 74.27100 -111.10800 1.000 23.86821 158 MET A N 1
ATOM 1187 C CA . MET A 1 158 ? 22.38000 73.66800 -111.29100 1.000 27.23223 158 MET A CA 1
ATOM 1188 C C . MET A 1 158 ? 21.45700 73.87200 -110.08200 1.000 27.65145 158 MET A C 1
ATOM 1189 O O . MET A 1 158 ? 20.23400 73.94700 -110.25900 1.000 30.82313 158 MET A O 1
ATOM 1194 N N . LEU A 1 159 ? 22.00500 74.01400 -108.87000 1.000 26.50259 159 LEU A N 1
ATOM 1195 C CA . LEU A 1 159 ? 21.20500 74.35500 -107.69900 1.000 31.14963 159 LEU A CA 1
ATOM 1196 C C . LEU A 1 159 ? 21.34900 75.80400 -107.25800 1.000 28.29800 159 LEU A C 1
ATOM 1197 O O . LEU A 1 159 ? 20.50200 76.28900 -106.51500 1.000 28.70841 159 LEU A O 1
ATOM 1202 N N . GLY A 1 160 ? 22.39300 76.51300 -107.64800 1.000 26.19522 160 GLY A N 1
ATOM 1203 C CA . GLY A 1 160 ? 22.52200 77.87900 -107.16000 1.000 27.94881 160 GLY A CA 1
ATOM 1204 C C . GLY A 1 160 ? 22.86700 77.96000 -105.68600 1.000 27.83178 160 GLY A C 1
ATOM 1205 O O . GLY A 1 160 ? 22.58400 78.97800 -105.04000 1.000 28.53767 160 GLY A O 1
ATOM 1206 N N . GLN A 1 161 ? 23.53600 76.92800 -105.15600 1.000 25.15828 161 GLN A N 1
ATOM 1207 C CA . GLN A 1 161 ? 23.90100 76.88500 -103.73800 1.000 26.69167 161 GLN A CA 1
ATOM 1208 C C . GLN A 1 161 ? 24.85800 78.01400 -103.39300 1.000 28.10646 161 GLN A C 1
ATOM 1209 O O . GLN A 1 161 ? 25.86400 78.21700 -104.07000 1.000 28.88093 161 GLN A O 1
ATOM 1215 N N . ASP A 1 162 ? 24.56000 78.76000 -102.33800 1.000 29.10449 162 ASP A N 1
ATOM 1216 C CA . ASP A 1 162 ? 25.53100 79.77100 -101.95300 1.000 30.79252 162 ASP A CA 1
ATOM 1217 C C . ASP A 1 162 ? 26.59300 79.16800 -101.04100 1.000 27.60511 162 ASP A C 1
ATOM 1218 O O . ASP A 1 162 ? 26.49400 78.03200 -100.56300 1.000 27.48710 162 ASP A O 1
ATOM 1223 N N . PHE A 1 163 ? 27.65800 79.92700 -100.87900 1.000 22.75414 163 PHE A N 1
ATOM 1224 C CA . PHE A 1 163 ? 28.81500 79.44100 -100.17000 1.000 26.62029 163 PHE A CA 1
ATOM 1225 C C . PHE A 1 163 ? 29.53400 80.61800 -99.56200 1.000 23.83833 163 PHE A C 1
ATOM 1226 O O . PHE A 1 163 ? 29.34100 81.76400 -99.97000 1.000 24.00835 163 PHE A O 1
ATOM 1234 N N . SER A 1 164 ? 30.27100 80.33200 -98.50600 1.000 24.37891 164 SER A N 1
ATOM 1235 C CA . SER A 1 164 ? 30.94800 81.36600 -97.74000 1.000 21.83693 164 SER A CA 1
ATOM 1236 C C . SER A 1 164 ? 32.31100 81.64000 -98.34900 1.000 23.44886 164 SER A C 1
ATOM 1237 O O . SER A 1 164 ? 32.86400 80.82700 -99.10200 1.000 23.79706 164 SER A O 1
ATOM 1240 N N . GLY A 1 165 ? 32.87900 82.78800 -97.98100 1.000 23.78623 165 GLY A N 1
ATOM 1241 C CA . GLY A 1 165 ? 34.25200 83.07300 -98.36600 1.000 25.49386 165 GLY A CA 1
ATOM 1242 C C . GLY A 1 165 ? 35.22400 82.00000 -97.90000 1.000 24.59685 165 GLY A C 1
ATOM 1243 O O . GLY A 1 165 ? 36.19200 81.67200 -98.59600 1.000 24.08590 165 GLY A O 1
ATOM 1244 N N . GLU A 1 166 ? 35.03300 81.51300 -96.67600 1.000 25.34146 166 GLU A N 1
ATOM 1245 C CA . GLU A 1 166 ? 35.81800 80.39100 -96.18100 1.000 26.52822 166 GLU A CA 1
ATOM 1246 C C . GLU A 1 166 ? 35.78300 79.23400 -97.18700 1.000 25.88004 166 GLU A C 1
ATOM 1247 O O . GLU A 1 166 ? 36.82300 78.67800 -97.56400 1.000 23.06131 166 GLU A O 1
ATOM 1253 N N . GLN A 1 167 ? 34.58400 78.89400 -97.67200 1.000 23.75818 167 GLN A N 1
ATOM 1254 C CA . GLN A 1 167 ? 34.44800 77.75900 -98.57300 1.000 24.40381 167 GLN A CA 1
ATOM 1255 C C . GLN A 1 167 ? 35.10300 78.06200 -99.91400 1.000 24.56123 167 GLN A C 1
ATOM 1256 O O . GLN A 1 167 ? 35.73000 77.18600 -100.49400 1.000 20.88103 167 GLN A O 1
ATOM 1262 N N . ALA A 1 168 ? 34.98800 79.30600 -100.38200 1.000 24.34763 168 ALA A N 1
ATOM 1263 C CA . ALA A 1 168 ? 35.63400 79.75200 -101.61400 1.000 24.55362 168 ALA A CA 1
ATOM 1264 C C . ALA A 1 168 ? 37.14900 79.53700 -101.56100 1.000 24.65176 168 ALA A C 1
ATOM 1265 O O . ALA A 1 168 ? 37.76100 79.07900 -102.52700 1.000 26.29055 168 ALA A O 1
ATOM 1267 N N . ALA A 1 169 ? 37.76100 79.85600 -100.43500 1.000 23.36976 169 ALA A N 1
ATOM 1268 C CA . ALA A 1 169 ? 39.20600 79.62400 -100.27900 1.000 25.48589 169 ALA A CA 1
ATOM 1269 C C . ALA A 1 169 ? 39.54700 78.13300 -100.21000 1.000 24.84516 169 ALA A C 1
ATOM 1270 O O . ALA A 1 169 ? 40.53800 77.69700 -100.80900 1.000 23.43236 169 ALA A O 1
ATOM 1272 N N . ALA A 1 170 ? 38.75100 77.32500 -99.47900 1.000 24.10267 170 ALA A N 1
ATOM 1273 C CA . ALA A 1 170 ? 39.01100 75.88800 -99.45500 1.000 25.97586 170 ALA A CA 1
ATOM 1274 C C . ALA A 1 170 ? 38.96600 75.26900 -100.86400 1.000 27.57207 170 ALA A C 1
ATOM 1275 O O . ALA A 1 170 ? 39.71000 74.33100 -101.16100 1.000 27.64032 170 ALA A O 1
ATOM 1277 N N . TRP A 1 171 ? 38.04600 75.72500 -101.70800 1.000 26.39697 171 TRP A N 1
ATOM 1278 C CA . TRP A 1 171 ? 37.90100 75.19100 -103.05800 1.000 29.24220 171 TRP A CA 1
ATOM 1279 C C . TRP A 1 171 ? 38.88200 75.81600 -104.03200 1.000 27.34831 171 TRP A C 1
ATOM 1280 O O . TRP A 1 171 ? 39.03500 75.30100 -105.12300 1.000 31.57829 171 TRP A O 1
ATOM 1291 N N . GLY A 1 172 ? 39.58500 76.88100 -103.63700 1.000 28.11878 172 GLY A N 1
ATOM 1292 C CA . GLY A 1 172 ? 40.53100 77.54800 -104.51700 1.000 28.55327 172 GLY A CA 1
ATOM 1293 C C . GLY A 1 172 ? 39.92500 78.57400 -105.45700 1.000 29.99715 172 GLY A C 1
ATOM 1294 O O . GLY A 1 172 ? 40.62000 79.10000 -106.33600 1.000 31.56644 172 GLY A O 1
ATOM 1295 N N . LEU A 1 173 ? 38.65000 78.89300 -105.31700 1.000 27.73994 173 LEU A N 1
ATOM 1296 C CA . LEU A 1 173 ? 38.14700 80.09900 -105.95600 1.000 27.25338 173 LEU A CA 1
ATOM 1297 C C . LEU A 1 173 ? 38.72800 81.38900 -105.33900 1.000 31.35660 173 LEU A C 1
ATOM 1298 O O . LEU A 1 173 ? 38.94300 82.39700 -106.04100 1.000 27.91792 173 LEU A O 1
ATOM 1303 N N . ALA A 1 174 ? 38.95900 81.41500 -104.04500 1.000 23.00793 174 ALA A N 1
ATOM 1304 C CA . ALA A 1 174 ? 39.69700 82.52200 -103.46800 1.000 25.12869 174 ALA A CA 1
ATOM 1305 C C . ALA A 1 174 ? 41.07700 82.02900 -103.04600 1.000 26.15754 174 ALA A C 1
ATOM 1306 O O . ALA A 1 174 ? 41.27200 80.84500 -102.76700 1.000 27.38577 174 ALA A O 1
ATOM 1308 N N . ASN A 1 175 ? 42.04400 82.94800 -103.01800 1.000 22.58672 175 ASN A N 1
ATOM 1309 C CA . ASN A 1 175 ? 43.38300 82.58600 -102.56400 1.000 20.57032 175 ASN A CA 1
ATOM 1310 C C . ASN A 1 175 ? 43.45500 82.56300 -101.03200 1.000 27.63477 175 ASN A C 1
ATOM 1311 O O . ASN A 1 175 ? 44.27000 81.83000 -100.47600 1.000 31.98353 175 ASN A O 1
ATOM 1316 N N . ALA A 1 176 ? 42.63200 83.36000 -100.35200 1.000 26.94883 176 ALA A N 1
ATOM 1317 C CA . ALA A 1 176 ? 42.62800 83.41600 -98.88900 1.000 27.36007 176 ALA A CA 1
ATOM 1318 C C . ALA A 1 176 ? 41.30200 83.97900 -98.41100 1.000 27.33279 176 ALA A C 1
ATOM 1319 O O . ALA A 1 176 ? 40.74800 84.89600 -99.02800 1.000 26.20104 176 ALA A O 1
ATOM 1321 N N . ALA A 1 177 ? 40.80600 83.42800 -97.30800 1.000 26.76628 177 ALA A N 1
ATOM 1322 C CA . ALA A 1 177 ? 39.65600 83.95300 -96.59900 1.000 28.92261 177 ALA A CA 1
ATOM 1323 C C . ALA A 1 177 ? 40.18000 84.68000 -95.35400 1.000 32.02591 177 ALA A C 1
ATOM 1324 O O . ALA A 1 177 ? 40.96400 84.11600 -94.57700 1.000 28.22547 177 ALA A O 1
ATOM 1326 N N . LEU A 1 178 ? 39.75200 85.91300 -95.16900 1.000 29.88890 178 LEU A N 1
ATOM 1327 C CA . LEU A 1 178 ? 40.31900 86.77900 -94.14800 1.000 31.23891 178 LEU A CA 1
ATOM 1328 C C . LEU A 1 178 ? 39.23400 87.35300 -93.25700 1.000 35.26460 178 LEU A C 1
ATOM 1329 O O . LEU A 1 178 ? 38.04200 87.27200 -93.54400 1.000 30.99027 178 LEU A O 1
ATOM 1334 N N . GLU A 1 179 ? 39.68300 87.93200 -92.14000 1.000 34.74889 179 GLU A N 1
ATOM 1335 C CA . GLU A 1 179 ? 38.84400 88.77200 -91.31100 1.000 32.73260 179 GLU A CA 1
ATOM 1336 C C . GLU A 1 179 ? 37.99000 89.69000 -92.16600 1.000 27.06784 179 GLU A C 1
ATOM 1337 O O . GLU A 1 179 ? 38.50600 90.43600 -92.99200 1.000 33.74150 179 GLU A O 1
ATOM 1343 N N . ASP A 1 180 ? 36.68900 89.65400 -91.95500 1.000 32.65651 180 ASP A N 1
ATOM 1344 C CA . ASP A 1 180 ? 35.78800 90.44500 -92.78600 1.000 32.88213 180 ASP A CA 1
ATOM 1345 C C . ASP A 1 180 ? 36.03500 91.94000 -92.59600 1.000 35.04446 180 ASP A C 1
ATOM 1346 O O . ASP A 1 180 ? 36.34000 92.41900 -91.49500 1.000 35.06426 180 ASP A O 1
ATOM 1351 N N . GLY A 1 181 ? 35.89200 92.68300 -93.68900 1.000 33.31747 181 GLY A N 1
ATOM 1352 C CA . GLY A 1 181 ? 35.91600 94.12200 -93.63200 1.000 33.86461 181 GLY A CA 1
ATOM 1353 C C . GLY A 1 181 ? 37.19200 94.68200 -94.21600 1.000 30.15766 181 GLY A C 1
ATOM 1354 O O . GLY A 1 181 ? 37.75600 94.14900 -95.15800 1.000 32.91449 181 GLY A O 1
ATOM 1355 N N . ALA A 1 182 ? 37.69500 95.74000 -93.60500 1.000 31.66949 182 ALA A N 1
ATOM 1356 C CA . ALA A 1 182 ? 38.87700 96.41800 -94.12400 1.000 32.85288 182 ALA A CA 1
ATOM 1357 C C . ALA A 1 182 ? 40.07000 95.48900 -94.33000 1.000 34.30281 182 ALA A C 1
ATOM 1358 O O . ALA A 1 182 ? 40.87000 95.70100 -95.24600 1.000 36.26214 182 ALA A O 1
ATOM 1360 N N . THR A 1 183 ? 40.27000 94.50000 -93.45600 1.000 37.65449 183 THR A N 1
ATOM 1361 C CA . THR A 1 183 ? 41.44400 93.63000 -93.62300 1.000 39.70955 183 THR A CA 1
ATOM 1362 C C . THR A 1 183 ? 41.55200 93.05800 -95.03600 1.000 34.94242 183 THR A C 1
ATOM 1363 O O . THR A 1 183 ? 42.65300 92.91200 -95.59500 1.000 32.64865 183 THR A O 1
ATOM 1367 N N . VAL A 1 184 ? 40.41600 92.68900 -95.61300 1.000 32.44421 184 VAL A N 1
ATOM 1368 C CA . VAL A 1 184 ? 40.42500 92.05600 -96.92900 1.000 29.62907 184 VAL A CA 1
ATOM 1369 C C . VAL A 1 184 ? 41.06000 92.98900 -97.93700 1.000 30.21965 184 VAL A C 1
ATOM 1370 O O . VAL A 1 184 ? 41.95300 92.59500 -98.72100 1.000 30.72427 184 VAL A O 1
ATOM 1374 N N . LEU A 1 185 ? 40.69500 94.27500 -97.83500 1.000 28.75761 185 LEU A N 1
ATOM 1375 C CA . LEU A 1 185 ? 41.23400 95.22300 -98.79400 1.000 36.59413 185 LEU A CA 1
ATOM 1376 C C . LEU A 1 185 ? 42.71000 95.48800 -98.51600 1.000 36.08893 185 LEU A C 1
ATOM 1377 O O . LEU A 1 185 ? 43.53700 95.65700 -99.44700 1.000 36.41064 185 LEU A O 1
ATOM 1382 N N . GLU A 1 186 ? 43.06800 95.54900 -97.22700 1.000 36.25236 186 GLU A N 1
ATOM 1383 C CA . GLU A 1 186 ? 44.46300 95.83700 -96.91200 1.000 38.58330 186 GLU A CA 1
ATOM 1384 C C . GLU A 1 186 ? 45.37600 94.72300 -97.40800 1.000 33.33967 186 GLU A C 1
ATOM 1385 O O . GLU A 1 186 ? 46.41500 94.94400 -98.08900 1.000 34.40732 186 GLU A O 1
ATOM 1391 N N . HIS A 1 187 ? 44.95400 93.48200 -97.16500 1.000 33.78026 187 HIS A N 1
ATOM 1392 C CA . HIS A 1 187 ? 45.76300 92.38100 -97.69900 1.000 33.71056 187 HIS A CA 1
ATOM 1393 C C . HIS A 1 187 ? 45.83800 92.32200 -99.21800 1.000 35.43583 187 HIS A C 1
ATOM 1394 O O . HIS A 1 187 ? 46.89100 91.98200 -99.81100 1.000 34.54862 187 HIS A O 1
ATOM 1401 N N . ALA A 1 188 ? 44.72200 92.64200 -99.88400 1.000 33.64017 188 ALA A N 1
ATOM 1402 C CA . ALA A 1 188 ? 44.75900 92.71900 -101.34700 1.000 33.81185 188 ALA A CA 1
ATOM 1403 C C . ALA A 1 188 ? 45.71700 93.80600 -101.82600 1.000 38.25988 188 ALA A C 1
ATOM 1404 O O . ALA A 1 188 ? 46.43300 93.62900 -102.82200 1.000 35.23032 188 ALA A O 1
ATOM 1406 N N . ARG A 1 189 ? 45.76200 94.93300 -101.11800 1.000 35.60954 189 ARG A N 1
ATOM 1407 C CA . ARG A 1 189 ? 46.70400 95.98400 -101.50300 1.000 42.10905 189 ARG A CA 1
ATOM 1408 C C . ARG A 1 189 ? 48.15000 95.51900 -101.33500 1.000 35.48313 189 ARG A C 1
ATOM 1409 O O . ARG A 1 189 ? 49.01500 95.86300 -102.14800 1.000 42.17384 189 ARG A O 1
ATOM 1417 N N . ASP A 1 190 ? 48.42300 94.69500 -100.32300 1.000 40.18109 190 ASP A N 1
ATOM 1418 C CA . ASP A 1 190 ? 49.78800 94.18500 -100.13000 1.000 37.10444 190 ASP A CA 1
ATOM 1419 C C . ASP A 1 190 ? 50.18100 93.22800 -101.23600 1.000 33.55443 190 ASP A C 1
ATOM 1420 O O . ASP A 1 190 ? 51.31200 93.27100 -101.73300 1.000 34.71541 190 ASP A O 1
ATOM 1425 N N . ALA A 1 191 ? 49.24800 92.37800 -101.66200 1.000 33.73573 191 ALA A N 1
ATOM 1426 C CA . ALA A 1 191 ? 49.50400 91.53800 -102.82100 1.000 33.02898 191 ALA A CA 1
ATOM 1427 C C . ALA A 1 191 ? 49.83300 92.37700 -104.03700 1.000 28.78906 191 ALA A C 1
ATOM 1428 O O . ALA A 1 191 ? 50.74100 92.03400 -104.79400 1.000 32.85700 191 ALA A O 1
ATOM 1430 N N . ALA A 1 192 ? 49.07600 93.46500 -104.27400 1.000 30.66004 192 ALA A N 1
ATOM 1431 C CA . ALA A 1 192 ? 49.39500 94.35400 -105.39100 1.000 35.01260 192 ALA A CA 1
ATOM 1432 C C . ALA A 1 192 ? 50.81400 94.88000 -105.25500 1.000 33.27695 192 ALA A C 1
ATOM 1433 O O . ALA A 1 192 ? 51.57400 94.89700 -106.22500 1.000 31.17318 192 ALA A O 1
ATOM 1435 N N . ARG A 1 193 ? 51.20200 95.27300 -104.03600 1.000 34.58480 193 ARG A N 1
ATOM 1436 C CA . ARG A 1 193 ? 52.55100 95.78200 -103.80600 1.000 36.70311 193 ARG A CA 1
ATOM 1437 C C . ARG A 1 193 ? 53.60900 94.71800 -104.08300 1.000 37.21844 193 ARG A C 1
ATOM 1438 O O . ARG A 1 193 ? 54.71600 95.04200 -104.52600 1.000 42.88943 193 ARG A O 1
ATOM 1446 N N . ARG A 1 194 ? 53.28400 93.43900 -103.89600 1.000 34.56840 194 ARG A N 1
ATOM 1447 C CA . ARG A 1 194 ? 54.25200 92.39800 -104.22600 1.000 36.52681 194 ARG A CA 1
ATOM 1448 C C . ARG A 1 194 ? 54.50100 92.35900 -105.72400 1.000 39.31294 194 ARG A C 1
ATOM 1449 O O . ARG A 1 194 ? 55.64300 92.14200 -106.16300 1.000 38.06633 194 ARG A O 1
ATOM 1457 N N . PHE A 1 195 ? 53.43400 92.55300 -106.52500 1.000 35.09561 195 PHE A N 1
ATOM 1458 C CA . PHE A 1 195 ? 53.57000 92.52600 -107.98000 1.000 36.99864 195 PHE A CA 1
ATOM 1459 C C . PHE A 1 195 ? 54.49200 93.64900 -108.43600 1.000 41.51215 195 PHE A C 1
ATOM 1460 O O . PHE A 1 195 ? 55.31300 93.46400 -109.34300 1.000 43.46111 195 PHE A O 1
ATOM 1468 N N . LEU A 1 196 ? 54.39100 94.80900 -107.78500 1.000 41.02508 196 LEU A N 1
ATOM 1469 C CA . LEU A 1 196 ? 55.27500 95.93700 -108.08100 1.000 43.52487 196 LEU A CA 1
ATOM 1470 C C . LEU A 1 196 ? 56.75800 95.59400 -107.96300 1.000 45.67352 196 LEU A C 1
ATOM 1471 O O . LEU A 1 196 ? 57.58200 96.23000 -108.62400 1.000 52.55265 196 LEU A O 1
ATOM 1476 N N . HIS A 1 197 ? 57.13000 94.60200 -107.15500 1.000 44.84543 197 HIS A N 1
ATOM 1477 C CA . HIS A 1 197 ? 58.54400 94.25000 -107.02400 1.000 45.91924 197 HIS A CA 1
ATOM 1478 C C . HIS A 1 197 ? 59.06000 93.33200 -108.12200 1.000 46.09152 197 HIS A C 1
ATOM 1479 O O . HIS A 1 197 ? 60.26700 93.07600 -108.16100 1.000 49.10776 197 HIS A O 1
ATOM 1486 N N . LEU A 1 198 ? 58.18900 92.80800 -108.98000 1.000 43.97472 198 LEU A N 1
ATOM 1487 C CA . LEU A 1 198 ? 58.56200 91.84800 -110.00400 1.000 44.53061 198 LEU A CA 1
ATOM 1488 C C . LEU A 1 198 ? 58.67500 92.53400 -111.36500 1.000 49.10902 198 LEU A C 1
ATOM 1489 O O . LEU A 1 198 ? 58.11900 93.61600 -111.59900 1.000 47.55963 198 LEU A O 1
ATOM 1494 N N . ALA A 1 199 ? 59.39300 91.87700 -112.26600 1.000 46.05972 199 ALA A N 1
ATOM 1495 C CA . ALA A 1 199 ? 59.57100 92.37800 -113.62800 1.000 49.00274 199 ALA A CA 1
ATOM 1496 C C . ALA A 1 199 ? 58.22300 92.46100 -114.33800 1.000 49.29457 199 ALA A C 1
ATOM 1497 O O . ALA A 1 199 ? 57.54100 91.42800 -114.47600 1.000 48.71326 199 ALA A O 1
ATOM 1499 N N . PRO A 1 200 ? 57.78300 93.64800 -114.77600 1.000 50.48324 200 PRO A N 1
ATOM 1500 C CA . PRO A 1 200 ? 56.42100 93.74100 -115.34200 1.000 52.60019 200 PRO A CA 1
ATOM 1501 C C . PRO A 1 200 ? 56.16400 92.75900 -116.47500 1.000 43.76244 200 PRO A C 1
ATOM 1502 O O . PRO A 1 200 ? 55.02900 92.29000 -116.62800 1.000 44.74892 200 PRO A O 1
ATOM 1506 N N . SER A 1 201 ? 57.16500 92.45700 -117.30100 1.000 44.21202 201 SER A N 1
ATOM 1507 C CA . SER A 1 201 ? 56.89000 91.60900 -118.45600 1.000 42.23821 201 SER A CA 1
ATOM 1508 C C . SER A 1 201 ? 56.96800 90.13200 -118.10300 1.000 38.60760 201 SER A C 1
ATOM 1509 O O . SER A 1 201 ? 56.36200 89.30100 -118.78800 1.000 38.03834 201 SER A O 1
ATOM 1512 N N . ALA A 1 202 ? 57.72400 89.77000 -117.07000 1.000 38.10652 202 ALA A N 1
ATOM 1513 C CA . ALA A 1 202 ? 57.69100 88.37300 -116.64800 1.000 38.85339 202 ALA A CA 1
ATOM 1514 C C . ALA A 1 202 ? 56.31100 88.03700 -116.09600 1.000 32.44780 202 ALA A C 1
ATOM 1515 O O . ALA A 1 202 ? 55.73100 87.00200 -116.43600 1.000 36.17563 202 ALA A O 1
ATOM 1517 N N . VAL A 1 203 ? 55.73500 88.95100 -115.32600 1.000 32.82040 203 VAL A N 1
ATOM 1518 C CA . VAL A 1 203 ? 54.41400 88.72400 -114.75900 1.000 36.53591 203 VAL A CA 1
ATOM 1519 C C . VAL A 1 203 ? 53.38300 88.63400 -115.87000 1.000 38.59504 203 VAL A C 1
ATOM 1520 O O . VAL A 1 203 ? 52.58900 87.68200 -115.93900 1.000 33.85923 203 VAL A O 1
ATOM 1524 N N . VAL A 1 204 ? 53.38200 89.64200 -116.75600 1.000 37.35211 204 VAL A N 1
ATOM 1525 C CA . VAL A 1 204 ? 52.40000 89.74500 -117.82700 1.000 34.32251 204 VAL A CA 1
ATOM 1526 C C . VAL A 1 204 ? 52.48000 88.53400 -118.72500 1.000 32.73420 204 VAL A C 1
ATOM 1527 O O . VAL A 1 204 ? 51.45800 87.94500 -119.11000 1.000 29.18513 204 VAL A O 1
ATOM 1531 N N . GLU A 1 205 ? 53.69600 88.14300 -119.06900 1.000 31.64633 205 GLU A N 1
ATOM 1532 C CA . GLU A 1 205 ? 53.87400 86.98900 -119.93000 1.000 34.03820 205 GLU A CA 1
ATOM 1533 C C . GLU A 1 205 ? 53.53500 85.69300 -119.22700 1.000 32.82013 205 GLU A C 1
ATOM 1534 O O . GLU A 1 205 ? 53.07000 84.76100 -119.87800 1.000 29.75068 205 GLU A O 1
ATOM 1540 N N . SER A 1 206 ? 53.81300 85.57500 -117.92100 1.000 31.61508 206 SER A N 1
ATOM 1541 C CA . SER A 1 206 ? 53.36100 84.37800 -117.22100 1.000 30.76116 206 SER A CA 1
ATOM 1542 C C . SER A 1 206 ? 51.84600 84.26900 -117.29100 1.000 25.52769 206 SER A C 1
ATOM 1543 O O . SER A 1 206 ? 51.29200 83.18500 -117.49800 1.000 25.64520 206 SER A O 1
ATOM 1546 N N . LYS A 1 207 ? 51.15800 85.38200 -117.08900 1.000 28.00340 207 LYS A N 1
ATOM 1547 C CA . LYS A 1 207 ? 49.70500 85.34600 -117.11300 1.000 29.93352 207 LYS A CA 1
ATOM 1548 C C . LYS A 1 207 ? 49.20900 84.98100 -118.50100 1.000 31.08359 207 LYS A C 1
ATOM 1549 O O . LYS A 1 207 ? 48.25700 84.20300 -118.64000 1.000 27.03222 207 LYS A O 1
ATOM 1555 N N . ARG A 1 208 ? 49.88400 85.46600 -119.54800 1.000 36.09478 208 ARG A N 1
ATOM 1556 C CA . ARG A 1 208 ? 49.45900 85.08600 -120.89400 1.000 27.59385 208 ARG A CA 1
ATOM 1557 C C . ARG A 1 208 ? 49.66300 83.59900 -121.12300 1.000 27.91849 208 ARG A C 1
ATOM 1558 O O . ARG A 1 208 ? 48.78200 82.91500 -121.64700 1.000 27.39506 208 ARG A O 1
ATOM 1566 N N . LEU A 1 209 ? 50.79900 83.04800 -120.69700 1.000 26.24695 209 LEU A N 1
ATOM 1567 C CA . LEU A 1 209 ? 50.98700 81.61800 -120.90500 1.000 26.85568 209 LEU A CA 1
ATOM 1568 C C . LEU A 1 209 ? 49.96300 80.80000 -120.13700 1.000 26.67365 209 LEU A C 1
ATOM 1569 O O . LEU A 1 209 ? 49.61500 79.68900 -120.56500 1.000 29.98771 209 LEU A O 1
ATOM 1574 N N . MET A 1 210 ? 49.52200 81.30900 -118.97300 1.000 28.52477 210 MET A N 1
ATOM 1575 C CA . MET A 1 210 ? 48.54700 80.59600 -118.15800 1.000 25.65250 210 MET A CA 1
ATOM 1576 C C . MET A 1 210 ? 47.17900 80.62300 -118.80100 1.000 26.53773 210 MET A C 1
ATOM 1577 O O . MET A 1 210 ? 46.38500 79.70600 -118.59100 1.000 29.78738 210 MET A O 1
ATOM 1582 N N . LYS A 1 211 ? 46.85100 81.69000 -119.54800 1.000 27.13542 211 LYS A N 1
ATOM 1583 C CA . LYS A 1 211 ? 45.53600 81.71000 -120.19200 1.000 28.91350 211 LYS A CA 1
ATOM 1584 C C . LYS A 1 211 ? 45.57200 81.14400 -121.60800 1.000 30.66233 211 LYS A C 1
ATOM 1585 O O . LYS A 1 211 ? 44.51400 80.75800 -122.13600 1.000 29.79818 211 LYS A O 1
ATOM 1591 N N . ALA A 1 212 ? 46.75500 81.06700 -122.22200 1.000 29.67040 212 ALA A N 1
ATOM 1592 C CA . ALA A 1 212 ? 46.80800 80.75800 -123.65800 1.000 28.53316 212 ALA A CA 1
ATOM 1593 C C . ALA A 1 212 ? 46.14500 79.44000 -124.02000 1.000 35.03839 212 ALA A C 1
ATOM 1594 O O . ALA A 1 212 ? 45.40300 79.39000 -125.02100 1.000 33.68522 212 ALA A O 1
ATOM 1596 N N . PRO A 1 213 ? 46.36800 78.34600 -123.30900 1.000 32.21127 213 PRO A N 1
ATOM 1597 C CA . PRO A 1 213 ? 45.77300 77.07400 -123.75000 1.000 32.13016 213 PRO A CA 1
ATOM 1598 C C . PRO A 1 213 ? 44.26800 77.04500 -123.65900 1.000 34.66226 213 PRO A C 1
ATOM 1599 O O . PRO A 1 213 ? 43.67000 76.15900 -124.27500 1.000 33.01174 213 PRO A O 1
ATOM 1603 N N . PHE A 1 214 ? 43.64600 77.98800 -122.93600 1.000 33.37309 214 PHE A N 1
ATOM 1604 C CA . PHE A 1 214 ? 42.23100 77.94200 -122.57000 1.000 36.38054 214 PHE A CA 1
ATOM 1605 C C . PHE A 1 214 ? 41.41300 79.05400 -123.24000 1.000 33.84345 214 PHE A C 1
ATOM 1606 O O . PHE A 1 214 ? 40.17900 78.96900 -123.27600 1.000 31.06296 214 PHE A O 1
ATOM 1614 N N . ILE A 1 215 ? 42.06200 80.10900 -123.74100 1.000 30.74566 215 ILE A N 1
ATOM 1615 C CA . ILE A 1 215 ? 41.34200 81.35100 -124.01700 1.000 31.50485 215 ILE A CA 1
ATOM 1616 C C . ILE A 1 215 ? 40.40500 81.20500 -125.22000 1.000 31.51168 215 ILE A C 1
ATOM 1617 O O . ILE A 1 215 ? 39.31700 81.80000 -125.25400 1.000 33.00533 215 ILE A O 1
ATOM 1622 N N . GLU A 1 216 ? 40.79100 80.42300 -126.22100 1.000 32.85950 216 GLU A N 1
ATOM 1623 C CA . GLU A 1 216 ? 39.91500 80.30200 -127.39000 1.000 41.60496 216 GLU A CA 1
ATOM 1624 C C . GLU A 1 216 ? 38.63400 79.56500 -127.01400 1.000 37.12859 216 GLU A C 1
ATOM 1625 O O . GLU A 1 216 ? 37.53500 80.01400 -127.35500 1.000 34.96914 216 GLU A O 1
ATOM 1631 N N . GLU A 1 217 ? 38.76300 78.43300 -126.29600 1.000 34.64978 217 GLU A N 1
ATOM 1632 C CA . GLU A 1 217 ? 37.58000 77.72200 -125.81300 1.000 39.94203 217 GLU A CA 1
ATOM 1633 C C . GLU A 1 217 ? 36.73400 78.63200 -124.92000 1.000 34.42468 217 GLU A C 1
ATOM 1634 O O . GLU A 1 217 ? 35.51400 78.75200 -125.11000 1.000 35.11309 217 GLU A O 1
ATOM 1640 N N . LEU A 1 218 ? 37.37800 79.32800 -123.97900 1.000 30.47896 218 LEU A N 1
ATOM 1641 C CA . LEU A 1 218 ? 36.67100 80.28500 -123.12900 1.000 28.13950 218 LEU A CA 1
ATOM 1642 C C . LEU A 1 218 ? 35.94100 81.33800 -123.94500 1.000 33.49456 218 LEU A C 1
ATOM 1643 O O . LEU A 1 218 ? 34.78500 81.66000 -123.64300 1.000 32.58419 218 LEU A O 1
ATOM 1648 N N . ARG A 1 219 ? 36.59900 81.91100 -124.96700 1.000 33.36958 219 ARG A N 1
ATOM 1649 C CA . ARG A 1 219 ? 35.91600 82.88800 -125.82000 1.000 36.14845 219 ARG A CA 1
ATOM 1650 C C . ARG A 1 219 ? 34.67100 82.27500 -126.44100 1.000 36.30305 219 ARG A C 1
ATOM 1651 O O . ARG A 1 219 ? 33.60500 82.89800 -126.45300 1.000 35.84001 219 ARG A O 1
ATOM 1659 N N . ARG A 1 220 ? 34.77800 81.02400 -126.90400 1.000 32.69164 220 ARG A N 1
ATOM 1660 C CA . ARG A 1 220 ? 33.65200 80.37100 -127.57000 1.000 39.03350 220 ARG A CA 1
ATOM 1661 C C . ARG A 1 220 ? 32.57500 79.95700 -126.56300 1.000 39.67693 220 ARG A C 1
ATOM 1662 O O . ARG A 1 220 ? 31.37100 80.07200 -126.84100 1.000 34.29312 220 ARG A O 1
ATOM 1670 N N . VAL A 1 221 ? 32.96900 79.49300 -125.37600 1.000 33.35729 221 VAL A N 1
ATOM 1671 C CA . VAL A 1 221 ? 31.95400 79.19400 -124.37000 1.000 32.45082 221 VAL A CA 1
ATOM 1672 C C . VAL A 1 221 ? 31.20300 80.46400 -123.98200 1.000 30.53843 221 VAL A C 1
ATOM 1673 O O . VAL A 1 221 ? 29.97400 80.46100 -123.85900 1.000 31.52972 221 VAL A O 1
ATOM 1677 N N . ILE A 1 222 ? 31.92000 81.56500 -123.73800 1.000 30.64913 222 ILE A N 1
ATOM 1678 C CA . ILE A 1 222 ? 31.22500 82.79200 -123.34800 1.000 30.59587 222 ILE A CA 1
ATOM 1679 C C . ILE A 1 222 ? 30.20300 83.18900 -124.43300 1.000 36.39714 222 ILE A C 1
ATOM 1680 O O . ILE A 1 222 ? 29.12000 83.71100 -124.12900 1.000 30.85158 222 ILE A O 1
ATOM 1685 N N . ALA A 1 223 ? 30.51800 82.91900 -125.70800 1.000 33.43592 223 ALA A N 1
ATOM 1686 C CA . ALA A 1 223 ? 29.56200 83.22200 -126.78200 1.000 41.09076 223 ALA A CA 1
ATOM 1687 C C . ALA A 1 223 ? 28.34800 82.29500 -126.74200 1.000 36.20003 223 ALA A C 1
ATOM 1688 O O . ALA A 1 223 ? 27.21000 82.76200 -126.85300 1.000 38.19413 223 ALA A O 1
ATOM 1690 N N . GLU A 1 224 ? 28.54100 80.97900 -126.57400 1.000 31.52060 224 GLU A N 1
ATOM 1691 C CA . GLU A 1 224 ? 27.35700 80.11600 -126.48300 1.000 37.13525 224 GLU A CA 1
ATOM 1692 C C . GLU A 1 224 ? 26.50900 80.49000 -125.26200 1.000 40.17003 224 GLU A C 1
ATOM 1693 O O . GLU A 1 224 ? 25.29300 80.71400 -125.38400 1.000 35.15399 224 GLU A O 1
ATOM 1699 N N . GLU A 1 225 ? 27.14200 80.60200 -124.06700 1.000 33.42424 225 GLU A N 1
ATOM 1700 C CA . GLU A 1 225 ? 26.39700 80.96400 -122.86500 1.000 32.20638 225 GLU A CA 1
ATOM 1701 C C . GLU A 1 225 ? 25.58200 82.23200 -123.08500 1.000 31.31596 225 GLU A C 1
ATOM 1702 O O . GLU A 1 225 ? 24.43900 82.33300 -122.64000 1.000 31.60393 225 GLU A O 1
ATOM 1708 N N . GLY A 1 226 ? 26.17900 83.21600 -123.75500 1.000 33.98946 226 GLY A N 1
ATOM 1709 C CA . GLY A 1 226 ? 25.55700 84.51800 -123.87300 1.000 36.05119 226 GLY A CA 1
ATOM 1710 C C . GLY A 1 226 ? 24.33200 84.48500 -124.75600 1.000 36.89693 226 GLY A C 1
ATOM 1711 O O . GLY A 1 226 ? 23.37500 85.22000 -124.50900 1.000 38.65389 226 GLY A O 1
ATOM 1712 N N . ASP A 1 227 ? 24.34300 83.62700 -125.77300 1.000 37.48199 227 ASP A N 1
ATOM 1713 C CA . ASP A 1 227 ? 23.17600 83.45900 -126.63900 1.000 41.40216 227 ASP A CA 1
ATOM 1714 C C . ASP A 1 227 ? 22.04000 82.79200 -125.87100 1.000 39.41412 227 ASP A C 1
ATOM 1715 O O . ASP A 1 227 ? 20.90900 83.29400 -125.86600 1.000 38.14294 227 ASP A O 1
ATOM 1720 N N . ILE A 1 228 ? 22.33500 81.68100 -125.16900 1.000 37.42769 228 ILE A N 1
ATOM 1721 C CA . ILE A 1 228 ? 21.34300 81.07600 -124.27800 1.000 31.34946 228 ILE A CA 1
ATOM 1722 C C . ILE A 1 228 ? 20.81500 82.10100 -123.27600 1.000 36.53361 228 ILE A C 1
ATOM 1723 O O . ILE A 1 228 ? 19.60400 82.21200 -123.06800 1.000 36.06493 228 ILE A O 1
ATOM 1728 N N . PHE A 1 229 ? 21.71700 82.85800 -122.63500 1.000 34.27385 229 PHE A N 1
ATOM 1729 C CA . PHE A 1 229 ? 21.33700 83.77400 -121.55700 1.000 34.80252 229 PHE A CA 1
ATOM 1730 C C . PHE A 1 229 ? 20.44500 84.89100 -122.08000 1.000 40.52498 229 PHE A C 1
ATOM 1731 O O . PHE A 1 229 ? 19.44000 85.27100 -121.45400 1.000 37.39389 229 PHE A O 1
ATOM 1739 N N . SER A 1 230 ? 20.87100 85.49500 -123.18400 1.000 38.26877 230 SER A N 1
ATOM 1740 C CA . SER A 1 230 ? 20.08000 86.52800 -123.82700 1.000 41.98305 230 SER A CA 1
ATOM 1741 C C . SER A 1 230 ? 18.69600 86.00100 -124.19200 1.000 35.32910 230 SER A C 1
ATOM 1742 O O . SER A 1 230 ? 17.67900 86.64600 -123.93300 1.000 38.21874 230 SER A O 1
ATOM 1745 N N . THR A 1 231 ? 18.63000 84.81100 -124.76700 1.000 35.73777 231 THR A N 1
ATOM 1746 C CA . THR A 1 231 ? 17.31800 84.29100 -125.12300 1.000 41.14899 231 THR A CA 1
ATOM 1747 C C . THR A 1 231 ? 16.45800 84.12000 -123.87600 1.000 37.80885 231 THR A C 1
ATOM 1748 O O . THR A 1 231 ? 15.27600 84.50700 -123.86200 1.000 34.14279 231 THR A O 1
ATOM 1752 N N . ARG A 1 232 ? 17.05100 83.57100 -122.79900 1.000 36.35059 232 ARG A N 1
ATOM 1753 C CA . ARG A 1 232 ? 16.26900 83.27700 -121.60100 1.000 37.51775 232 ARG A CA 1
ATOM 1754 C C . ARG A 1 232 ? 15.80700 84.54300 -120.93000 1.000 30.87686 232 ARG A C 1
ATOM 1755 O O . ARG A 1 232 ? 14.75100 84.54200 -120.28100 1.000 32.37852 232 ARG A O 1
ATOM 1763 N N . LEU A 1 233 ? 16.56700 85.62200 -121.06200 1.000 33.50967 233 LEU A N 1
ATOM 1764 C CA . LEU A 1 233 ? 16.11700 86.84500 -120.41200 1.000 36.31802 233 LEU A CA 1
ATOM 1765 C C . LEU A 1 233 ? 14.79800 87.36700 -120.99900 1.000 37.79967 233 LEU A C 1
ATOM 1766 O O . LEU A 1 233 ? 13.99400 88.06700 -120.31200 1.000 37.96081 233 LEU A O 1
ATOM 1771 N N . ARG A 1 234 ? 14.57400 87.03500 -122.26400 1.000 40.22786 234 ARG A N 1
ATOM 1772 C CA . ARG A 1 234 ? 13.40400 87.49800 -122.98600 1.000 41.91423 234 ARG A CA 1
ATOM 1773 C C . ARG A 1 234 ? 12.25600 86.51200 -122.90700 1.000 39.17966 234 ARG A C 1
ATOM 1774 O O . ARG A 1 234 ? 11.16700 86.75300 -123.48100 1.000 36.45273 234 ARG A O 1
ATOM 1782 N N . SER A 1 235 ? 12.49600 85.30300 -122.21200 1.000 32.89027 235 SER A N 1
ATOM 1783 C CA . SER A 1 235 ? 11.45500 84.33700 -122.06100 1.000 32.07413 235 SER A CA 1
ATOM 1784 C C . SER A 1 235 ? 10.67000 84.51900 -120.73700 1.000 33.46848 235 SER A C 1
ATOM 1785 O O . SER A 1 235 ? 11.18000 85.07000 -119.70900 1.000 30.45674 235 SER A O 1
ATOM 1788 N N . PRO A 1 236 ? 9.45000 83.96300 -120.75700 1.000 32.82902 236 PRO A N 1
ATOM 1789 C CA . PRO A 1 236 ? 8.58200 84.13200 -119.55400 1.000 31.57275 236 PRO A CA 1
ATOM 1790 C C . PRO A 1 236 ? 9.16000 83.59700 -118.24400 1.000 35.05554 236 PRO A C 1
ATOM 1791 O O . PRO A 1 236 ? 8.90000 84.20100 -117.13500 1.000 34.63670 236 PRO A O 1
ATOM 1795 N N . GLU A 1 237 ? 9.81200 82.41300 -118.33900 1.000 37.15928 237 GLU A N 1
ATOM 1796 C CA . GLU A 1 237 ? 10.34200 81.79000 -117.12000 1.000 37.94331 237 GLU A CA 1
ATOM 1797 C C . GLU A 1 237 ? 11.18500 82.77900 -116.29400 1.000 35.98290 237 GLU A C 1
ATOM 1798 O O . GLU A 1 237 ? 11.00100 82.98000 -115.06300 1.000 37.07226 237 GLU A O 1
ATOM 1804 N N . ALA A 1 238 ? 12.20600 83.31400 -116.94600 1.000 32.72174 238 ALA A N 1
ATOM 1805 C CA . ALA A 1 238 ? 13.05400 84.30600 -116.31900 1.000 34.19471 238 ALA A CA 1
ATOM 1806 C C . ALA A 1 238 ? 12.32000 85.61500 -116.04000 1.000 36.17088 238 ALA A C 1
ATOM 1807 O O . ALA A 1 238 ? 12.45500 86.17400 -114.95800 1.000 35.24800 238 ALA A O 1
ATOM 1809 N N . ILE A 1 239 ? 11.55200 86.14600 -116.99000 1.000 34.25311 239 ILE A N 1
ATOM 1810 C CA . ILE A 1 239 ? 10.83400 87.38000 -116.67500 1.000 33.96560 239 ILE A CA 1
ATOM 1811 C C . ILE A 1 239 ? 10.03500 87.21300 -115.38200 1.000 33.33501 239 ILE A C 1
ATOM 1812 O O . ILE A 1 239 ? 10.03700 88.09500 -114.51400 1.000 38.18944 239 ILE A O 1
ATOM 1817 N N . GLU A 1 240 ? 9.38700 86.06100 -115.20300 1.000 34.85408 240 GLU A N 1
ATOM 1818 C CA . GLU A 1 240 ? 8.59100 85.82500 -113.99600 1.000 37.11196 240 GLU A CA 1
ATOM 1819 C C . GLU A 1 240 ? 9.47700 85.77800 -112.74800 1.000 43.92289 240 GLU A C 1
ATOM 1820 O O . GLU A 1 240 ? 9.19700 86.46300 -111.75700 1.000 39.80851 240 GLU A O 1
ATOM 1826 N N . ALA A 1 241 ? 10.53000 84.95300 -112.76500 1.000 38.02367 241 ALA A N 1
ATOM 1827 C CA . ALA A 1 241 ? 11.43100 84.85600 -111.60700 1.000 42.42642 241 ALA A CA 1
ATOM 1828 C C . ALA A 1 241 ? 12.10000 86.19100 -111.28900 1.000 40.37670 241 ALA A C 1
ATOM 1829 O O . ALA A 1 241 ? 12.34900 86.50300 -110.11900 1.000 44.30840 241 ALA A O 1
ATOM 1831 N N . LEU A 1 242 ? 12.42100 86.97800 -112.31100 1.000 36.79943 242 LEU A N 1
ATOM 1832 C CA . LEU A 1 242 ? 13.14500 88.22700 -112.11800 1.000 41.41845 242 LEU A CA 1
ATOM 1833 C C . LEU A 1 242 ? 12.26800 89.28600 -111.45600 1.000 46.84873 242 LEU A C 1
ATOM 1834 O O . LEU A 1 242 ? 12.69800 89.96700 -110.51200 1.000 44.52888 242 LEU A O 1
ATOM 1839 N N . SER A 1 243 ? 11.05200 89.47600 -111.97700 1.000 43.58939 243 SER A N 1
ATOM 1840 C CA . SER A 1 243 ? 10.15400 90.46100 -111.39900 1.000 46.35587 243 SER A CA 1
ATOM 1841 C C . SER A 1 243 ? 9.60300 89.96400 -110.08500 1.000 47.39563 243 SER A C 1
ATOM 1842 O O . SER A 1 243 ? 9.09400 90.76800 -109.30400 1.000 53.15113 243 SER A O 1
ATOM 1845 N N . ALA A 1 244 ? 9.71700 88.66000 -109.83000 1.000 43.81405 244 ALA A N 1
ATOM 1846 C CA . ALA A 1 244 ? 9.36400 88.10100 -108.53000 1.000 48.69206 244 ALA A CA 1
ATOM 1847 C C . ALA A 1 244 ? 10.35900 88.52800 -107.45600 1.000 55.32345 244 ALA A C 1
ATOM 1848 O O . ALA A 1 244 ? 9.96100 88.78400 -106.30800 1.000 54.69520 244 ALA A O 1
ATOM 1850 N N . PHE A 1 245 ? 11.65900 88.61300 -107.81100 1.000 51.67200 245 PHE A N 1
ATOM 1851 C CA . PHE A 1 245 ? 12.67100 89.08800 -106.86100 1.000 58.04213 245 PHE A CA 1
ATOM 1852 C C . PHE A 1 245 ? 12.43300 90.54800 -106.45900 1.000 58.74507 245 PHE A C 1
ATOM 1853 O O . PHE A 1 245 ? 12.35700 90.86700 -105.26800 1.000 57.43233 245 PHE A O 1
ATOM 1861 N N . MET A 1 246 ? 12.36100 91.46500 -107.42100 1.000 55.42834 246 MET A N 1
ATOM 1862 C CA . MET A 1 246 ? 11.61500 92.68700 -107.14400 1.000 59.52093 246 MET A CA 1
ATOM 1863 C C . MET A 1 246 ? 10.23200 92.27400 -106.62700 1.000 60.60981 246 MET A C 1
ATOM 1864 O O . MET A 1 246 ? 9.74900 91.18000 -106.92200 1.000 62.85876 246 MET A O 1
ATOM 1869 N N . HIS A 1 247 ? 9.60200 93.08900 -105.79500 1.000 63.89644 247 HIS A N 1
ATOM 1870 C CA . HIS A 1 247 ? 8.29700 92.70700 -105.23200 1.000 66.21277 247 HIS A CA 1
ATOM 1871 C C . HIS A 1 247 ? 8.39400 91.44200 -104.36300 1.000 64.76049 247 HIS A C 1
ATOM 1872 O O . HIS A 1 247 ? 7.42600 90.69300 -104.21400 1.000 65.89315 247 HIS A O 1
ATOM 1879 N N . ARG A 1 248 ? 9.55500 91.19700 -103.76300 1.000 66.97136 248 ARG A N 1
ATOM 1880 C CA . ARG A 1 248 ? 9.78100 90.01100 -102.93400 1.000 65.09170 248 ARG A CA 1
ATOM 1881 C C . ARG A 1 248 ? 8.80200 89.95400 -101.76700 1.000 61.99168 248 ARG A C 1
ATOM 1882 O O . ARG A 1 248 ? 8.61900 90.94900 -101.05300 1.000 64.06632 248 ARG A O 1
ATOM 1890 N N . SER B 1 2 ? 28.96200 122.36000 -82.99700 1.000 80.46089 2 SER C N 1
ATOM 1891 C CA . SER B 1 2 ? 29.17600 121.31000 -82.00000 1.000 83.75484 2 SER C CA 1
ATOM 1892 C C . SER B 1 2 ? 28.43100 121.63500 -80.70600 1.000 82.33766 2 SER C C 1
ATOM 1893 O O . SER B 1 2 ? 28.48500 120.88400 -79.72400 1.000 78.54044 2 SER C O 1
ATOM 1896 N N . GLU B 1 3 ? 27.71200 122.76100 -80.73500 1.000 85.04473 3 GLU C N 1
ATOM 1897 C CA . GLU B 1 3 ? 27.12100 123.31100 -79.52100 1.000 76.76580 3 GLU C CA 1
ATOM 1898 C C . GLU B 1 3 ? 25.97900 122.43000 -79.01400 1.000 69.35498 3 GLU C C 1
ATOM 1899 O O . GLU B 1 3 ? 25.96100 122.02900 -77.84500 1.000 67.76471 3 GLU C O 1
ATOM 1905 N N . LEU B 1 4 ? 25.03200 122.09400 -79.88900 1.000 61.77329 4 LEU C N 1
ATOM 1906 C CA . LEU B 1 4 ? 23.72200 121.62200 -79.45600 1.000 58.50493 4 LEU C CA 1
ATOM 1907 C C . LEU B 1 4 ? 23.55600 120.10900 -79.48600 1.000 57.23740 4 LEU C C 1
ATOM 1908 O O . LEU B 1 4 ? 22.64900 119.60600 -78.80900 1.000 47.86355 4 LEU C O 1
ATOM 1913 N N . ILE B 1 5 ? 24.39100 119.39100 -80.25400 1.000 53.51346 5 ILE C N 1
ATOM 1914 C CA . ILE B 1 5 ? 24.42400 117.93100 -80.29400 1.000 54.32695 5 ILE C CA 1
ATOM 1915 C C . ILE B 1 5 ? 25.85500 117.48400 -79.99800 1.000 59.48059 5 ILE C C 1
ATOM 1916 O O . ILE B 1 5 ? 26.77800 117.82900 -80.74700 1.000 62.81811 5 ILE C O 1
ATOM 1921 N N . ARG B 1 6 ? 26.04100 116.70400 -78.93000 1.000 58.32852 6 ARG C N 1
ATOM 1922 C CA . ARG B 1 6 ? 27.32700 116.06800 -78.64200 1.000 57.83733 6 ARG C CA 1
ATOM 1923 C C . ARG B 1 6 ? 27.39400 114.67600 -79.26000 1.000 58.96178 6 ARG C C 1
ATOM 1924 O O . ARG B 1 6 ? 26.47700 113.86900 -79.07400 1.000 53.65287 6 ARG C O 1
ATOM 1932 N N . VAL B 1 7 ? 28.47700 114.39200 -79.99000 1.000 59.91531 7 VAL C N 1
ATOM 1933 C CA . VAL B 1 7 ? 28.74700 113.05100 -80.50000 1.000 61.02264 7 VAL C CA 1
ATOM 1934 C C . VAL B 1 7 ? 30.00200 112.52900 -79.81200 1.000 71.40037 7 VAL C C 1
ATOM 1935 O O . VAL B 1 7 ? 31.08700 113.10600 -79.95100 1.000 79.38473 7 VAL C O 1
ATOM 1939 N N . GLU B 1 8 ? 29.84800 111.44500 -79.05800 1.000 69.35191 8 GLU C N 1
ATOM 1940 C CA . GLU B 1 8 ? 30.92900 110.84500 -78.28300 1.000 68.99524 8 GLU C CA 1
ATOM 1941 C C . GLU B 1 8 ? 31.18000 109.42900 -78.77900 1.000 72.30499 8 GLU C C 1
ATOM 1942 O O . GLU B 1 8 ? 30.38200 108.51700 -78.51100 1.000 68.53787 8 GLU C O 1
ATOM 1948 N N . ARG B 1 9 ? 32.29600 109.25200 -79.48700 1.000 72.42744 9 ARG C N 1
ATOM 1949 C CA . ARG B 1 9 ? 32.73300 107.93700 -79.92200 1.000 67.91093 9 ARG C CA 1
ATOM 1950 C C . ARG B 1 9 ? 33.49300 107.26600 -78.78900 1.000 72.28274 9 ARG C C 1
ATOM 1951 O O . ARG B 1 9 ? 34.52600 107.76800 -78.34000 1.000 73.70949 9 ARG C O 1
ATOM 1959 N N . GLU B 1 10 ? 32.95600 106.14500 -78.31300 1.000 70.61337 10 GLU C N 1
ATOM 1960 C CA . GLU B 1 10 ? 33.57700 105.34300 -77.26900 1.000 71.35422 10 GLU C CA 1
ATOM 1961 C C . GLU B 1 10 ? 33.84100 103.94900 -77.81700 1.000 67.53337 10 GLU C C 1
ATOM 1962 O O . GLU B 1 10 ? 33.95900 103.76900 -79.03700 1.000 66.85930 10 GLU C O 1
ATOM 1968 N N . THR B 1 11 ? 33.91000 102.96500 -76.92200 1.000 69.21926 11 THR C N 1
ATOM 1969 C CA . THR B 1 11 ? 34.30800 101.60200 -77.26900 1.000 69.29669 11 THR C CA 1
ATOM 1970 C C . THR B 1 11 ? 33.22000 100.95000 -78.12400 1.000 65.13051 11 THR C C 1
ATOM 1971 O O . THR B 1 11 ? 32.35900 100.21500 -77.63300 1.000 65.48352 11 THR C O 1
ATOM 1975 N N . GLY B 1 12 ? 33.26700 101.21600 -79.43200 1.000 62.41823 12 GLY C N 1
ATOM 1976 C CA . GLY B 1 12 ? 32.24700 100.73000 -80.35500 1.000 58.73551 12 GLY C CA 1
ATOM 1977 C C . GLY B 1 12 ? 30.87300 101.35800 -80.20000 1.000 55.33291 12 GLY C C 1
ATOM 1978 O O . GLY B 1 12 ? 29.91300 100.90600 -80.84400 1.000 50.00971 12 GLY C O 1
ATOM 1979 N N . LEU B 1 13 ? 30.76000 102.41200 -79.39800 1.000 52.86231 13 LEU C N 1
ATOM 1980 C CA . LEU B 1 13 ? 29.47900 102.99700 -79.04000 1.000 53.35015 13 LEU C CA 1
ATOM 1981 C C . LEU B 1 13 ? 29.49000 104.48600 -79.34800 1.000 52.04439 13 LEU C C 1
ATOM 1982 O O . LEU B 1 13 ? 30.29300 105.23800 -78.78700 1.000 57.56068 13 LEU C O 1
ATOM 1987 N N . LEU B 1 14 ? 28.58600 104.91000 -80.21900 1.000 48.78221 14 LEU C N 1
ATOM 1988 C CA . LEU B 1 14 ? 28.42700 106.31800 -80.55700 1.000 47.90214 14 LEU C CA 1
ATOM 1989 C C . LEU B 1 14 ? 27.23000 106.86000 -79.79500 1.000 45.91870 14 LEU C C 1
ATOM 1990 O O . LEU B 1 14 ? 26.13100 106.32000 -79.90800 1.000 42.15683 14 LEU C O 1
ATOM 1995 N N . THR B 1 15 ? 27.43800 107.91600 -79.03000 1.000 42.96303 15 THR C N 1
ATOM 1996 C CA . THR B 1 15 ? 26.37400 108.54300 -78.26000 1.000 49.95140 15 THR C CA 1
ATOM 1997 C C . THR B 1 15 ? 26.03900 109.91200 -78.83800 1.000 52.41036 15 THR C C 1
ATOM 1998 O O . THR B 1 15 ? 26.91200 110.78800 -78.89700 1.000 48.95238 15 THR C O 1
ATOM 2002 N N . LEU B 1 16 ? 24.76700 110.10900 -79.20900 1.000 45.95409 16 LEU C N 1
ATOM 2003 C CA . LEU B 1 16 ? 24.24800 111.42200 -79.59200 1.000 41.90349 16 LEU C CA 1
ATOM 2004 C C . LEU B 1 16 ? 23.47000 112.00000 -78.42000 1.000 42.64166 16 LEU C C 1
ATOM 2005 O O . LEU B 1 16 ? 22.44500 111.44500 -78.00800 1.000 37.79337 16 LEU C O 1
ATOM 2010 N N . ARG B 1 17 ? 23.94200 113.12000 -77.89600 1.000 38.85992 17 ARG C N 1
ATOM 2011 C CA . ARG B 1 17 ? 23.42100 113.69300 -76.66700 1.000 37.26964 17 ARG C CA 1
ATOM 2012 C C . ARG B 1 17 ? 22.86200 115.08500 -76.95600 1.000 44.70288 17 ARG C C 1
ATOM 2013 O O . ARG B 1 17 ? 23.60400 116.05900 -77.10900 1.000 47.03835 17 ARG C O 1
ATOM 2021 N N . LEU B 1 18 ? 21.54900 115.17700 -77.03600 1.000 40.09274 18 LEU C N 1
ATOM 2022 C CA . LEU B 1 18 ? 20.88400 116.46600 -77.16800 1.000 42.60272 18 LEU C CA 1
ATOM 2023 C C . LEU B 1 18 ? 21.30600 117.38600 -76.04100 1.000 42.75279 18 LEU C C 1
ATOM 2024 O O . LEU B 1 18 ? 21.11300 117.06200 -74.86700 1.000 38.81952 18 LEU C O 1
ATOM 2029 N N . ASP B 1 19 ? 21.87700 118.55700 -76.39300 1.000 47.21537 19 ASP C N 1
ATOM 2030 C CA . ASP B 1 19 ? 22.40000 119.50300 -75.38800 1.000 48.14249 19 ASP C CA 1
ATOM 2031 C C . ASP B 1 19 ? 21.87000 120.92500 -75.60900 1.000 49.53221 19 ASP C C 1
ATOM 2032 O O . ASP B 1 19 ? 22.60800 121.81200 -76.03400 1.000 49.00721 19 ASP C O 1
ATOM 2037 N N . ARG B 1 20 ? 20.61500 121.15200 -75.23100 1.000 44.78686 20 ARG C N 1
ATOM 2038 C CA . ARG B 1 20 ? 19.95500 122.45900 -75.34900 1.000 47.50830 20 ARG C CA 1
ATOM 2039 C C . ARG B 1 20 ? 18.99400 122.62000 -74.16300 1.000 46.71877 20 ARG C C 1
ATOM 2040 O O . ARG B 1 20 ? 17.78400 122.76200 -74.31100 1.000 50.45829 20 ARG C O 1
ATOM 2048 N N . GLN B 1 21 ? 19.53700 122.62900 -72.94600 1.000 46.10236 21 GLN C N 1
ATOM 2049 C CA . GLN B 1 21 ? 18.71700 122.44000 -71.74800 1.000 47.63308 21 GLN C CA 1
ATOM 2050 C C . GLN B 1 21 ? 17.69700 123.55500 -71.56700 1.000 49.75574 21 GLN C C 1
ATOM 2051 O O . GLN B 1 21 ? 16.53800 123.30000 -71.23500 1.000 50.68371 21 GLN C O 1
ATOM 2057 N N . ASP B 1 22 ? 18.10300 124.80400 -71.74200 1.000 48.20851 22 ASP C N 1
ATOM 2058 C CA . ASP B 1 22 ? 17.15800 125.86400 -71.43800 1.000 50.83291 22 ASP C CA 1
ATOM 2059 C C . ASP B 1 22 ? 15.97400 125.87400 -72.39800 1.000 48.44974 22 ASP C C 1
ATOM 2060 O O . ASP B 1 22 ? 14.98800 126.55400 -72.11300 1.000 54.59054 22 ASP C O 1
ATOM 2065 N N . LYS B 1 23 ? 16.03200 125.13300 -73.50800 1.000 47.88430 23 LYS C N 1
ATOM 2066 C CA . LYS B 1 23 ? 14.89100 124.97800 -74.40500 1.000 48.22705 23 LYS C CA 1
ATOM 2067 C C . LYS B 1 23 ? 14.31900 123.56300 -74.38900 1.000 42.72051 23 LYS C C 1
ATOM 2068 O O . LYS B 1 23 ? 13.64000 123.17100 -75.33200 1.000 39.38640 23 LYS C O 1
ATOM 2074 N N . LYS B 1 24 ? 14.58600 122.78900 -73.34400 1.000 44.89923 24 LYS C N 1
ATOM 2075 C CA . LYS B 1 24 ? 14.05100 121.43200 -73.21900 1.000 43.00275 24 LYS C CA 1
ATOM 2076 C C . LYS B 1 24 ? 14.42800 120.56000 -74.41200 1.000 40.27275 24 LYS C C 1
ATOM 2077 O O . LYS B 1 24 ? 13.67000 119.67300 -74.82700 1.000 35.79360 24 LYS C O 1
ATOM 2083 N N . ASN B 1 25 ? 15.63000 120.79900 -74.94700 1.000 38.95843 25 ASN C N 1
ATOM 2084 C CA . ASN B 1 25 ? 16.19500 120.03900 -76.05900 1.000 39.07981 25 ASN C CA 1
ATOM 2085 C C . ASN B 1 25 ? 15.31700 120.09500 -77.30800 1.000 35.99475 25 ASN C C 1
ATOM 2086 O O . ASN B 1 25 ? 15.34100 119.17100 -78.13500 1.000 34.15311 25 ASN C O 1
ATOM 2091 N N . ALA B 1 26 ? 14.56500 121.18600 -77.45900 1.000 37.31828 26 ALA C N 1
ATOM 2092 C CA . ALA B 1 26 ? 13.78700 121.41800 -78.67600 1.000 36.41583 26 ALA C CA 1
ATOM 2093 C C . ALA B 1 26 ? 14.68400 121.35400 -79.90600 1.000 35.29637 26 ALA C C 1
ATOM 2094 O O . ALA B 1 26 ? 15.77300 121.92900 -79.92400 1.000 39.14060 26 ALA C O 1
ATOM 2096 N N . LEU B 1 27 ? 14.24700 120.61800 -80.92200 1.000 34.06525 27 LEU C N 1
ATOM 2097 C CA . LEU B 1 27 ? 15.11900 120.25600 -82.03500 1.000 34.57120 27 LEU C CA 1
ATOM 2098 C C . LEU B 1 27 ? 15.06300 121.30600 -83.15400 1.000 38.74244 27 LEU C C 1
ATOM 2099 O O . LEU B 1 27 ? 14.05100 121.40300 -83.87400 1.000 34.29674 27 LEU C O 1
ATOM 2104 N N . THR B 1 28 ? 16.13500 122.09700 -83.27500 1.000 40.42471 28 THR C N 1
ATOM 2105 C CA . THR B 1 28 ? 16.32000 123.02500 -84.37500 1.000 42.37275 28 THR C CA 1
ATOM 2106 C C . THR B 1 28 ? 16.79600 122.31600 -85.66400 1.000 41.87167 28 THR C C 1
ATOM 2107 O O . THR B 1 28 ? 17.16600 121.09900 -85.69000 1.000 42.89591 28 THR C O 1
ATOM 2111 N N . ARG B 1 29 ? 16.74900 123.07700 -86.79100 1.000 38.51327 29 ARG C N 1
ATOM 2112 C CA . ARG B 1 29 ? 17.18000 122.47000 -88.05800 1.000 43.58123 29 ARG C CA 1
ATOM 2113 C C . ARG B 1 29 ? 18.64400 121.97400 -88.01400 1.000 41.48137 29 ARG C C 1
ATOM 2114 O O . ARG B 1 29 ? 19.02200 120.92300 -88.60100 1.000 38.13018 29 ARG C O 1
ATOM 2122 N N . ALA B 1 30 ? 19.49500 122.73400 -87.32800 1.000 42.91374 30 ALA C N 1
ATOM 2123 C CA . ALA B 1 30 ? 20.89800 122.34700 -87.24200 1.000 45.97561 30 ALA C CA 1
ATOM 2124 C C . ALA B 1 30 ? 21.07500 121.04300 -86.44700 1.000 44.47787 30 ALA C C 1
ATOM 2125 O O . ALA B 1 30 ? 21.94600 120.22000 -86.77500 1.000 42.73886 30 ALA C O 1
ATOM 2127 N N . MET B 1 31 ? 20.24800 120.84000 -85.41000 1.000 43.29993 31 MET C N 1
ATOM 2128 C CA . MET B 1 31 ? 20.29500 119.61400 -84.61900 1.000 41.56818 31 MET C CA 1
ATOM 2129 C C . MET B 1 31 ? 19.90800 118.41200 -85.45500 1.000 39.57739 31 MET C C 1
ATOM 2130 O O . MET B 1 31 ? 20.62600 117.40500 -85.47800 1.000 41.97534 31 MET C O 1
ATOM 2135 N N . TYR B 1 32 ? 18.81100 118.52200 -86.20000 1.000 33.32804 32 TYR C N 1
ATOM 2136 C CA . TYR B 1 32 ? 18.39900 117.44200 -87.07800 1.000 35.78562 32 TYR C CA 1
ATOM 2137 C C . TYR B 1 32 ? 19.49300 117.10300 -88.07900 1.000 39.24407 32 TYR C C 1
ATOM 2138 O O . TYR B 1 32 ? 19.71000 115.92900 -88.41000 1.000 36.79856 32 TYR C O 1
ATOM 2147 N N . SER B 1 33 ? 20.13400 118.13600 -88.64300 1.000 40.56702 33 SER C N 1
ATOM 2148 C CA . SER B 1 33 ? 21.20100 117.90700 -89.61200 1.000 45.03887 33 SER C CA 1
ATOM 2149 C C . SER B 1 33 ? 22.40200 117.23000 -88.95300 1.000 39.64902 33 SER C C 1
ATOM 2150 O O . SER B 1 33 ? 22.94700 116.27600 -89.51100 1.000 42.60139 33 SER C O 1
ATOM 2153 N N . ARG B 1 34 ? 22.79700 117.67000 -87.75000 1.000 41.76480 34 ARG C N 1
ATOM 2154 C CA . ARG B 1 34 ? 23.94600 117.03800 -87.10000 1.000 46.04131 34 ARG C CA 1
ATOM 2155 C C . ARG B 1 34 ? 23.65900 115.56400 -86.81100 1.000 48.63525 34 ARG C C 1
ATOM 2156 O O . ARG B 1 34 ? 24.53500 114.70400 -86.98500 1.000 49.91068 34 ARG C O 1
ATOM 2164 N N . MET B 1 35 ? 22.41200 115.23600 -86.45400 1.000 45.41862 35 MET C N 1
ATOM 2165 C CA . MET B 1 35 ? 22.06800 113.84700 -86.16100 1.000 44.84151 35 MET C CA 1
ATOM 2166 C C . MET B 1 35 ? 21.93300 113.00400 -87.41700 1.000 43.59583 35 MET C C 1
ATOM 2167 O O . MET B 1 35 ? 22.38100 111.84900 -87.42800 1.000 43.60932 35 MET C O 1
ATOM 2172 N N . ALA B 1 36 ? 21.35700 113.54200 -88.49400 1.000 36.77730 36 ALA C N 1
ATOM 2173 C CA . ALA B 1 36 ? 21.30200 112.74300 -89.71000 1.000 42.03956 36 ALA C CA 1
ATOM 2174 C C . ALA B 1 36 ? 22.71000 112.44200 -90.19000 1.000 45.65873 36 ALA C C 1
ATOM 2175 O O . ALA B 1 36 ? 22.99800 111.32900 -90.63300 1.000 45.22380 36 ALA C O 1
ATOM 2177 N N . GLU B 1 37 ? 23.60600 113.42100 -90.06600 1.000 49.26271 37 GLU C N 1
ATOM 2178 C CA . GLU B 1 37 ? 24.99000 113.24500 -90.48800 1.000 50.74680 37 GLU C CA 1
ATOM 2179 C C . GLU B 1 37 ? 25.71000 112.24400 -89.59100 1.000 46.05573 37 GLU C C 1
ATOM 2180 O O . GLU B 1 37 ? 26.36900 111.32100 -90.08300 1.000 50.25499 37 GLU C O 1
ATOM 2186 N N . ALA B 1 38 ? 25.57600 112.39900 -88.27100 1.000 48.71724 38 ALA C N 1
ATOM 2187 C CA . ALA B 1 38 ? 26.23700 111.48100 -87.35000 1.000 48.08883 38 ALA C CA 1
ATOM 2188 C C . ALA B 1 38 ? 25.79300 110.04000 -87.57200 1.000 51.61729 38 ALA C C 1
ATOM 2189 O O . ALA B 1 38 ? 26.59600 109.10600 -87.42300 1.000 51.88759 38 ALA C O 1
ATOM 2191 N N . LEU B 1 39 ? 24.52800 109.84300 -87.95000 1.000 46.13606 39 LEU C N 1
ATOM 2192 C CA . LEU B 1 39 ? 24.02300 108.50400 -88.22400 1.000 49.17379 39 LEU C CA 1
ATOM 2193 C C . LEU B 1 39 ? 24.59700 107.92900 -89.52100 1.000 51.21909 39 LEU C C 1
ATOM 2194 O O . LEU B 1 39 ? 25.03700 106.77200 -89.55200 1.000 51.97359 39 LEU C O 1
ATOM 2199 N N . LEU B 1 40 ? 24.54700 108.70300 -90.62400 1.000 50.79960 40 LEU C N 1
ATOM 2200 C CA . LEU B 1 40 ? 24.99400 108.19400 -91.92600 1.000 50.39146 40 LEU C CA 1
ATOM 2201 C C . LEU B 1 40 ? 26.49300 107.90400 -91.93700 1.000 51.84507 40 LEU C C 1
ATOM 2202 O O . LEU B 1 40 ? 26.95900 107.06000 -92.71400 1.000 54.35921 40 LEU C O 1
ATOM 2207 N N . GLU B 1 41 ? 27.25300 108.58600 -91.08500 1.000 49.18017 41 GLU C N 1
ATOM 2208 C CA . GLU B 1 41 ? 28.66300 108.26200 -90.91200 1.000 55.01087 41 GLU C CA 1
ATOM 2209 C C . GLU B 1 41 ? 28.79900 106.93800 -90.16200 1.000 60.90427 41 GLU C C 1
ATOM 2210 O O . GLU B 1 41 ? 29.31300 105.95000 -90.71200 1.000 62.46243 41 GLU C O 1
ATOM 2216 N N . ALA B 1 42 ? 28.27400 106.89000 -88.91700 1.000 57.05781 42 ALA C N 1
ATOM 2217 C CA . ALA B 1 42 ? 28.28100 105.67200 -88.10000 1.000 55.42442 42 ALA C CA 1
ATOM 2218 C C . ALA B 1 42 ? 27.86700 104.44400 -88.89700 1.000 56.26953 42 ALA C C 1
ATOM 2219 O O . ALA B 1 42 ? 28.48400 103.37800 -88.77800 1.000 58.21658 42 ALA C O 1
ATOM 2221 N N . GLN B 1 43 ? 26.81800 104.57900 -89.71400 1.000 54.28826 43 GLN C N 1
ATOM 2222 C CA . GLN B 1 43 ? 26.34400 103.49900 -90.56600 1.000 52.50967 43 GLN C CA 1
ATOM 2223 C C . GLN B 1 43 ? 27.46700 102.89700 -91.39400 1.000 60.21708 43 GLN C C 1
ATOM 2224 O O . GLN B 1 43 ? 27.43700 101.70100 -91.70700 1.000 59.47751 43 GLN C O 1
ATOM 2230 N N . ALA B 1 44 ? 28.44400 103.71300 -91.79500 1.000 60.98984 44 ALA C N 1
ATOM 2231 C CA . ALA B 1 44 ? 29.52300 103.24400 -92.64800 1.000 61.37339 44 ALA C CA 1
ATOM 2232 C C . ALA B 1 44 ? 30.80200 103.01000 -91.86700 1.000 60.56138 44 ALA C C 1
ATOM 2233 O O . ALA B 1 44 ? 31.73000 102.38300 -92.39100 1.000 62.04698 44 ALA C O 1
ATOM 2235 N N . ASP B 1 45 ? 30.85400 103.46400 -90.62100 1.000 58.31733 45 ASP C N 1
ATOM 2236 C CA . ASP B 1 45 ? 32.05000 103.31700 -89.81200 1.000 57.88360 45 ASP C CA 1
ATOM 2237 C C . ASP B 1 45 ? 32.00000 102.01200 -89.02800 1.000 62.53945 45 ASP C C 1
ATOM 2238 O O . ASP B 1 45 ? 31.27300 101.90100 -88.03000 1.000 56.94748 45 ASP C O 1
ATOM 2243 N N . THR B 1 46 ? 32.84800 101.06200 -89.44300 1.000 59.18387 46 THR C N 1
ATOM 2244 C CA . THR B 1 46 ? 32.95900 99.76500 -88.78800 1.000 56.75671 46 THR C CA 1
ATOM 2245 C C . THR B 1 46 ? 33.35700 99.88300 -87.32200 1.000 58.94864 46 THR C C 1
ATOM 2246 O O . THR B 1 46 ? 33.06900 98.98500 -86.52900 1.000 55.68104 46 THR C O 1
ATOM 2250 N N . ALA B 1 47 ? 34.03500 100.95300 -86.93600 1.000 55.36329 47 ALA C N 1
ATOM 2251 C CA . ALA B 1 47 ? 34.32000 101.10900 -85.51600 1.000 58.32073 47 ALA C CA 1
ATOM 2252 C C . ALA B 1 47 ? 33.04500 101.29400 -84.70400 1.000 56.54605 47 ALA C C 1
ATOM 2253 O O . ALA B 1 47 ? 33.06900 101.12000 -83.48100 1.000 63.24002 47 ALA C O 1
ATOM 2255 N N . VAL B 1 48 ? 31.93500 101.67500 -85.32800 1.000 60.92852 48 VAL C N 1
ATOM 2256 C CA . VAL B 1 48 ? 30.71000 101.91300 -84.57500 1.000 54.99114 48 VAL C CA 1
ATOM 2257 C C . VAL B 1 48 ? 29.77900 100.71300 -84.74200 1.000 50.62674 48 VAL C C 1
ATOM 2258 O O . VAL B 1 48 ? 29.42900 100.31000 -85.86400 1.000 42.68296 48 VAL C O 1
ATOM 2262 N N . ARG B 1 49 ? 29.40100 100.14300 -83.59700 1.000 49.98070 49 ARG C N 1
ATOM 2263 C CA . ARG B 1 49 ? 28.53100 98.98200 -83.48500 1.000 49.82492 49 ARG C CA 1
ATOM 2264 C C . ARG B 1 49 ? 27.12400 99.36100 -83.06100 1.000 46.18754 49 ARG C C 1
ATOM 2265 O O . ARG B 1 49 ? 26.16100 98.78400 -83.56100 1.000 44.95464 49 ARG C O 1
ATOM 2273 N N . VAL B 1 50 ? 27.00900 100.35100 -82.18500 1.000 42.43501 50 VAL C N 1
ATOM 2274 C CA . VAL B 1 50 ? 25.76600 100.71100 -81.52000 1.000 43.18749 50 VAL C CA 1
ATOM 2275 C C . VAL B 1 50 ? 25.71200 102.23100 -81.38700 1.000 41.25968 50 VAL C C 1
ATOM 2276 O O . VAL B 1 50 ? 26.72400 102.87000 -81.07500 1.000 41.44275 50 VAL C O 1
ATOM 2280 N N . VAL B 1 51 ? 24.51100 102.80300 -81.54200 1.000 34.75961 51 VAL C N 1
ATOM 2281 C CA . VAL B 1 51 ? 24.28400 104.22000 -81.27400 1.000 33.01283 51 VAL C CA 1
ATOM 2282 C C . VAL B 1 51 ? 23.34100 104.39000 -80.08600 1.000 32.69239 51 VAL C C 1
ATOM 2283 O O . VAL B 1 51 ? 22.31600 103.70800 -79.98900 1.000 33.39374 51 VAL C O 1
ATOM 2287 N N . LEU B 1 52 ? 23.64100 105.36000 -79.23100 1.000 33.03475 52 LEU C N 1
ATOM 2288 C CA . LEU B 1 52 ? 22.77100 105.73200 -78.13300 1.000 34.37076 52 LEU C CA 1
ATOM 2289 C C . LEU B 1 52 ? 22.28200 107.16600 -78.28300 1.000 40.67650 52 LEU C C 1
ATOM 2290 O O . LEU B 1 52 ? 23.07900 108.08600 -78.50200 1.000 39.49826 52 LEU C O 1
ATOM 2295 N N . ILE B 1 53 ? 20.98000 107.36400 -78.10800 1.000 32.76175 53 ILE C N 1
ATOM 2296 C CA . ILE B 1 53 ? 20.37300 108.68900 -78.17500 1.000 31.25435 53 ILE C CA 1
ATOM 2297 C C . ILE B 1 53 ? 19.81400 109.03700 -76.81500 1.000 33.11804 53 ILE C C 1
ATOM 2298 O O . ILE B 1 53 ? 19.02600 108.27400 -76.24900 1.000 33.68466 53 ILE C O 1
ATOM 2303 N N . THR B 1 54 ? 20.16500 110.21100 -76.31800 1.000 27.79538 54 THR C N 1
ATOM 2304 C CA . THR B 1 54 ? 19.67800 110.62600 -75.02100 1.000 29.20913 54 THR C CA 1
ATOM 2305 C C . THR B 1 54 ? 19.77300 112.13000 -74.93800 1.000 31.44761 54 THR C C 1
ATOM 2306 O O . THR B 1 54 ? 20.64100 112.74600 -75.56600 1.000 35.11569 54 THR C O 1
ATOM 2310 N N . GLY B 1 55 ? 18.87700 112.70600 -74.15600 1.000 28.62364 55 GLY C N 1
ATOM 2311 C CA . GLY B 1 55 ? 18.98500 114.09300 -73.78500 1.000 31.36850 55 GLY C CA 1
ATOM 2312 C C . GLY B 1 55 ? 19.60000 114.32900 -72.42200 1.000 38.07450 55 GLY C C 1
ATOM 2313 O O . GLY B 1 55 ? 19.67300 115.48400 -71.99900 1.000 36.39485 55 GLY C O 1
ATOM 2314 N N . GLY B 1 56 ? 20.02100 113.27100 -71.72000 1.000 40.80991 56 GLY C N 1
ATOM 2315 C CA . GLY B 1 56 ? 20.62600 113.36600 -70.40200 1.000 38.91289 56 GLY C CA 1
ATOM 2316 C C . GLY B 1 56 ? 19.70900 112.86400 -69.30300 1.000 40.65954 56 GLY C C 1
ATOM 2317 O O . GLY B 1 56 ? 18.69800 112.19000 -69.53700 1.000 38.85442 56 GLY C O 1
ATOM 2318 N N . ASP B 1 57 ? 20.07100 113.21800 -68.07400 1.000 38.16988 57 ASP C N 1
ATOM 2319 C CA . ASP B 1 57 ? 19.42700 112.68400 -66.88200 1.000 36.40837 57 ASP C CA 1
ATOM 2320 C C . ASP B 1 57 ? 18.05400 113.28200 -66.62900 1.000 34.57090 57 ASP C C 1
ATOM 2321 O O . ASP B 1 57 ? 17.26000 112.68000 -65.91500 1.000 36.07615 57 ASP C O 1
ATOM 2326 N N . ALA B 1 58 ? 17.75200 114.46400 -67.16100 1.000 36.13607 58 ALA C N 1
ATOM 2327 C CA . ALA B 1 58 ? 16.50000 115.12100 -66.82300 1.000 33.57820 58 ALA C CA 1
ATOM 2328 C C . ALA B 1 58 ? 15.56300 115.38600 -67.99300 1.000 33.83873 58 ALA C C 1
ATOM 2329 O O . ALA B 1 58 ? 14.37500 115.62400 -67.75300 1.000 36.03740 58 ALA C O 1
ATOM 2331 N N . CYS B 1 59 ? 16.05900 115.42000 -69.23300 1.000 34.43378 59 CYS C N 1
ATOM 2332 C CA . CYS B 1 59 ? 15.20100 115.83300 -70.34000 1.000 35.23943 59 CYS C CA 1
ATOM 2333 C C . CYS B 1 59 ? 15.61800 115.05100 -71.56400 1.000 31.51970 59 CYS C C 1
ATOM 2334 O O . CYS B 1 59 ? 16.81200 114.87900 -71.80500 1.000 36.68018 59 CYS C O 1
ATOM 2337 N N . PHE B 1 60 ? 14.63400 114.53800 -72.30500 1.000 30.16219 60 PHE C N 1
ATOM 2338 C CA . PHE B 1 60 ? 14.92000 113.87700 -73.57500 1.000 29.91121 60 PHE C CA 1
ATOM 2339 C C . PHE B 1 60 ? 14.78200 114.91600 -74.70400 1.000 31.96889 60 PHE C C 1
ATOM 2340 O O . PHE B 1 60 ? 15.78200 115.51500 -75.10400 1.000 32.18476 60 PHE C O 1
ATOM 2348 N N . THR B 1 61 ? 13.56500 115.20500 -75.17700 1.000 29.84869 61 THR C N 1
ATOM 2349 C CA . THR B 1 61 ? 13.36900 116.38800 -76.03300 1.000 31.80477 61 THR C CA 1
ATOM 2350 C C . THR B 1 61 ? 11.89800 116.77600 -76.02600 1.000 33.53250 61 THR C C 1
ATOM 2351 O O . THR B 1 61 ? 11.02300 115.91000 -75.96900 1.000 33.64290 61 THR C O 1
ATOM 2355 N N . SER B 1 62 ? 11.63200 118.08100 -76.11300 1.000 34.65413 62 SER C N 1
ATOM 2356 C CA . SER B 1 62 ? 10.26100 118.56600 -76.29200 1.000 34.87661 62 SER C CA 1
ATOM 2357 C C . SER B 1 62 ? 9.80600 118.55200 -77.74600 1.000 33.99896 62 SER C C 1
ATOM 2358 O O . SER B 1 62 ? 8.71500 119.06500 -78.04500 1.000 33.28370 62 SER C O 1
ATOM 2361 N N . GLY B 1 63 ? 10.55500 117.92600 -78.64200 1.000 28.98554 63 GLY C N 1
ATOM 2362 C CA . GLY B 1 63 ? 10.11800 117.83000 -80.02700 1.000 34.23762 63 GLY C CA 1
ATOM 2363 C C . GLY B 1 63 ? 10.63200 118.99500 -80.84800 1.000 36.98996 63 GLY C C 1
ATOM 2364 O O . GLY B 1 63 ? 11.50800 119.76900 -80.41700 1.000 37.00600 63 GLY C O 1
ATOM 2365 N N . ASN B 1 64 ? 10.06400 119.12600 -82.04600 1.000 36.94451 64 ASN C N 1
ATOM 2366 C CA . ASN B 1 64 ? 10.47400 120.18800 -82.96500 1.000 36.83834 64 ASN C CA 1
ATOM 2367 C C . ASN B 1 64 ? 10.51600 121.54700 -82.27500 1.000 34.98527 64 ASN C C 1
ATOM 2368 O O . ASN B 1 64 ? 9.67600 121.87100 -81.43000 1.000 34.27019 64 ASN C O 1
ATOM 2373 N N . ASP B 1 65 ? 11.53900 122.33200 -82.60000 1.000 37.07840 65 ASP C N 1
ATOM 2374 C CA . ASP B 1 65 ? 11.49500 123.73500 -82.21600 1.000 38.57079 65 ASP C CA 1
ATOM 2375 C C . ASP B 1 65 ? 10.28100 124.34900 -82.88400 1.000 35.52017 65 ASP C C 1
ATOM 2376 O O . ASP B 1 65 ? 10.15600 124.28700 -84.11200 1.000 39.17004 65 ASP C O 1
ATOM 2381 N N . ILE B 1 66 ? 9.35900 124.89400 -82.09400 1.000 37.40425 66 ILE C N 1
ATOM 2382 C CA . ILE B 1 66 ? 8.11300 125.36000 -82.70700 1.000 43.08531 66 ILE C CA 1
ATOM 2383 C C . ILE B 1 66 ? 8.31800 126.66200 -83.50000 1.000 46.05510 66 ILE C C 1
ATOM 2384 O O . ILE B 1 66 ? 7.58700 126.93800 -84.46600 1.000 44.77668 66 ILE C O 1
ATOM 2389 N N . LEU B 1 67 ? 9.30100 127.46000 -83.09600 1.000 45.00893 67 LEU C N 1
ATOM 2390 C CA . LEU B 1 67 ? 9.69700 128.63500 -83.86200 1.000 49.00997 67 LEU C CA 1
ATOM 2391 C C . LEU B 1 67 ? 10.09000 128.27700 -85.29200 1.000 49.89184 67 LEU C C 1
ATOM 2392 O O . LEU B 1 67 ? 9.68400 128.96100 -86.23700 1.000 52.37974 67 LEU C O 1
ATOM 2397 N N . ASP B 1 68 ? 10.88100 127.21100 -85.48400 1.000 41.47725 68 ASP C N 1
ATOM 2398 C CA . ASP B 1 68 ? 11.21400 126.81200 -86.85200 1.000 50.56449 68 ASP C CA 1
ATOM 2399 C C . ASP B 1 68 ? 9.95900 126.46200 -87.63700 1.000 46.41561 68 ASP C C 1
ATOM 2400 O O . ASP B 1 68 ? 9.86200 126.75900 -88.83300 1.000 46.50789 68 ASP C O 1
ATOM 2405 N N . PHE B 1 69 ? 9.00500 125.79300 -86.97900 1.000 42.81566 69 PHE C N 1
ATOM 2406 C CA . PHE B 1 69 ? 7.74400 125.42200 -87.61800 1.000 49.26986 69 PHE C CA 1
ATOM 2407 C C . PHE B 1 69 ? 6.98800 126.65500 -88.09200 1.000 47.40551 69 PHE C C 1
ATOM 2408 O O . PHE B 1 69 ? 6.43100 126.67300 -89.19900 1.000 46.18714 69 PHE C O 1
ATOM 2416 N N . LEU B 1 70 ? 6.93500 127.67400 -87.23900 1.000 42.59376 70 LEU C N 1
ATOM 2417 C CA . LEU B 1 70 ? 6.21100 128.89900 -87.54100 1.000 48.36789 70 LEU C CA 1
ATOM 2418 C C . LEU B 1 70 ? 6.92300 129.73800 -88.59800 1.000 48.62262 70 LEU C C 1
ATOM 2419 O O . LEU B 1 70 ? 6.27200 130.31600 -89.46900 1.000 44.98659 70 LEU C O 1
ATOM 2424 N N . GLU B 1 71 ? 8.25200 129.82200 -88.53900 0.801 50.45154 71 GLU C N 1
ATOM 2425 C CA . GLU B 1 71 ? 8.97100 130.75300 -89.39800 0.801 46.71916 71 GLU C CA 1
ATOM 2426 C C . GLU B 1 71 ? 9.25200 130.14800 -90.76400 0.801 54.38696 71 GLU C C 1
ATOM 2427 O O . GLU B 1 71 ? 9.06400 130.80600 -91.79400 0.801 55.47004 71 GLU C O 1
ATOM 2433 N N . GLN B 1 72 ? 9.71900 128.90500 -90.80300 0.853 54.11715 72 GLN C N 1
ATOM 2434 C CA . GLN B 1 72 ? 10.00600 128.23300 -92.07000 0.853 56.24242 72 GLN C CA 1
ATOM 2435 C C . GLN B 1 72 ? 9.39500 126.84000 -92.03400 0.853 54.84764 72 GLN C C 1
ATOM 2436 O O . GLN B 1 72 ? 10.07200 125.86600 -91.67500 0.853 56.67868 72 GLN C O 1
ATOM 2442 N N . PRO B 1 73 ? 8.12000 126.70900 -92.40700 1.000 56.83662 73 PRO C N 1
ATOM 2443 C CA . PRO B 1 73 ? 7.47300 125.37900 -92.45700 1.000 53.04206 73 PRO C CA 1
ATOM 2444 C C . PRO B 1 73 ? 8.16500 124.45200 -93.44100 1.000 58.22848 73 PRO C C 1
ATOM 2445 O O . PRO B 1 73 ? 8.08200 124.65400 -94.66700 1.000 54.00686 73 PRO C O 1
ATOM 2449 N N . PRO B 1 74 ? 8.81700 123.39800 -92.94100 0.956 55.70904 74 PRO C N 1
ATOM 2450 C CA . PRO B 1 74 ? 9.43300 122.41700 -93.83700 0.956 55.57758 74 PRO C CA 1
ATOM 2451 C C . PRO B 1 74 ? 8.40400 121.60500 -94.61600 0.956 60.52379 74 PRO C C 1
ATOM 2452 O O . PRO B 1 74 ? 7.28700 121.35100 -94.14800 0.956 56.24931 74 PRO C O 1
ATOM 2456 N N . SER B 1 75 ? 8.79600 121.22900 -95.84400 1.000 58.37393 75 SER C N 1
ATOM 2457 C CA . SER B 1 75 ? 8.28300 120.02600 -96.49500 1.000 54.93469 75 SER C CA 1
ATOM 2458 C C . SER B 1 75 ? 9.00900 118.84900 -95.86100 1.000 56.39646 75 SER C C 1
ATOM 2459 O O . SER B 1 75 ? 10.23100 118.74200 -96.00100 1.000 56.99484 75 SER C O 1
ATOM 2462 N N . LEU B 1 76 ? 8.28600 117.99300 -95.12900 1.000 48.09382 76 LEU C N 1
ATOM 2463 C CA . LEU B 1 76 ? 8.98500 117.00800 -94.31800 1.000 48.57154 76 LEU C CA 1
ATOM 2464 C C . LEU B 1 76 ? 9.96300 116.19800 -95.16600 1.000 50.94348 76 LEU C C 1
ATOM 2465 O O . LEU B 1 76 ? 11.12500 116.05100 -94.77900 1.000 54.94264 76 LEU C O 1
ATOM 2470 N N . ARG B 1 77 ? 9.55500 115.72700 -96.35100 0.827 51.17512 77 ARG C N 1
ATOM 2471 C CA . ARG B 1 77 ? 10.48400 114.93400 -97.15600 0.827 50.81145 77 ARG C CA 1
ATOM 2472 C C . ARG B 1 77 ? 11.84300 115.63500 -97.27900 0.827 53.40763 77 ARG C C 1
ATOM 2473 O O . ARG B 1 77 ? 12.89000 115.08600 -96.91300 0.827 50.73849 77 ARG C O 1
ATOM 2481 N N . ASP B 1 78 ? 11.83600 116.86500 -97.79000 1.000 48.20352 78 ASP C N 1
ATOM 2482 C CA . ASP B 1 78 ? 13.04700 117.53600 -98.23800 1.000 45.00541 78 ASP C CA 1
ATOM 2483 C C . ASP B 1 78 ? 13.31600 118.65900 -97.24800 1.000 50.60403 78 ASP C C 1
ATOM 2484 O O . ASP B 1 78 ? 12.88900 119.79600 -97.45000 1.000 49.81245 78 ASP C O 1
ATOM 2489 N N . SER B 1 79 ? 14.01400 118.31500 -96.15000 1.000 36.47610 79 SER C N 1
ATOM 2490 C CA . SER B 1 79 ? 14.27600 119.20200 -95.02700 1.000 40.48655 79 SER C CA 1
ATOM 2491 C C . SER B 1 79 ? 15.19000 118.48400 -94.04900 1.000 41.28006 79 SER C C 1
ATOM 2492 O O . SER B 1 79 ? 15.33800 117.25300 -94.12800 1.000 39.11708 79 SER C O 1
ATOM 2495 N N . PRO B 1 80 ? 15.79900 119.21100 -93.10800 1.000 35.75714 80 PRO C N 1
ATOM 2496 C CA . PRO B 1 80 ? 16.59100 118.53900 -92.06100 1.000 40.89085 80 PRO C CA 1
ATOM 2497 C C . PRO B 1 80 ? 15.80300 117.50500 -91.25300 1.000 39.22315 80 PRO C C 1
ATOM 2498 O O . PRO B 1 80 ? 16.30500 116.39100 -91.02800 1.000 38.78234 80 PRO C O 1
ATOM 2502 N N . VAL B 1 81 ? 14.57100 117.80800 -90.84400 1.000 36.85501 81 VAL C N 1
ATOM 2503 C CA . VAL B 1 81 ? 13.82600 116.80500 -90.08000 1.000 38.96390 81 VAL C CA 1
ATOM 2504 C C . VAL B 1 81 ? 13.54000 115.57100 -90.94800 1.000 41.17208 81 VAL C C 1
ATOM 2505 O O . VAL B 1 81 ? 13.67900 114.42600 -90.49600 1.000 34.27627 81 VAL C O 1
ATOM 2509 N N . GLY B 1 82 ? 13.19200 115.77500 -92.22000 1.000 34.23057 82 GLY C N 1
ATOM 2510 C CA . GLY B 1 82 ? 13.00000 114.64300 -93.09900 1.000 38.80085 82 GLY C CA 1
ATOM 2511 C C . GLY 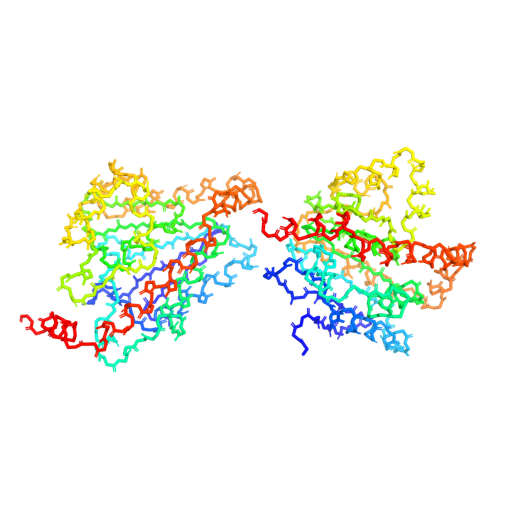B 1 82 ? 14.24900 113.81000 -93.27700 1.000 37.07143 82 GL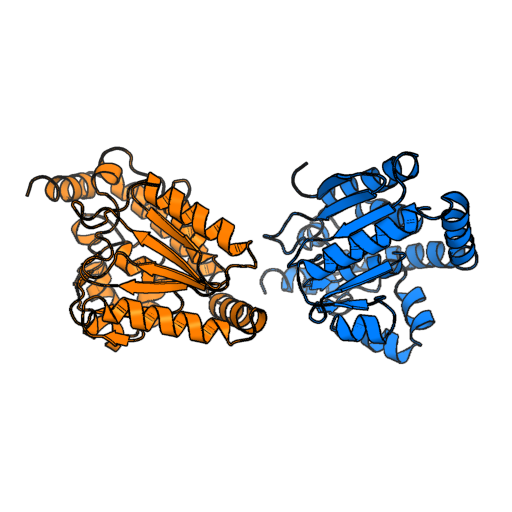Y C C 1
ATOM 2512 O O . GLY B 1 82 ? 14.16000 112.58900 -93.44900 1.000 36.07380 82 GLY C O 1
ATOM 2513 N N . ARG B 1 83 ? 15.42500 114.45300 -93.25700 1.000 37.40905 83 ARG C N 1
ATOM 2514 C CA . ARG B 1 83 ? 16.68400 113.72100 -93.39900 1.000 36.96571 83 ARG C CA 1
ATOM 2515 C C . ARG B 1 83 ? 17.03000 112.97700 -92.11200 1.000 37.26567 83 ARG C C 1
ATOM 2516 O O . ARG B 1 83 ? 17.54600 111.85100 -92.15600 1.000 37.11960 83 ARG C O 1
ATOM 2524 N N . PHE B 1 84 ? 16.75700 113.58500 -90.95100 1.000 38.69543 84 PHE C N 1
ATOM 2525 C CA . PHE B 1 84 ? 16.93200 112.84700 -89.70300 1.000 36.47513 84 PHE C CA 1
ATOM 2526 C C . PHE B 1 84 ? 16.01100 111.62900 -89.67700 1.000 31.92057 84 PHE C C 1
ATOM 2527 O O . PHE B 1 84 ? 16.45000 110.51000 -89.40400 1.000 34.44608 84 PHE C O 1
ATOM 2535 N N . MET B 1 85 ? 14.74100 111.81500 -90.01800 1.000 32.37959 85 MET C N 1
ATOM 2536 C CA . MET B 1 85 ? 13.81000 110.68500 -89.99500 1.000 33.86142 85 MET C CA 1
ATOM 2537 C C . MET B 1 85 ? 14.28200 109.56100 -90.89900 1.000 38.81705 85 MET C C 1
ATOM 2538 O O . MET B 1 85 ? 14.25400 108.37800 -90.51900 1.000 31.57502 85 MET C O 1
ATOM 2543 N N . SER B 1 86 ? 14.65400 109.90900 -92.13400 1.000 33.93984 86 SER C N 1
ATOM 2544 C CA . SER B 1 86 ? 15.10600 108.90300 -93.07600 1.000 36.65467 86 SER C CA 1
ATOM 2545 C C . SER B 1 86 ? 16.31000 108.17800 -92.53100 1.000 32.73665 86 SER C C 1
ATOM 2546 O O . SE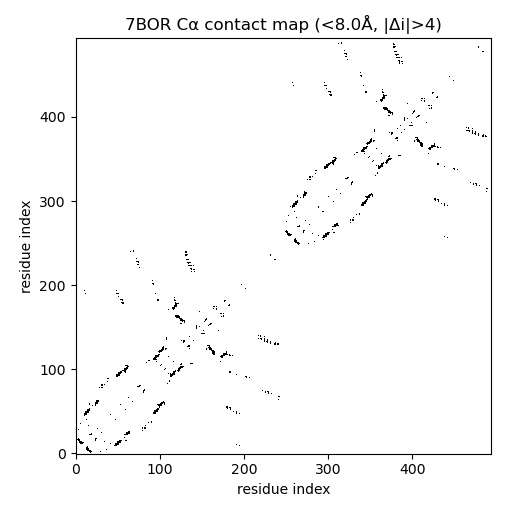R B 1 86 ? 16.42900 106.95600 -92.67000 1.000 35.90319 86 SER C O 1
ATOM 2549 N N . ALA B 1 87 ? 17.24900 108.93700 -91.96500 1.000 32.72035 87 ALA C N 1
ATOM 2550 C CA . ALA B 1 87 ? 18.51000 108.36300 -91.50300 1.000 38.97672 87 ALA C CA 1
ATOM 2551 C C . ALA B 1 87 ? 18.27000 107.34200 -90.38800 1.000 33.82021 87 ALA C C 1
ATOM 2552 O O . ALA B 1 87 ? 18.81700 106.22700 -90.40900 1.000 33.99719 87 ALA C O 1
ATOM 2554 N N . LEU B 1 88 ? 17.45700 107.70500 -89.40500 1.000 31.08853 88 LEU C N 1
ATOM 2555 C CA . LEU B 1 88 ? 17.17700 106.74500 -88.33400 1.000 35.11123 88 LEU C CA 1
ATOM 2556 C C . LEU B 1 88 ? 16.35500 105.55900 -88.83600 1.000 32.72358 88 LEU C C 1
ATOM 2557 O O . LEU B 1 88 ? 16.67600 104.39900 -88.55600 1.000 33.31785 88 LEU C O 1
ATOM 2562 N N . LEU B 1 89 ? 15.31000 105.83100 -89.61500 1.000 37.07102 89 LEU C N 1
ATOM 2563 C CA . LEU B 1 89 ? 14.47400 104.75600 -90.14400 1.000 32.66241 89 LEU C CA 1
ATOM 2564 C C . LEU B 1 89 ? 15.30800 103.70700 -90.87900 1.000 39.89388 89 LEU C C 1
ATOM 2565 O O . LEU B 1 89 ? 15.08200 102.49400 -90.73700 1.000 36.55679 89 LEU C O 1
ATOM 2570 N N . GLU B 1 90 ? 16.29800 104.15100 -91.65200 1.000 35.44327 90 GLU C N 1
ATOM 2571 C CA . GLU B 1 90 ? 17.10800 103.22700 -92.43900 1.000 38.81499 90 GLU C CA 1
ATOM 2572 C C . GLU B 1 90 ? 18.40600 102.82800 -91.73500 1.000 35.12420 90 GLU C C 1
ATOM 2573 O O . GLU B 1 90 ? 19.18400 102.04100 -92.28400 1.000 35.80800 90 GLU C O 1
ATOM 2579 N N . PHE B 1 91 ? 18.66700 103.35000 -90.54000 1.000 37.53956 91 PHE C N 1
ATOM 2580 C CA . PHE B 1 91 ? 19.90100 102.99500 -89.84800 1.000 39.20778 91 PHE C CA 1
ATOM 2581 C C . PHE B 1 91 ? 19.95300 101.47800 -89.66800 1.000 41.63662 91 PHE C C 1
ATOM 2582 O O . PHE B 1 91 ? 19.01300 100.89900 -89.09500 1.000 40.92249 91 PHE C O 1
ATOM 2590 N N . PRO B 1 92 ? 20.98000 100.79000 -90.17700 1.000 41.21856 92 PRO C N 1
ATOM 2591 C CA . PRO B 1 92 ? 20.98000 99.31900 -90.12400 1.000 36.22597 92 PRO C CA 1
ATOM 2592 C C . PRO B 1 92 ? 21.56700 98.70200 -88.86400 1.000 34.52255 92 PRO C C 1
ATOM 2593 O O . PRO B 1 92 ? 21.45500 97.48000 -88.71700 1.000 34.26995 92 PRO C O 1
ATOM 2597 N N . LYS B 1 93 ? 22.17800 99.45900 -87.97700 1.000 32.74620 93 LYS C N 1
ATOM 2598 C CA . LYS B 1 93 ? 22.76000 98.92400 -86.75000 1.000 33.88518 93 LYS C CA 1
ATOM 2599 C C . LYS B 1 93 ? 21.89600 99.25900 -85.53000 1.000 34.89402 93 LYS C C 1
ATOM 2600 O O . LYS B 1 93 ? 20.95700 100.07000 -85.60200 1.000 31.59132 93 LYS C O 1
ATOM 2606 N N . PRO B 1 94 ? 22.18800 98.64600 -84.38500 1.000 32.57027 94 PRO C N 1
ATOM 2607 C CA . PRO B 1 94 ? 21.35300 98.87400 -83.19600 1.000 26.48681 94 PRO C CA 1
ATOM 2608 C C . PRO B 1 94 ? 21.32600 100.33600 -82.77400 1.000 32.22980 94 PRO C C 1
ATOM 2609 O O . PRO B 1 94 ? 22.36500 100.99700 -82.66700 1.000 33.36458 94 PRO C O 1
ATOM 2613 N N . VAL B 1 95 ? 20.11900 100.83900 -82.51300 1.000 29.57017 95 VAL C N 1
ATOM 2614 C CA . VAL B 1 95 ? 19.93700 102.16300 -81.91600 1.000 30.20269 95 VAL C CA 1
ATOM 2615 C C . VAL B 1 95 ? 19.19000 102.02600 -80.59200 1.000 28.61499 95 VAL C C 1
ATOM 2616 O O . VAL B 1 95 ? 18.11800 101.41100 -80.56100 1.000 28.30992 95 VAL C O 1
ATOM 2620 N N . ILE B 1 96 ? 19.71700 102.65800 -79.53200 1.000 27.65560 96 ILE C N 1
ATOM 2621 C CA . ILE B 1 96 ? 19.11400 102.65400 -78.20200 1.000 27.97663 96 ILE C CA 1
ATOM 2622 C C . ILE B 1 96 ? 18.80300 104.07800 -77.78900 1.000 30.90456 96 ILE C C 1
ATOM 2623 O O . ILE B 1 96 ? 19.65100 104.96600 -77.91600 1.000 31.17120 96 ILE C O 1
ATOM 2628 N N . ALA B 1 97 ? 17.60300 104.27800 -77.22900 1.000 26.87699 97 ALA C N 1
ATOM 2629 C CA . ALA B 1 97 ? 17.20500 105.53700 -76.62100 1.000 26.72690 97 ALA C CA 1
ATOM 2630 C C . ALA B 1 97 ? 17.21800 105.42200 -75.10400 1.000 29.09272 97 ALA C C 1
ATOM 2631 O O . ALA B 1 97 ? 16.83600 104.39700 -74.54600 1.000 24.42562 97 ALA C O 1
ATOM 2633 N N . ALA B 1 98 ? 17.63900 106.49100 -74.44700 1.000 23.75034 98 ALA C N 1
ATOM 2634 C CA . ALA B 1 98 ? 17.63300 106.59000 -72.99100 1.000 28.36957 98 ALA C CA 1
ATOM 2635 C C . ALA B 1 98 ? 16.92400 107.88800 -72.67000 1.000 31.91269 98 ALA C C 1
ATOM 2636 O O . ALA B 1 98 ? 17.47100 108.97500 -72.88600 1.000 30.05125 98 ALA C O 1
ATOM 2638 N N . VAL B 1 99 ? 15.73200 107.77200 -72.12200 1.000 24.09680 99 VAL C N 1
ATOM 2639 C CA . VAL B 1 99 ? 14.78200 108.87000 -72.07500 1.000 28.06292 99 VAL C CA 1
ATOM 2640 C C . VAL B 1 99 ? 14.51600 109.23400 -70.62600 1.000 28.71969 99 VAL C C 1
ATOM 2641 O O . VAL B 1 99 ? 14.10000 108.37200 -69.85000 1.000 29.95042 99 VAL C O 1
ATOM 2645 N N . ASN B 1 100 ? 14.68700 110.52100 -70.28000 1.000 29.49427 100 ASN C N 1
ATOM 2646 C CA . ASN B 1 100 ? 14.22500 111.07700 -69.01200 1.000 30.10900 100 ASN C CA 1
ATOM 2647 C C . ASN B 1 100 ? 13.37700 112.31600 -69.28800 1.000 33.06696 100 ASN C C 1
ATOM 2648 O O . ASN B 1 100 ? 13.57700 113.00500 -70.28500 1.000 30.35289 100 ASN C O 1
ATOM 2653 N N . GLY B 1 101 ? 12.43300 112.59200 -68.40900 1.000 30.34614 101 GLY C N 1
ATOM 2654 C CA . GLY B 1 101 ? 11.70900 113.83400 -68.48300 1.000 34.93787 101 GLY C CA 1
ATOM 2655 C C . GLY B 1 101 ? 10.81600 113.87500 -69.70900 1.000 33.36094 101 GLY C C 1
ATOM 2656 O O . GLY B 1 101 ? 10.18500 112.88300 -70.05400 1.000 29.48263 101 GLY C O 1
ATOM 2657 N N . PRO B 1 102 ? 10.70500 115.02700 -70.36300 1.000 34.50340 102 PRO C N 1
ATOM 2658 C CA . PRO B 1 102 ? 9.80000 115.10600 -71.52500 1.000 30.84024 102 PRO C CA 1
ATOM 2659 C C . PRO B 1 102 ? 10.37900 114.41200 -72.72800 1.000 25.26208 102 PRO C C 1
ATOM 2660 O O . PRO B 1 102 ? 11.58000 114.48400 -72.99100 1.000 24.81865 102 PRO C O 1
ATOM 2664 N N . ALA B 1 103 ? 9.48600 113.73200 -73.45500 1.000 26.88447 103 ALA C N 1
ATOM 2665 C CA . ALA B 1 103 ? 9.70100 113.14500 -74.76600 1.000 24.92255 103 ALA C CA 1
ATOM 2666 C C . ALA B 1 103 ? 8.41800 113.43600 -75.55800 1.000 28.79992 103 ALA C C 1
ATOM 2667 O O . ALA B 1 103 ? 7.41900 112.72000 -75.43700 1.000 28.84959 103 ALA C O 1
ATOM 2669 N N . VAL B 1 104 ? 8.42300 114.50400 -76.34600 1.000 27.10170 104 VAL C N 1
ATOM 2670 C CA . VAL B 1 104 ? 7.19400 115.05100 -76.91200 1.000 25.72605 104 VAL C CA 1
ATOM 2671 C C . VAL B 1 104 ? 7.28900 115.09100 -78.42700 1.000 29.36865 104 VAL C C 1
ATOM 2672 O O . VAL B 1 104 ? 8.34200 115.41400 -78.98600 1.000 31.02791 104 VAL C O 1
ATOM 2676 N N . GLY B 1 105 ? 6.19600 114.73600 -79.08600 1.000 25.85124 105 GLY C N 1
ATOM 2677 C CA . GLY B 1 105 ? 6.13000 114.82800 -80.52700 1.000 28.31239 105 GLY C CA 1
ATOM 2678 C C . GLY B 1 105 ? 7.08900 113.84200 -81.13600 1.000 30.90915 105 GLY C C 1
ATOM 2679 O O . GLY B 1 105 ? 6.99400 112.63900 -80.86600 1.000 27.69321 105 GLY C O 1
ATOM 2680 N N . ILE B 1 106 ? 8.02500 114.32200 -81.95500 1.000 29.13858 106 ILE C N 1
ATOM 2681 C CA . ILE B 1 106 ? 9.04000 113.41900 -82.48600 1.000 28.96212 106 ILE C CA 1
ATOM 2682 C C . ILE B 1 106 ? 9.89100 112.85700 -81.34900 1.000 27.72364 106 ILE C C 1
ATOM 2683 O O . ILE B 1 106 ? 10.57900 111.85200 -81.54900 1.000 31.37670 106 ILE C O 1
ATOM 2688 N N . GLY B 1 107 ? 9.81100 113.44900 -80.13500 1.000 26.62786 107 GLY C N 1
ATOM 2689 C CA . GLY B 1 107 ? 10.50600 112.86600 -78.98600 1.000 25.93775 107 GLY C CA 1
ATOM 2690 C C . GLY B 1 107 ? 9.98000 111.48200 -78.63900 1.000 27.42235 107 GLY C C 1
ATOM 2691 O O . GLY B 1 107 ? 10.73000 110.61200 -78.17200 1.000 26.45616 107 GLY C O 1
ATOM 2692 N N . THR B 1 108 ? 8.68300 111.25700 -78.85900 1.000 25.23200 108 THR C N 1
ATOM 2693 C CA . THR B 1 108 ? 8.13700 109.92200 -78.67900 1.000 23.97812 108 THR C CA 1
ATOM 2694 C C . THR B 1 108 ? 8.18700 109.12400 -79.97500 1.000 25.20204 108 THR C C 1
ATOM 2695 O O . THR B 1 108 ? 8.58800 107.95200 -79.96300 1.000 24.69860 108 THR C O 1
ATOM 2699 N N . THR B 1 109 ? 7.81700 109.73100 -81.12600 1.000 24.84932 109 THR C N 1
ATOM 2700 C CA . THR B 1 109 ? 7.69400 108.91000 -82.32000 1.000 21.66009 109 THR C CA 1
ATOM 2701 C C . THR B 1 109 ? 9.04200 108.33800 -82.72000 1.000 21.03536 109 THR C C 1
ATOM 2702 O O . THR B 1 109 ? 9.08900 107.27900 -83.34500 1.000 26.50870 109 THR C O 1
ATOM 2706 N N . LEU B 1 110 ? 10.15500 109.01300 -82.39900 1.000 23.96276 110 LEU C N 1
ATOM 2707 C CA . LEU B 1 110 ? 11.43500 108.48500 -82.86000 1.000 24.16986 110 LEU C CA 1
ATOM 2708 C C . LEU B 1 110 ? 11.77100 107.21600 -82.13100 1.000 26.68762 110 LEU C C 1
ATOM 2709 O O . LEU B 1 110 ? 12.50700 106.36100 -82.67300 1.000 25.10650 110 LEU C O 1
ATOM 2714 N N . LEU B 1 111 ? 11.22400 107.08300 -80.90600 1.000 28.45474 111 LEU C N 1
ATOM 2715 C CA . LEU B 1 111 ? 11.36200 105.85100 -80.12700 1.000 28.16510 111 LEU C CA 1
ATOM 2716 C C . LEU B 1 111 ? 10.80800 104.64500 -80.87800 1.000 26.44136 111 LEU C C 1
ATOM 2717 O O . LEU B 1 111 ? 11.23600 103.49400 -80.64600 1.000 25.45330 111 LEU C O 1
ATOM 2722 N N . LEU B 1 112 ? 9.84300 104.87900 -81.77300 1.000 23.55849 112 LEU C N 1
ATOM 2723 C CA . LEU B 1 112 ? 9.28500 103.77700 -82.54600 1.000 23.48879 112 LEU C CA 1
ATOM 2724 C C . LEU B 1 112 ? 10.28500 103.21500 -83.54100 1.000 26.88090 112 LEU C C 1
ATOM 2725 O O . LEU B 1 112 ? 10.04200 102.13500 -84.08000 1.000 25.80701 112 LEU C O 1
ATOM 2730 N N . HIS B 1 113 ? 11.41600 103.88500 -83.76000 1.000 25.80403 113 HIS C N 1
ATOM 2731 C CA . HIS B 1 113 ? 12.41400 103.39700 -84.70600 1.000 25.95621 113 HIS C CA 1
ATOM 2732 C C . HIS B 1 113 ? 13.70700 102.98800 -84.00700 1.000 29.15773 113 HIS C C 1
ATOM 2733 O O . HIS B 1 113 ? 14.70700 102.72800 -84.67100 1.000 28.74051 113 HIS C O 1
ATOM 2740 N N . CYS B 1 114 ? 13.70200 102.91100 -82.69000 1.000 25.64039 114 CYS C N 1
ATOM 2741 C CA . CYS B 1 114 ? 14.86300 102.47700 -81.94600 1.000 25.36254 114 CYS C CA 1
ATOM 2742 C C . CYS B 1 114 ? 14.73400 100.97600 -81.69700 1.000 27.65994 114 CYS C C 1
ATOM 2743 O O . CYS B 1 114 ? 13.63300 100.42800 -81.60200 1.000 29.59763 114 CYS C O 1
ATOM 2746 N N . ASP B 1 115 ? 15.85500 100.30800 -81.55600 1.000 26.37064 115 ASP C N 1
ATOM 2747 C CA . ASP B 1 115 ? 15.75300 98.87600 -81.26100 1.000 25.26490 115 ASP C CA 1
ATOM 2748 C C . ASP B 1 115 ? 15.54300 98.57000 -79.79200 1.000 23.17748 115 ASP C C 1
ATOM 2749 O O . ASP B 1 115 ? 14.99600 97.50400 -79.47000 1.000 20.59882 115 ASP C O 1
ATOM 2754 N N . LEU B 1 116 ? 16.03400 99.42300 -78.90600 1.000 23.59362 116 LEU C N 1
ATOM 2755 C CA . LEU B 1 116 ? 15.72500 99.32900 -77.48900 1.000 24.33146 116 LEU C CA 1
ATOM 2756 C C . LEU B 1 116 ? 15.41700 100.73100 -76.99400 1.000 25.75713 116 LEU C C 1
ATOM 2757 O O . LEU B 1 116 ? 15.98900 101.70500 -77.46700 1.000 24.89012 116 LEU C O 1
ATOM 2762 N N . VAL B 1 117 ? 14.48900 100.82000 -76.04000 1.000 23.10741 117 VAL C N 1
ATOM 2763 C CA . VAL B 1 117 ? 14.03700 102.09200 -75.48800 1.000 21.22593 117 VAL C CA 1
ATOM 2764 C C . VAL B 1 117 ? 13.97600 101.93300 -73.98300 1.000 25.92655 117 VAL C C 1
ATOM 2765 O O . VAL B 1 117 ? 13.28600 101.03300 -73.48400 1.000 21.58648 117 VAL C O 1
ATOM 2769 N N . PHE B 1 118 ? 14.78000 102.71900 -73.27500 1.000 23.20703 118 PHE C N 1
ATOM 2770 C CA . PHE B 1 118 ? 14.74900 102.77000 -71.81600 1.000 24.57903 118 PHE C CA 1
ATOM 2771 C C . PHE B 1 118 ? 14.33400 104.14700 -71.35500 1.000 25.66292 118 PHE C C 1
ATOM 2772 O O . PHE B 1 118 ? 14.83200 105.15500 -71.85700 1.000 23.60660 118 PHE C O 1
ATOM 2780 N N . VAL B 1 119 ? 13.46500 104.18100 -70.34400 1.000 24.59537 119 VAL C N 1
ATOM 2781 C CA . VAL B 1 119 ? 12.85200 105.42100 -69.91200 1.000 23.04956 119 VAL C CA 1
ATOM 2782 C C . VAL B 1 119 ? 12.86200 105.47400 -68.39300 1.000 25.55210 119 VAL C C 1
ATOM 2783 O O . VAL B 1 119 ? 12.71200 104.44800 -67.71300 1.000 27.45553 119 VAL C O 1
ATOM 2787 N N . GLY B 1 120 ? 13.02100 106.68200 -67.86500 1.000 23.76504 120 GLY C N 1
ATOM 2788 C CA . GLY B 1 120 ? 12.65800 106.90300 -66.47500 1.000 26.31789 120 GLY C CA 1
ATOM 2789 C C . GLY B 1 120 ? 11.19100 106.60700 -66.26400 1.000 30.82743 120 GLY C C 1
ATOM 2790 O O . GLY B 1 120 ? 10.33400 106.94200 -67.09300 1.000 26.32558 120 GLY C O 1
ATOM 2791 N N . ARG B 1 121 ? 10.89000 105.97500 -65.13200 1.000 28.46753 121 ARG C N 1
ATOM 2792 C CA . ARG B 1 121 ? 9.52300 105.66000 -64.74800 1.000 27.94138 121 ARG C CA 1
ATOM 2793 C C . ARG B 1 121 ? 8.62000 106.87300 -64.81100 1.000 24.30705 121 ARG C C 1
ATOM 2794 O O . ARG B 1 121 ? 7.42800 106.75100 -65.09400 1.000 24.31392 121 ARG C O 1
ATOM 2802 N N . ASN B 1 122 ? 9.14700 108.04600 -64.47000 1.000 24.39422 122 ASN C N 1
ATOM 2803 C CA . ASN B 1 122 ? 8.33200 109.25100 -64.45400 1.000 26.85187 122 ASN C CA 1
ATOM 2804 C C . ASN B 1 122 ? 8.57700 110.14700 -65.66800 1.000 26.88088 122 ASN C C 1
ATOM 2805 O O . ASN B 1 122 ? 8.20600 111.33800 -65.63600 1.000 25.80837 122 ASN C O 1
ATOM 2810 N N . ALA B 1 123 ? 9.20100 109.62900 -66.71400 1.000 24.53038 123 ALA C N 1
ATOM 2811 C CA . ALA B 1 123 ? 9.30200 110.44700 -67.90900 1.000 23.36390 123 ALA C CA 1
ATOM 2812 C C . ALA B 1 123 ? 7.89900 110.79500 -68.37500 1.000 30.59463 123 ALA C C 1
ATOM 2813 O O . ALA B 1 123 ? 6.91900 110.16200 -67.98900 1.000 28.68635 123 ALA C O 1
ATOM 2815 N N . ARG B 1 124 ? 7.80300 111.80400 -69.23500 1.000 29.65079 124 ARG C N 1
ATOM 2816 C CA . ARG B 1 124 ? 6.50300 112.26400 -69.72000 1.000 26.66478 124 ARG C CA 1
ATOM 2817 C C . ARG B 1 124 ? 6.50000 112.26100 -71.25300 1.000 26.62657 124 ARG C C 1
ATOM 2818 O O . ARG B 1 124 ? 7.15300 113.09500 -71.86900 1.000 27.95441 124 ARG C O 1
ATOM 2826 N N . LEU B 1 125 ? 5.75300 111.33400 -71.83300 1.000 25.79691 125 LEU C N 1
ATOM 2827 C CA . LEU B 1 125 ? 5.65500 111.14500 -73.26700 1.000 26.71225 125 LEU C CA 1
ATOM 2828 C C . LEU B 1 125 ? 4.32300 111.68000 -73.77000 1.000 27.11612 125 LEU C C 1
ATOM 2829 O O . LEU B 1 125 ? 3.26400 111.39800 -73.18700 1.000 24.33777 125 LEU C O 1
ATOM 2834 N N . LYS B 1 126 ? 4.35700 112.41900 -74.87500 1.000 24.60789 126 LYS C N 1
ATOM 2835 C CA . LYS B 1 126 ? 3.09900 112.61600 -75.55800 1.000 25.44111 126 LYS C CA 1
ATOM 2836 C C . LYS B 1 126 ? 3.32500 113.02600 -76.99900 1.000 23.60303 126 LYS C C 1
ATOM 2837 O O . LYS B 1 126 ? 4.41300 113.44700 -77.38700 1.000 22.68193 126 LYS C O 1
ATOM 2843 N N . MET B 1 127 ? 2.24300 112.93700 -77.75700 1.000 23.27199 127 MET C N 1
ATOM 2844 C CA . MET B 1 127 ? 2.24500 113.22800 -79.20300 1.000 23.68723 127 MET C CA 1
ATOM 2845 C C . MET B 1 127 ? 1.15100 114.26600 -79.36500 1.000 25.41902 127 MET C C 1
ATOM 2846 O O . MET B 1 127 ? -0.02000 113.92000 -79.56800 1.000 26.80720 127 MET C O 1
ATOM 2851 N N . PRO B 1 128 ? 1.47100 115.54300 -79.13800 1.000 27.92258 128 PRO C N 1
ATOM 2852 C CA . PRO B 1 128 ? 0.41500 116.56400 -79.02500 1.000 26.99798 128 PRO C CA 1
ATOM 2853 C C . PRO B 1 128 ? -0.01000 117.13300 -80.39700 1.000 29.52952 128 PRO C C 1
ATOM 2854 O O . PRO B 1 128 ? -0.55600 118.25100 -80.47900 1.000 29.24677 128 PRO C O 1
ATOM 2858 N N . PHE B 1 129 ? 0.23500 116.37100 -81.47700 1.000 27.78131 129 PHE C N 1
ATOM 2859 C CA . PHE B 1 129 ? 0.04500 116.91800 -82.82300 1.000 30.33267 129 PHE C CA 1
ATOM 2860 C C . PHE B 1 129 ? -1.33500 117.53700 -82.97500 1.000 33.22790 129 PHE C C 1
ATOM 2861 O O . PHE B 1 129 ? -1.46800 118.71000 -83.31600 1.000 31.14506 129 PHE C O 1
ATOM 2869 N N . VAL B 1 130 ? -2.37200 116.76400 -82.67200 1.000 33.30523 130 VAL C N 1
ATOM 2870 C CA . VAL B 1 130 ? -3.75100 117.22600 -82.76400 1.000 31.30917 130 VAL C CA 1
ATOM 2871 C C . VAL B 1 130 ? -3.98900 118.47000 -81.90900 1.000 33.85553 130 VAL C C 1
ATOM 2872 O O . VAL B 1 130 ? -4.74300 119.37400 -82.30100 1.000 33.64045 130 VAL C O 1
ATOM 2876 N N . ASN B 1 131 ? -3.40200 118.52700 -80.70700 1.000 30.63615 131 ASN C N 1
ATOM 2877 C CA . ASN B 1 131 ? -3.57700 119.71800 -79.90000 1.000 26.23202 131 ASN C CA 1
ATOM 2878 C C . ASN B 1 131 ? -3.05200 120.96500 -80.61000 1.000 30.19058 131 ASN C C 1
ATOM 2879 O O . ASN B 1 131 ? -3.43000 122.07500 -80.24500 1.000 30.57788 131 ASN C O 1
ATOM 2884 N N . LEU B 1 132 ? -2.15500 120.79800 -81.57300 1.000 29.62230 132 LEU C N 1
ATOM 2885 C CA . LEU B 1 132 ? -1.50600 121.89200 -82.27400 1.000 34.16048 132 LEU C CA 1
ATOM 2886 C C . LEU B 1 132 ? -2.04600 122.05500 -83.69400 1.000 33.11786 132 LEU C C 1
ATOM 2887 O O . LEU B 1 132 ? -1.40800 122.70300 -84.52700 1.000 35.00844 132 LEU C O 1
ATOM 2892 N N . GLY B 1 133 ? -3.21600 121.47600 -83.97900 1.000 28.09198 133 GLY C N 1
ATOM 2893 C CA . GLY B 1 133 ? -3.77400 121.52800 -85.31000 1.000 29.66401 133 GLY C CA 1
ATOM 2894 C C . GLY B 1 133 ? -2.99900 120.72300 -86.30800 1.000 33.21107 133 GLY C C 1
ATOM 2895 O O . GLY B 1 133 ? -3.17400 120.91000 -87.50000 1.000 33.73400 133 GLY C O 1
ATOM 2896 N N . LEU B 1 134 ? -2.16700 119.79600 -85.83800 1.000 29.52112 134 LEU C N 1
ATOM 2897 C CA . LEU B 1 134 ? -1.32700 118.96900 -86.65800 1.000 27.83345 134 LEU C CA 1
ATOM 2898 C C . LEU B 1 134 ? -1.79400 117.50900 -86.59800 1.000 29.38766 134 LEU C C 1
ATOM 2899 O O . LEU B 1 134 ? -2.79300 117.17800 -85.94900 1.000 29.71128 134 LEU C O 1
ATOM 2904 N N . THR B 1 135 ? -1.02900 116.63400 -87.23600 1.000 28.39639 135 THR C N 1
ATOM 2905 C CA . THR B 1 135 ? -1.43600 115.25700 -87.48900 1.000 28.01095 135 THR C CA 1
ATOM 2906 C C . THR B 1 135 ? -0.22800 114.36500 -87.22100 1.000 26.27814 135 THR C C 1
ATOM 2907 O O . THR B 1 135 ? 0.87800 114.87500 -87.01500 1.000 28.57440 135 THR C O 1
ATOM 2911 N N . PRO B 1 136 ? -0.39800 113.04500 -87.17200 1.000 28.16658 136 PRO C N 1
ATOM 2912 C CA . PRO B 1 136 ? 0.71500 112.18100 -86.75900 1.000 27.21458 136 PRO C CA 1
ATOM 2913 C C . PRO B 1 136 ? 1.87400 112.21800 -87.75300 1.000 29.32313 136 PRO C C 1
ATOM 2914 O O . PRO B 1 136 ? 1.72600 112.51600 -88.94300 1.000 31.15189 136 PRO C O 1
ATOM 2918 N N . GLU B 1 137 ? 3.05600 111.88900 -87.23800 1.000 27.38105 137 GLU C N 1
ATOM 2919 C CA . GLU B 1 137 ? 4.31200 111.98900 -87.97000 1.000 28.14988 137 GLU C CA 1
ATOM 2920 C C . GLU B 1 137 ? 5.11800 110.71300 -87.73700 1.000 30.57701 137 GLU C C 1
ATOM 2921 O O . GLU B 1 137 ? 4.77500 109.88600 -86.87500 1.000 26.30499 137 GLU C O 1
ATOM 2927 N N . PHE B 1 138 ? 6.22800 110.59300 -88.49300 1.000 28.27820 138 PHE C N 1
ATOM 2928 C CA . PHE B 1 138 ? 7.24000 109.52300 -88.35100 1.000 27.80968 138 PHE C CA 1
ATOM 2929 C C . PHE B 1 138 ? 6.63200 108.11000 -88.38600 1.000 27.16846 138 PHE C C 1
ATOM 2930 O O . PHE B 1 138 ? 7.18800 107.14700 -87.84400 1.000 27.69890 138 PHE C O 1
ATOM 2938 N N . GLY B 1 139 ? 5.52700 107.93800 -89.09400 1.000 25.22520 139 GLY C N 1
ATOM 2939 C CA . GLY B 1 139 ? 4.92000 106.62200 -89.22900 1.000 25.90633 139 GLY C CA 1
ATOM 2940 C C . GLY B 1 139 ? 4.08300 106.12300 -88.05100 1.000 24.69261 139 GLY C C 1
ATOM 2941 O O . GLY B 1 139 ? 3.61000 104.97300 -88.05100 1.000 22.60802 139 GLY C O 1
ATOM 2942 N N . SER B 1 140 ? 3.84700 106.97000 -87.07400 1.000 25.50343 140 SER C N 1
ATOM 2943 C CA . SER B 1 140 ? 3.10100 106.58800 -85.88500 1.000 27.67266 140 SER C CA 1
ATOM 2944 C C . SER B 1 140 ? 1.66600 106.26500 -86.21200 1.000 26.21393 140 SER C C 1
ATOM 2945 O O . SER B 1 140 ? 1.04200 105.53400 -85.43900 1.000 23.15534 140 SER C O 1
ATOM 2948 N N . SER B 1 141 ? 1.13200 106.77200 -87.35800 1.000 22.22825 141 SER C N 1
ATOM 2949 C CA . SER B 1 141 ? -0.24300 106.45600 -87.73600 1.000 23.02564 141 SER C CA 1
ATOM 2950 C C . SER B 1 141 ? -0.34300 105.02400 -88.20400 1.000 21.85855 141 SER C C 1
ATOM 2951 O O . SER B 1 141 ? -1.42700 104.44300 -88.22400 1.000 22.53570 141 SER C O 1
ATOM 2954 N N . LEU B 1 142 ? 0.78100 104.44300 -88.58200 1.000 24.18313 142 LEU C N 1
ATOM 2955 C CA . LEU B 1 142 ? 0.83400 103.01100 -88.84800 1.000 28.25758 142 LEU C CA 1
ATOM 2956 C C . LEU B 1 142 ? 1.32300 102.16700 -87.66400 1.000 25.26187 142 LEU C C 1
ATOM 2957 O O . LEU B 1 142 ? 0.71000 101.15800 -87.33100 1.000 24.28190 142 LEU C O 1
ATOM 2962 N N . ILE B 1 143 ? 2.44800 102.53100 -87.07400 1.000 23.20525 143 ILE C N 1
ATOM 2963 C CA . ILE B 1 143 ? 3.07000 101.68900 -86.05400 1.000 26.14902 143 ILE C CA 1
ATOM 2964 C C . ILE B 1 143 ? 2.17700 101.58300 -84.81900 1.000 24.72503 143 ILE C C 1
ATOM 2965 O O . ILE B 1 143 ? 1.98400 100.49500 -84.27300 1.000 27.21030 143 ILE C O 1
ATOM 2970 N N . LEU B 1 144 ? 1.58700 102.69100 -84.38700 1.000 24.00448 144 LEU C N 1
ATOM 2971 C CA . LEU B 1 144 ? 0.87600 102.62100 -83.11300 1.000 27.52949 144 LEU C CA 1
ATOM 2972 C C . LEU B 1 144 ? -0.40600 101.80600 -83.17500 1.000 28.74467 144 LEU C C 1
ATOM 2973 O O . LEU B 1 144 ? -0.67500 101.03300 -82.24900 1.000 28.89525 144 LEU C O 1
ATOM 2978 N N . PRO B 1 145 ? -1.23800 101.93400 -84.21500 1.000 25.52771 145 PRO C N 1
ATOM 2979 C CA . PRO B 1 145 ? -2.42000 101.06200 -84.26100 1.000 26.98747 145 PRO C CA 1
ATOM 2980 C C . PRO B 1 145 ? -2.02500 99.60400 -84.41300 1.000 27.96585 145 PRO C C 1
ATOM 2981 O O . PRO B 1 145 ? -2.69100 98.73500 -83.83800 1.000 31.84738 145 PRO C O 1
ATOM 2985 N N . ARG B 1 146 ? -0.91400 99.31200 -85.08800 1.000 27.16282 146 ARG C N 1
ATOM 2986 C CA . ARG B 1 146 ? -0.47900 97.92500 -85.23300 1.000 34.35369 146 ARG C CA 1
ATOM 2987 C C . ARG B 1 146 ? -0.02100 97.33300 -83.90100 1.000 36.08301 146 ARG C C 1
ATOM 2988 O O . ARG B 1 146 ? -0.34300 96.18800 -83.58700 1.000 35.08516 146 ARG C O 1
ATOM 2996 N N . MET B 1 147 ? 0.73900 98.10300 -83.12900 1.000 31.46056 147 MET C N 1
ATOM 2997 C CA . MET B 1 147 ? 1.25200 97.65200 -81.83700 1.000 32.73044 147 MET C CA 1
ATOM 2998 C C . MET B 1 147 ? 0.17000 97.57900 -80.78000 1.000 34.56052 147 MET C C 1
ATOM 2999 O O . MET B 1 147 ? 0.17000 96.67400 -79.94000 1.000 36.93384 147 MET C O 1
ATOM 3004 N N . LEU B 1 148 ? -0.70600 98.56600 -80.74600 1.000 32.51236 148 LEU C N 1
ATOM 3005 C CA . LEU B 1 148 ? -1.59800 98.75900 -79.61800 1.000 28.10906 148 LEU C CA 1
ATOM 3006 C C . LEU B 1 148 ? -3.06900 98.55400 -79.94600 1.000 29.44961 148 LEU C C 1
ATOM 3007 O O . LEU B 1 148 ? -3.88700 98.56900 -79.02100 1.000 28.09975 148 LEU C O 1
ATOM 3012 N N . GLY B 1 149 ? -3.43000 98.37800 -81.21400 1.000 26.39352 149 GLY C N 1
ATOM 3013 C CA . GLY B 1 149 ? -4.81400 98.43800 -81.65100 1.000 24.08114 149 GLY C CA 1
ATOM 3014 C C . GLY B 1 149 ? -5.33700 99.87100 -81.78000 1.000 26.68332 149 GLY C C 1
ATOM 3015 O O . GLY B 1 149 ? -4.78900 100.83300 -81.24600 1.000 25.13829 149 GLY C O 1
ATOM 3016 N N . HIS B 1 150 ? -6.44600 100.01800 -82.48300 1.000 25.15583 150 HIS C N 1
ATOM 3017 C CA . HIS B 1 150 ? -6.86700 101.36800 -82.82400 1.000 25.67943 150 HIS C CA 1
ATOM 3018 C C . HIS B 1 150 ? -7.18700 102.21000 -81.60100 1.000 24.22654 150 HIS C C 1
ATOM 3019 O O . HIS B 1 150 ? -6.75500 103.37000 -81.49500 1.000 24.97557 150 HIS C O 1
ATOM 3026 N N . ALA B 1 151 ? -8.03800 101.69000 -80.71400 1.000 23.21264 151 ALA C N 1
ATOM 3027 C CA . ALA B 1 151 ? -8.61200 102.54100 -79.68400 1.000 23.27595 151 ALA C CA 1
ATOM 3028 C C . ALA B 1 151 ? -7.52000 103.05800 -78.77600 1.000 25.20393 151 ALA C C 1
ATOM 3029 O O . ALA B 1 151 ? -7.49000 104.22900 -78.43500 1.000 23.06037 151 ALA C O 1
ATOM 3031 N N . LYS B 1 152 ? -6.60000 102.19200 -78.37500 1.000 25.94764 152 LYS C N 1
ATOM 3032 C CA . LYS B 1 152 ? -5.50400 102.63700 -77.52500 1.000 26.49911 152 LYS C CA 1
ATOM 3033 C C . LYS B 1 152 ? -4.58200 103.61100 -78.26100 1.000 26.49639 152 LYS C C 1
ATOM 3034 O O . LYS B 1 152 ? -4.13100 104.59500 -77.66100 1.000 22.33573 152 LYS C O 1
ATOM 3040 N N . ALA B 1 153 ? -4.28200 103.34500 -79.55500 1.000 22.15970 153 ALA C N 1
ATOM 3041 C CA . ALA B 1 153 ? -3.51400 104.29600 -80.37200 1.000 25.60512 153 ALA C CA 1
ATOM 3042 C C . ALA B 1 153 ? -4.24400 105.62800 -80.48600 1.000 20.64408 153 ALA C C 1
ATOM 3043 O O . ALA B 1 153 ? -3.61100 106.68600 -80.47800 1.000 22.25016 153 ALA C O 1
ATOM 3045 N N . ALA B 1 154 ? -5.57100 105.58800 -80.51600 1.000 23.39306 154 ALA C N 1
ATOM 3046 C CA . ALA B 1 154 ? -6.36100 106.78800 -80.75000 1.000 26.26911 154 ALA C CA 1
ATOM 3047 C C . ALA B 1 154 ? -6.32600 107.70400 -79.53500 1.000 24.61400 154 ALA C C 1
ATOM 3048 O O . ALA B 1 154 ? -6.29400 108.93300 -79.66600 1.000 23.04548 154 ALA C O 1
ATOM 3050 N N . GLU B 1 155 ? -6.35600 107.11200 -78.34000 1.000 25.53627 155 GLU C N 1
ATOM 3051 C CA . GLU B 1 155 ? -6.11700 107.87000 -77.12700 1.000 22.76463 155 GLU C CA 1
ATOM 3052 C C . GLU B 1 155 ? -4.81500 108.66200 -77.24000 1.000 25.25747 155 GLU C C 1
ATOM 3053 O O . GLU B 1 155 ? -4.76400 109.84400 -76.88200 1.000 24.43687 155 GLU C O 1
ATOM 3059 N N . LEU B 1 156 ? -3.76700 108.05300 -77.79700 1.000 21.89612 156 LEU C N 1
ATOM 3060 C CA . LEU B 1 156 ? -2.51300 108.79700 -77.90500 1.000 22.54189 156 LEU C CA 1
ATOM 3061 C C . LEU B 1 156 ? -2.51900 109.80100 -79.06700 1.000 26.41257 156 LEU C C 1
ATOM 3062 O O . LEU B 1 156 ? -2.10000 110.95300 -78.88900 1.000 26.59058 156 LEU C O 1
ATOM 3067 N N . LEU B 1 157 ? -3.05200 109.42100 -80.24500 1.000 24.53119 157 LEU C N 1
ATOM 3068 C CA . LEU B 1 157 ? -2.93400 110.25900 -81.44400 1.000 25.79620 157 LEU C CA 1
ATOM 3069 C C . LEU B 1 157 ? -4.13300 111.18100 -81.72000 1.000 26.71355 157 LEU C C 1
ATOM 3070 O O . LEU B 1 157 ? -3.92600 112.31700 -82.15300 1.000 28.23474 157 LEU C O 1
ATOM 3075 N N . MET B 1 158 ? -5.37400 110.74600 -81.49600 1.000 24.81895 158 MET C N 1
ATOM 3076 C CA . MET B 1 158 ? -6.51100 111.63300 -81.67700 1.000 28.76109 158 MET C CA 1
ATOM 3077 C C . MET B 1 158 ? -6.80900 112.51100 -80.46400 1.000 30.56675 158 MET C C 1
ATOM 3078 O O . MET B 1 158 ? -7.40400 113.57900 -80.63000 1.000 30.29524 158 MET C O 1
ATOM 3083 N N . LEU B 1 159 ? -6.43000 112.09700 -79.25900 1.000 28.70713 159 LEU C N 1
ATOM 3084 C CA . LEU B 1 159 ? -6.57800 112.93800 -78.07000 1.000 31.12382 159 LEU C CA 1
ATOM 3085 C C . LEU B 1 159 ? -5.26900 113.57000 -77.61300 1.000 25.95952 159 LEU C C 1
ATOM 3086 O O . LEU B 1 159 ? -5.29500 114.56000 -76.89300 1.000 28.04854 159 LEU C O 1
ATOM 3091 N N . GLY B 1 160 ? -4.11800 113.03400 -77.98600 1.000 26.54583 160 GLY C N 1
ATOM 3092 C CA . GLY B 1 160 ? -2.89500 113.65400 -77.51500 1.000 28.13878 160 GLY C CA 1
ATOM 3093 C C . GLY B 1 160 ? -2.61700 113.34500 -76.06800 1.000 27.74261 160 GLY C C 1
ATOM 3094 O O . GLY B 1 160 ? -1.86700 114.07200 -75.41100 1.000 31.06995 160 GLY C O 1
ATOM 3095 N N . GLN B 1 161 ? -3.17200 112.24200 -75.57300 1.000 25.23749 161 GLN C N 1
ATOM 3096 C CA . GLN B 1 161 ? -3.03000 111.89500 -74.16900 1.000 26.54693 161 GLN C CA 1
ATOM 3097 C C . GLN B 1 161 ? -1.57000 111.66900 -73.84700 1.000 26.87851 161 GLN C C 1
ATOM 3098 O O . GLN B 1 161 ? -0.87400 110.99100 -74.58300 1.000 29.95377 161 GLN C O 1
ATOM 3104 N N . ASP B 1 162 ? -1.09800 112.23500 -72.74400 1.000 30.93058 162 ASP C N 1
ATOM 3105 C CA . ASP B 1 162 ? 0.26400 111.93000 -72.33200 1.000 31.79469 162 ASP C CA 1
ATOM 3106 C C . ASP B 1 162 ? 0.28500 110.71900 -71.40400 1.000 27.95681 162 ASP C C 1
ATOM 3107 O O . ASP B 1 162 ? -0.75200 110.24900 -70.93000 1.000 25.89264 162 ASP C O 1
ATOM 3112 N N . PHE B 1 163 ? 1.47700 110.14600 -71.26100 1.000 21.87746 163 PHE C N 1
ATOM 3113 C CA . PHE B 1 163 ? 1.64000 108.89100 -70.56400 1.000 24.85186 163 PHE C CA 1
ATOM 3114 C C . PHE B 1 163 ? 3.02000 108.89700 -69.94800 1.000 25.83077 163 PHE C C 1
ATOM 3115 O O . PHE B 1 163 ? 3.91000 109.59700 -70.40700 1.000 23.68989 163 PHE C O 1
ATOM 3123 N N . SER B 1 164 ? 3.17000 108.13600 -68.88500 1.000 22.97462 164 SER C N 1
ATOM 3124 C CA . SER B 1 164 ? 4.42300 108.02500 -68.17200 1.000 23.57921 164 SER C CA 1
ATOM 3125 C C . SER B 1 164 ? 5.33900 106.98300 -68.81100 1.000 23.33104 164 SER C C 1
ATOM 3126 O O . SER B 1 164 ? 4.91000 106.11700 -69.57900 1.000 23.60118 164 SER C O 1
ATOM 3129 N N . GLY B 1 165 ? 6.62800 107.05900 -68.45400 1.000 23.78653 165 GLY C N 1
ATOM 3130 C CA . GLY B 1 165 ? 7.55000 106.00100 -68.82400 1.000 26.82095 165 GLY C CA 1
ATOM 3131 C C . GLY B 1 165 ? 7.10900 104.62500 -68.34100 1.000 24.93954 165 GLY C C 1
ATOM 3132 O O . GLY B 1 165 ? 7.29000 103.61600 -69.04500 1.000 23.91832 165 GLY C O 1
ATOM 3133 N N . GLU B 1 166 ? 6.53000 104.56600 -67.13900 1.000 26.41788 166 GLU C N 1
ATOM 3134 C CA . GLU B 1 166 ? 6.00600 103.30000 -66.63100 1.000 27.78717 166 GLU C CA 1
ATOM 3135 C C . GLU B 1 166 ? 4.95300 102.74900 -67.58900 1.000 25.86992 166 GLU C C 1
ATOM 3136 O O . GLU B 1 166 ? 4.96900 101.56200 -67.94100 1.000 25.27699 166 GLU C O 1
ATOM 3142 N N . GLN B 1 167 ? 4.06400 103.62300 -68.06900 1.000 25.00560 167 GLN C N 1
ATOM 3143 C CA . GLN B 1 167 ? 3.02900 103.20800 -68.99300 1.000 23.62719 167 GLN C CA 1
ATOM 3144 C C . GLN B 1 167 ? 3.63900 102.80700 -70.32900 1.000 23.08456 167 GLN C C 1
ATOM 3145 O O . GLN B 1 167 ? 3.23500 101.80300 -70.89700 1.000 21.27197 167 GLN C O 1
ATOM 3151 N N . ALA B 1 168 ? 4.66600 103.53900 -70.77000 1.000 24.87832 168 ALA C N 1
ATOM 3152 C CA . ALA B 1 168 ? 5.36300 103.22600 -72.02100 1.000 25.72649 168 ALA C CA 1
ATOM 3153 C C . ALA B 1 168 ? 5.89800 101.79700 -72.00900 1.000 25.09070 168 ALA C C 1
ATOM 3154 O O . ALA B 1 168 ? 5.78400 101.06500 -72.99100 1.000 24.62660 168 ALA C O 1
ATOM 3156 N N . ALA B 1 169 ? 6.48100 101.39000 -70.89600 1.000 22.96590 169 ALA C N 1
ATOM 3157 C CA . ALA B 1 169 ? 7.02100 100.03200 -70.77800 1.000 26.32012 169 ALA C CA 1
ATOM 3158 C C . ALA B 1 169 ? 5.90900 98.99800 -70.66500 1.000 24.70602 169 ALA C C 1
ATOM 3159 O O . ALA B 1 169 ? 6.01400 97.91100 -71.24000 1.000 22.87563 169 ALA C O 1
ATOM 3161 N N . ALA B 1 170 ? 4.82400 99.31800 -69.93600 1.000 24.19442 170 ALA C N 1
ATOM 3162 C CA . ALA B 1 170 ? 3.70700 98.38900 -69.87200 1.000 28.03487 170 ALA C CA 1
ATOM 3163 C C . ALA B 1 170 ? 3.14800 98.11200 -71.26500 1.000 28.81826 170 ALA C C 1
ATOM 3164 O O . ALA B 1 170 ? 2.70500 96.99400 -71.55000 1.000 28.64875 170 ALA C O 1
ATOM 3166 N N . TRP B 1 171 ? 3.09300 99.14000 -72.11800 1.000 27.94389 171 TRP C N 1
ATOM 3167 C CA . TRP B 1 171 ? 2.52600 98.97600 -73.45100 1.000 30.09355 171 TRP C CA 1
ATOM 3168 C C . TRP B 1 171 ? 3.52400 98.42100 -74.44300 1.000 29.60620 171 TRP C C 1
ATOM 3169 O O . TRP B 1 171 ? 3.12900 98.07900 -75.54900 1.000 32.42043 171 TRP C O 1
ATOM 3180 N N . GLY B 1 172 ? 4.79400 98.33600 -74.07700 1.000 28.78095 172 GLY C N 1
ATOM 3181 C CA . GLY B 1 172 ? 5.82700 97.85900 -74.98400 1.000 32.46781 172 GLY C CA 1
ATOM 3182 C C . GLY B 1 172 ? 6.46200 98.90500 -75.90000 1.000 31.22599 172 GLY C C 1
ATOM 3183 O O . GLY B 1 172 ? 7.34700 98.56800 -76.70800 1.000 30.50069 172 GLY C O 1
ATOM 3184 N N . LEU B 1 173 ? 6.08600 100.17800 -75.78800 1.000 30.09174 173 LEU C N 1
ATOM 3185 C CA . LEU B 1 173 ? 6.90800 101.20500 -76.42400 1.000 29.53357 173 LEU C CA 1
ATOM 3186 C C . LEU B 1 173 ? 8.30600 101.33600 -75.78500 1.000 30.90758 173 LEU C C 1
ATOM 3187 O O . LEU B 1 173 ? 9.29100 101.63500 -76.49000 1.000 29.07033 173 LEU C O 1
ATOM 3192 N N . ALA B 1 174 ? 8.42200 101.14100 -74.47900 1.000 22.17118 174 ALA C N 1
ATOM 3193 C CA . ALA B 1 174 ? 9.72500 101.02900 -73.84100 1.000 25.40123 174 ALA C CA 1
ATOM 3194 C C . ALA B 1 174 ? 9.99300 99.58900 -73.39900 1.000 24.06135 174 ALA C C 1
ATOM 3195 O O . ALA B 1 174 ? 9.07500 98.82400 -73.07300 1.000 25.31804 174 ALA C O 1
ATOM 3197 N N . ASN B 1 175 ? 11.27400 99.21600 -73.40000 1.000 21.38047 175 ASN C N 1
ATOM 3198 C CA . ASN B 1 175 ? 11.62500 97.87300 -72.96900 1.000 21.22771 175 ASN C CA 1
ATOM 3199 C C . ASN B 1 175 ? 11.66900 97.81600 -71.44000 1.000 26.09927 175 ASN C C 1
ATOM 3200 O O . ASN B 1 175 ? 11.41800 96.76700 -70.86100 1.000 29.74545 175 ASN C O 1
ATOM 3205 N N . ALA B 1 176 ? 11.98400 98.92800 -70.78400 1.000 25.83191 176 ALA C N 1
ATOM 3206 C CA . ALA B 1 176 ? 12.02900 98.94200 -69.32500 1.000 26.87627 176 ALA C CA 1
ATOM 3207 C C . ALA B 1 176 ? 11.86000 100.36300 -68.82600 1.000 26.40539 176 ALA C C 1
ATOM 3208 O O . ALA B 1 176 ? 12.35400 101.31600 -69.45400 1.000 26.00082 176 ALA C O 1
ATOM 3210 N N . ALA B 1 177 ? 11.14200 100.49500 -67.70700 1.000 25.68288 177 ALA C N 1
ATOM 3211 C CA . ALA B 1 177 ? 10.99500 101.74800 -66.97500 1.000 27.68393 177 ALA C CA 1
ATOM 3212 C C . ALA B 1 177 ? 11.87200 101.65100 -65.73400 1.000 30.84965 177 ALA C C 1
ATOM 3213 O O . ALA B 1 177 ? 11.78600 100.66700 -64.99400 1.000 28.81120 177 ALA C O 1
ATOM 3215 N N . LEU B 1 178 ? 12.71500 102.65000 -65.51800 1.000 31.13287 178 LEU C N 1
ATOM 3216 C CA . LEU B 1 178 ? 13.75500 102.57700 -64.49900 1.000 31.42375 178 LEU C CA 1
ATOM 3217 C C . LEU B 1 178 ? 13.73100 103.81900 -63.62700 1.000 36.35844 178 LEU C C 1
ATOM 3218 O O . LEU B 1 178 ? 13.01400 104.78700 -63.88800 1.000 31.10454 178 LEU C O 1
ATOM 3223 N N . GLU B 1 179 ? 14.52000 103.77300 -62.55700 1.000 34.08567 179 GLU C N 1
ATOM 3224 C CA . GLU B 1 179 ? 14.68900 104.95700 -61.73300 1.000 33.82625 179 GLU C CA 1
ATOM 3225 C C . GLU B 1 179 ? 15.13300 106.13900 -62.58000 1.000 29.20339 179 GLU C C 1
ATOM 3226 O O . GLU B 1 179 ? 16.08100 106.04000 -63.35100 1.000 33.15560 179 GLU C O 1
ATOM 3232 N N . ASP B 1 180 ? 14.45000 107.25800 -62.41300 1.000 32.92452 180 ASP C N 1
ATOM 3233 C CA . ASP B 1 180 ? 14.70800 108.44400 -63.22200 1.000 35.56490 180 ASP C CA 1
ATOM 3234 C C . ASP B 1 180 ? 16.13100 108.96200 -63.01300 1.000 35.00444 180 ASP C C 1
ATOM 3235 O O . ASP B 1 180 ? 16.71300 108.84800 -61.93700 1.000 35.45633 180 ASP C O 1
ATOM 3240 N N . GLY B 1 181 ? 16.70100 109.51200 -64.07000 1.000 37.31702 181 GLY C N 1
ATOM 3241 C CA . GLY B 1 181 ? 18.00900 110.11500 -63.97900 1.000 38.44656 181 GLY C CA 1
ATOM 3242 C C . GLY B 1 181 ? 19.10800 109.25600 -64.55800 1.000 33.44430 181 GLY C C 1
ATOM 3243 O O . GLY B 1 181 ? 18.93300 108.54500 -65.54900 1.000 33.89265 181 GLY C O 1
ATOM 3244 N N . ALA B 1 182 ? 20.27300 109.29600 -63.93000 1.000 37.05482 182 ALA C N 1
ATOM 3245 C CA . ALA B 1 182 ? 21.43000 108.64800 -64.52600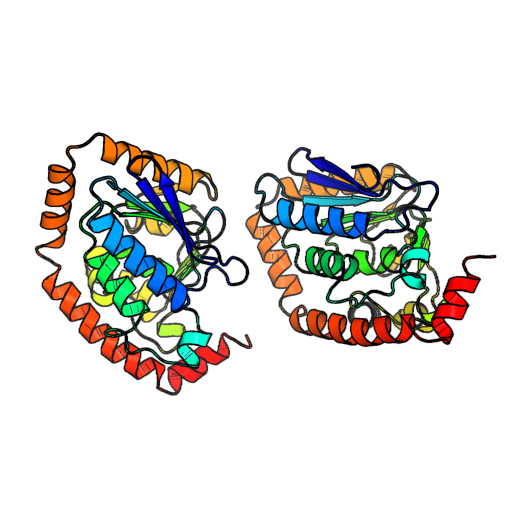 1.000 35.09078 182 ALA C CA 1
ATOM 3246 C C . ALA B 1 182 ? 21.22700 107.15300 -64.68800 1.000 35.93315 182 ALA C C 1
ATOM 3247 O O . ALA B 1 182 ? 21.82300 106.54300 -65.57400 1.000 33.56317 182 ALA C O 1
ATOM 3249 N N . THR B 1 183 ? 20.43400 106.51900 -63.82900 1.000 36.78283 183 THR C N 1
ATOM 3250 C CA . THR B 1 183 ? 20.23500 105.07600 -63.99100 1.000 37.69402 183 THR C CA 1
ATOM 3251 C C . THR B 1 183 ? 19.78200 104.71400 -65.40700 1.000 32.74613 183 THR C C 1
ATOM 3252 O O . THR B 1 183 ? 20.23000 103.71800 -65.98200 1.000 33.19861 183 THR C O 1
ATOM 3256 N N . VAL B 1 184 ? 18.87400 105.50500 -65.98000 1.000 31.52102 184 VAL C N 1
ATOM 3257 C CA . VAL B 1 184 ? 18.34800 105.19200 -67.30800 1.000 28.18695 184 VAL C CA 1
ATOM 3258 C C . VAL B 1 184 ? 19.48500 105.06700 -68.31400 1.000 28.43904 184 VAL C C 1
ATOM 3259 O O . VAL B 1 184 ? 19.57400 104.08900 -69.08200 1.000 28.82748 184 VAL C O 1
ATOM 3263 N N . LEU B 1 185 ? 20.41300 106.02000 -68.27900 1.000 28.03714 185 LEU C N 1
ATOM 3264 C CA . LEU B 1 185 ? 21.50300 105.99500 -69.24100 1.000 33.42037 185 LEU C CA 1
ATOM 3265 C C . LEU B 1 185 ? 22.47700 104.87400 -68.94400 1.000 34.81007 185 LEU C C 1
ATOM 3266 O O . LEU B 1 185 ? 23.03300 104.28900 -69.87000 1.000 33.79769 185 LEU C O 1
ATOM 3271 N N . GLU B 1 186 ? 22.72500 104.58700 -67.66000 1.000 34.55208 186 GLU C N 1
ATOM 3272 C CA . GLU B 1 186 ? 23.65800 103.50900 -67.31900 1.000 36.67886 186 GLU C CA 1
ATOM 3273 C C . GLU B 1 186 ? 23.12100 102.17300 -67.82600 1.000 32.96737 186 GLU C C 1
ATOM 3274 O O . GLU B 1 186 ? 23.81900 101.41000 -68.51100 1.000 33.11291 186 GLU C O 1
ATOM 3280 N N . HIS B 1 187 ? 21.83800 101.91400 -67.58100 1.000 33.54503 187 HIS C N 1
ATOM 3281 C CA . HIS B 1 187 ? 21.22700 100.69700 -68.09800 1.000 33.82379 187 HIS C CA 1
ATOM 3282 C C . HIS B 1 187 ? 21.28700 100.63700 -69.62100 1.000 35.68803 187 HIS C C 1
ATOM 3283 O O . HIS B 1 187 ? 21.52900 99.56900 -70.20300 1.000 35.51235 187 HIS C O 1
ATOM 3290 N N . ALA B 1 188 ? 21.06400 101.76900 -70.29500 1.000 33.49416 188 ALA C N 1
ATOM 3291 C CA . ALA B 1 188 ? 21.12900 101.78200 -71.75800 1.000 32.48987 188 ALA C CA 1
ATOM 3292 C C . ALA B 1 188 ? 22.55200 101.51600 -72.24900 1.000 38.46490 188 ALA C C 1
ATOM 3293 O O . ALA B 1 188 ? 22.75100 100.85400 -73.27600 1.000 33.44673 188 ALA C O 1
ATOM 3295 N N . ARG B 1 189 ? 23.55800 102.02300 -71.53100 1.000 37.73274 189 ARG C N 1
ATOM 3296 C CA . ARG B 1 189 ? 24.94100 101.72600 -71.90200 1.000 41.20231 189 ARG C CA 1
ATOM 3297 C C . ARG B 1 189 ? 25.22900 100.23600 -71.76000 1.000 37.26499 189 ARG C C 1
ATOM 3298 O O . ARG B 1 189 ? 25.89100 99.64600 -72.62700 1.000 39.76799 189 ARG C O 1
ATOM 3306 N N . ASP B 1 190 ? 24.67700 99.59700 -70.70500 1.000 38.89634 190 ASP C N 1
ATOM 3307 C CA . ASP B 1 190 ? 24.88000 98.15500 -70.49800 1.000 38.81487 190 ASP C CA 1
ATOM 3308 C C . ASP B 1 190 ? 24.25500 97.33500 -71.62300 1.000 33.51128 190 ASP C C 1
ATOM 3309 O O . ASP B 1 190 ? 24.85500 96.35900 -72.09700 1.000 34.19556 190 ASP C O 1
ATOM 3314 N N . ALA B 1 191 ? 23.05600 97.72900 -72.07800 1.000 35.58543 191 ALA C N 1
ATOM 3315 C CA . ALA B 1 191 ? 22.44300 97.09500 -73.23900 1.000 33.35806 191 ALA C CA 1
ATOM 3316 C C . ALA B 1 191 ? 23.36800 97.17800 -74.44200 1.000 29.86537 191 ALA C C 1
ATOM 3317 O O . ALA B 1 191 ? 23.56600 96.19200 -75.16200 1.000 34.50384 191 ALA C O 1
ATOM 3319 N N . ALA B 1 192 ? 23.91900 98.36900 -74.70200 1.000 30.96379 192 ALA C N 1
ATOM 3320 C CA . ALA B 1 192 ? 24.85800 98.52200 -75.80500 1.000 32.93503 192 ALA C CA 1
ATOM 3321 C C . ALA B 1 192 ? 26.03500 97.56800 -75.65800 1.000 31.79120 192 ALA C C 1
ATOM 3322 O O . ALA B 1 192 ? 26.46100 96.95100 -76.63200 1.000 31.59718 192 ALA C O 1
ATOM 3324 N N . ARG B 1 193 ? 26.57400 97.42800 -74.44100 1.000 35.98811 193 ARG C N 1
ATOM 3325 C CA . ARG B 1 193 ? 27.69700 96.51100 -74.24800 1.000 36.47456 193 ARG C CA 1
ATOM 3326 C C . ARG B 1 193 ? 27.29200 95.06500 -74.54200 1.000 38.34392 193 ARG C C 1
ATOM 3327 O O . ARG B 1 193 ? 28.09900 94.28100 -75.06500 1.000 39.05475 193 ARG C O 1
ATOM 3335 N N . ARG B 1 194 ? 26.02600 94.70400 -74.29700 1.000 33.72473 194 ARG C N 1
ATOM 3336 C CA . ARG B 1 194 ? 25.60300 93.35000 -74.61600 1.000 35.39710 194 ARG C CA 1
ATOM 3337 C C . ARG B 1 194 ? 25.67100 93.11500 -76.11600 1.000 38.68197 194 ARG C C 1
ATOM 3338 O O . ARG B 1 194 ? 25.99400 92.00100 -76.55900 1.000 38.39604 194 ARG C O 1
ATOM 3346 N N . PHE B 1 195 ? 25.35800 94.16300 -76.91100 1.000 35.36574 195 PHE C N 1
ATOM 3347 C CA . PHE B 1 195 ? 25.39600 94.06400 -78.36700 1.000 37.39933 195 PHE C CA 1
ATOM 3348 C C . PHE B 1 195 ? 26.82100 93.83100 -78.84000 1.000 39.91382 195 PHE C C 1
ATOM 3349 O O . PHE B 1 195 ? 27.05700 92.98300 -79.70400 1.000 41.96479 195 PHE C O 1
ATOM 3357 N N . LEU B 1 196 ? 27.78300 94.52800 -78.23000 1.000 40.60722 196 LEU C N 1
ATOM 3358 C CA . LEU B 1 196 ? 29.19900 94.32000 -78.53100 1.000 43.90719 196 LEU C CA 1
ATOM 3359 C C . LEU B 1 196 ? 29.60500 92.85700 -78.48000 1.000 46.01086 196 LEU C C 1
ATOM 3360 O O . LEU B 1 196 ? 30.43500 92.41400 -79.28100 1.000 50.01513 196 LEU C O 1
ATOM 3365 N N . HIS B 1 197 ? 29.03100 92.08300 -77.56100 1.000 44.31487 197 HIS C N 1
ATOM 3366 C CA . HIS B 1 197 ? 29.42800 90.68300 -77.43700 1.000 41.74884 197 HIS C CA 1
ATOM 3367 C C . HIS B 1 197 ? 28.87200 89.79900 -78.54300 1.000 47.22235 197 HIS C C 1
ATOM 3368 O O . HIS B 1 197 ? 29.30700 88.64500 -78.66100 1.000 48.08490 197 HIS C O 1
ATOM 3375 N N . LEU B 1 198 ? 27.93200 90.29500 -79.34700 1.000 42.12544 198 LEU C N 1
ATOM 3376 C CA . LEU B 1 198 ? 27.27100 89.46800 -80.34400 1.000 41.75275 198 LEU C CA 1
ATOM 3377 C C . LEU B 1 198 ? 27.89900 89.63700 -81.72600 1.000 45.67927 198 LEU C C 1
ATOM 3378 O O . LEU B 1 198 ? 28.47800 90.67800 -82.05600 1.000 46.87157 198 LEU C O 1
ATOM 3383 N N . ALA B 1 199 ? 27.75600 88.60800 -82.53900 1.000 46.36746 199 ALA C N 1
ATOM 3384 C CA . ALA B 1 199 ? 28.24500 88.65400 -83.91500 1.000 47.96846 199 ALA C CA 1
ATOM 3385 C C . ALA B 1 199 ? 27.62000 89.83700 -84.64000 1.000 49.08977 199 ALA C C 1
ATOM 3386 O O . ALA B 1 199 ? 26.38100 89.92100 -84.71900 1.000 48.85952 199 ALA C O 1
ATOM 3388 N N . PRO B 1 200 ? 28.41200 90.78000 -85.15500 1.000 51.35697 200 PRO C N 1
ATOM 3389 C CA . PRO B 1 200 ? 27.80200 92.02400 -85.66000 1.000 52.51476 200 PRO C CA 1
ATOM 3390 C C . PRO B 1 200 ? 26.88800 91.80900 -86.85100 1.000 45.61880 200 PRO C C 1
ATOM 3391 O O . PRO B 1 200 ? 25.88700 92.52700 -86.98600 1.000 47.74741 200 PRO C O 1
ATOM 3395 N N . SER B 1 201 ? 27.19100 90.86000 -87.73600 1.000 44.35952 201 SER C N 1
ATOM 3396 C CA . SER B 1 201 ? 26.32100 90.69700 -88.89600 1.000 42.51038 201 SER C CA 1
ATOM 3397 C C . SER B 1 201 ? 25.05100 89.94400 -88.51900 1.000 38.01394 201 SER C C 1
ATOM 3398 O O . SER B 1 201 ? 24.01700 90.11100 -89.16500 1.000 37.24730 201 SER C O 1
ATOM 3401 N N . ALA B 1 202 ? 25.10600 89.10400 -87.49300 1.000 40.28378 202 ALA C N 1
ATOM 3402 C CA . ALA B 1 202 ? 23.88400 88.43200 -87.06000 1.000 37.62867 202 ALA C CA 1
ATOM 3403 C C . ALA B 1 202 ? 22.89800 89.45100 -86.49800 1.000 33.68183 202 ALA C C 1
ATOM 3404 O O . ALA B 1 202 ? 21.70300 89.39500 -86.79600 1.000 35.68992 202 ALA C O 1
ATOM 3406 N N . VAL B 1 203 ? 23.39000 90.41500 -85.72300 1.000 33.34645 203 VAL C N 1
ATOM 3407 C CA . VAL B 1 203 ? 22.51400 91.43300 -85.15700 1.000 34.64285 203 VAL C CA 1
ATOM 3408 C C . VAL B 1 203 ? 21.90800 92.27000 -86.28200 1.000 40.89737 203 VAL C C 1
ATOM 3409 O O . VAL B 1 203 ? 20.68200 92.47900 -86.35300 1.000 33.30431 203 VAL C O 1
ATOM 3413 N N . VAL B 1 204 ? 22.76900 92.73100 -87.20200 1.000 34.27927 204 VAL C N 1
ATOM 3414 C CA . VAL B 1 204 ? 22.35600 93.62200 -88.28100 1.000 33.61586 204 VAL C CA 1
ATOM 3415 C C . VAL B 1 204 ? 21.37300 92.93700 -89.20500 1.000 33.75697 204 VAL C C 1
ATOM 3416 O O . VAL B 1 204 ? 20.35500 93.52300 -89.59900 1.000 29.70697 204 VAL C O 1
ATOM 3420 N N . GLU B 1 205 ? 21.66700 91.69600 -89.57800 1.000 30.31248 205 GLU C N 1
ATOM 3421 C CA . GLU B 1 205 ? 20.75600 90.92700 -90.41500 1.000 30.48220 205 GLU C CA 1
ATOM 3422 C C . GLU B 1 205 ? 19.44200 90.61200 -89.69900 1.000 32.51222 205 GLU C C 1
ATOM 3423 O O . GLU B 1 205 ? 18.37500 90.65800 -90.31700 1.000 30.33240 205 GLU C O 1
ATOM 3429 N N . SER B 1 206 ? 19.48900 90.28300 -88.39400 1.000 32.97158 206 SER C N 1
ATOM 3430 C CA . SER B 1 206 ? 18.24300 90.12100 -87.63500 1.000 31.23692 206 SER C CA 1
ATOM 3431 C C . SER B 1 206 ? 17.38300 91.37700 -87.71300 1.000 25.04073 206 SER C C 1
ATOM 3432 O O . SER B 1 206 ? 16.17400 91.30700 -87.96500 1.000 26.65860 206 SER C O 1
ATOM 3435 N N . LYS B 1 207 ? 17.98600 92.53700 -87.46700 1.000 27.37854 207 LYS C N 1
ATOM 3436 C CA . LYS B 1 207 ? 17.22200 93.77500 -87.54400 1.000 29.93366 207 LYS C CA 1
ATOM 3437 C C . LYS B 1 207 ? 16.66100 93.99400 -88.94300 1.000 30.13401 207 LYS C C 1
ATOM 3438 O O . LYS B 1 207 ? 15.53800 94.49500 -89.09000 1.000 28.53276 207 LYS C O 1
ATOM 3444 N N . ARG B 1 208 ? 17.40500 93.60700 -89.98900 1.000 33.93013 208 ARG C N 1
ATOM 3445 C CA . ARG B 1 208 ? 16.88000 93.83100 -91.34100 1.000 27.72417 208 ARG C CA 1
ATOM 3446 C C . ARG B 1 208 ? 15.68100 92.92600 -91.59000 1.000 28.26895 208 ARG C C 1
ATOM 3447 O O . ARG B 1 208 ? 14.62700 93.37800 -92.04800 1.000 27.54642 208 ARG C O 1
ATOM 3455 N N . LEU B 1 209 ? 15.78700 91.65600 -91.20300 1.000 27.40019 209 LEU C N 1
ATOM 3456 C CA . LEU B 1 209 ? 14.63100 90.78500 -91.34200 1.000 27.01652 209 LEU C CA 1
ATOM 3457 C C . LEU B 1 209 ? 13.43300 91.30000 -90.54300 1.000 27.07615 209 LEU C C 1
ATOM 3458 O O . LEU B 1 209 ? 12.28300 91.11200 -90.97400 1.000 29.42362 209 LEU C O 1
ATOM 3463 N N . MET B 1 210 ? 13.67300 91.95700 -89.39300 1.000 27.13204 210 MET C N 1
ATOM 3464 C CA . MET B 1 210 ? 12.55600 92.41700 -88.58200 1.000 25.81666 210 MET C CA 1
ATOM 3465 C C . MET B 1 210 ? 11.87100 93.59600 -89.23200 1.000 28.63018 210 MET C C 1
ATOM 3466 O O . MET B 1 210 ? 10.68300 93.82300 -89.00700 1.000 28.65112 210 MET C O 1
ATOM 3471 N N . LYS B 1 211 ? 12.60500 94.40200 -89.99900 1.000 30.05591 211 LYS C N 1
ATOM 3472 C CA . LYS B 1 211 ? 11.95700 95.54400 -90.64400 1.000 29.04450 211 LYS C CA 1
ATOM 3473 C C . LYS B 1 211 ? 11.47600 95.24500 -92.05900 1.000 32.32655 211 LYS C C 1
ATOM 3474 O O . LYS B 1 211 ? 10.62800 95.98900 -92.58200 1.000 30.73698 211 LYS C O 1
ATOM 3480 N N . ALA B 1 212 ? 12.02200 94.20300 -92.69200 1.000 31.83791 212 ALA C N 1
ATOM 3481 C CA . ALA B 1 212 ? 11.80300 94.01600 -94.13200 1.000 31.06455 212 ALA C CA 1
ATOM 3482 C C . ALA B 1 212 ? 10.32800 93.93200 -94.48500 1.000 35.04270 212 ALA C C 1
ATOM 3483 O O . ALA B 1 212 ? 9.91500 94.53000 -95.49600 1.000 31.40178 212 ALA C O 1
ATOM 3485 N N . PRO B 1 213 ? 9.49000 93.24100 -93.71800 1.000 33.96397 213 PRO C N 1
ATOM 3486 C CA . PRO B 1 213 ? 8.08800 93.08000 -94.14700 1.000 32.29916 213 PRO C CA 1
ATOM 3487 C C . PRO B 1 213 ? 7.28500 94.34700 -94.06000 1.000 32.28683 213 PRO C C 1
ATOM 3488 O O . PRO B 1 213 ? 6.21800 94.39200 -94.67000 1.000 33.02467 213 PRO C O 1
ATOM 3492 N N . PHE B 1 214 ? 7.78100 95.37000 -93.33900 1.000 31.66185 214 PHE C N 1
ATOM 3493 C CA . PHE B 1 214 ? 7.03900 96.56800 -92.95000 1.000 36.34172 214 PHE C CA 1
ATOM 3494 C C . PHE B 1 214 ? 7.58800 97.83700 -93.61400 1.000 35.35766 214 PHE C C 1
ATOM 3495 O O . PHE B 1 214 ? 6.88700 98.85300 -93.64600 1.000 32.56796 214 PHE C O 1
ATOM 3503 N N . ILE B 1 215 ? 8.82400 97.81000 -94.13000 1.000 32.88597 215 ILE C N 1
ATOM 3504 C CA . ILE B 1 215 ? 9.53100 99.06600 -94.39000 1.000 34.12044 215 ILE C CA 1
ATOM 3505 C C . ILE B 1 215 ? 8.96000 99.78200 -95.60800 1.000 34.37149 215 ILE C C 1
ATOM 3506 O O . ILE B 1 215 ? 8.86700 101.01600 -95.62100 1.000 33.30759 215 ILE C O 1
ATOM 3511 N N . GLU B 1 216 ? 8.51600 99.05100 -96.62300 1.000 33.25000 216 GLU C N 1
ATOM 3512 C CA . GLU B 1 216 ? 7.94300 99.74800 -97.77000 1.000 41.99413 216 GLU C CA 1
ATOM 3513 C C . GLU B 1 216 ? 6.67000 100.48700 -97.37800 1.000 39.19780 216 GLU C C 1
ATOM 3514 O O . GLU B 1 216 ? 6.50000 101.65600 -97.74700 1.000 37.21703 216 GLU C O 1
ATOM 3520 N N . GLU B 1 217 ? 5.75900 99.82400 -96.62700 1.000 34.71849 217 GLU C N 1
ATOM 3521 C CA . GLU B 1 217 ? 4.53800 100.50200 -96.20200 1.000 38.79469 217 GLU C CA 1
ATOM 3522 C C . GLU B 1 217 ? 4.89600 101.69200 -95.32000 1.000 37.00291 217 GLU C C 1
ATOM 3523 O O . GLU B 1 217 ? 4.38800 102.80500 -95.50700 1.000 35.84552 217 GLU C O 1
ATOM 3529 N N . LEU B 1 218 ? 5.82200 101.48200 -94.38900 1.000 32.29207 218 LEU C N 1
ATOM 3530 C CA . LEU B 1 218 ? 6.29400 102.56200 -93.53000 1.000 28.64640 218 LEU C CA 1
ATOM 3531 C C . LEU B 1 218 ? 6.80400 103.74600 -94.32600 1.000 33.31751 218 LEU C C 1
ATOM 3532 O O . LEU B 1 218 ? 6.49800 104.89700 -93.99000 1.000 32.16768 218 LEU C O 1
ATOM 3537 N N . ARG B 1 219 ? 7.62300 103.48500 -95.35900 1.000 32.24162 219 ARG C N 1
ATOM 3538 C CA . ARG B 1 219 ? 8.10900 104.57200 -96.21600 1.000 36.61012 219 ARG C CA 1
ATOM 3539 C C . ARG B 1 219 ? 6.94700 105.32000 -96.87000 1.000 36.56143 219 ARG C C 1
ATOM 3540 O O . ARG B 1 219 ? 6.91500 106.55800 -96.87400 1.000 36.65378 219 ARG C O 1
ATOM 3548 N N . ARG B 1 220 ? 5.95000 104.59600 -97.37200 1.000 33.08268 220 ARG C N 1
ATOM 3549 C CA . ARG B 1 220 ? 4.83600 105.29100 -98.00300 1.000 36.06717 220 ARG C CA 1
ATOM 3550 C C . ARG B 1 220 ? 3.96300 106.00600 -96.97400 1.000 38.78337 220 ARG C C 1
ATOM 3551 O O . ARG B 1 220 ? 3.45100 107.10200 -97.24500 1.000 34.16231 220 ARG C O 1
ATOM 3559 N N . VAL B 1 221 ? 3.75700 105.40700 -95.78900 1.000 32.55336 221 VAL C N 1
ATOM 3560 C CA . VAL B 1 221 ? 2.98700 106.11100 -94.76000 1.000 32.98525 221 VAL C CA 1
ATOM 3561 C C . VAL B 1 221 ? 3.70200 107.39800 -94.36600 1.000 31.59726 221 VAL C C 1
ATOM 3562 O O . VAL B 1 221 ? 3.08800 108.47100 -94.25200 1.000 32.46870 221 VAL C O 1
ATOM 3566 N N . ILE B 1 222 ? 5.01500 107.32300 -94.16200 1.000 30.65253 222 ILE C N 1
ATOM 3567 C CA . ILE B 1 222 ? 5.74100 108.51900 -93.76900 1.000 31.01837 222 ILE C CA 1
ATOM 3568 C C . ILE B 1 222 ? 5.60000 109.61000 -94.84100 1.000 36.68069 222 ILE C C 1
ATOM 3569 O O . ILE B 1 222 ? 5.61300 110.80800 -94.52300 1.000 33.09850 222 ILE C O 1
ATOM 3574 N N . ALA B 1 223 ? 5.46800 109.21900 -96.12100 1.000 34.30854 223 ALA C N 1
ATOM 3575 C CA . ALA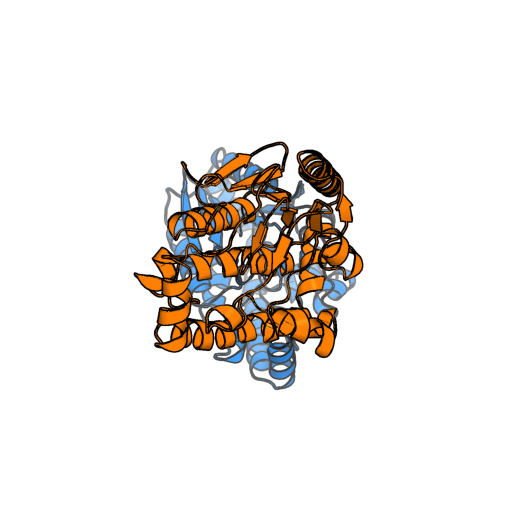 B 1 223 ? 5.27100 110.22500 -97.16800 1.000 40.05041 223 ALA C CA 1
ATOM 3576 C C . ALA B 1 223 ? 3.85400 110.79000 -97.13400 1.000 35.38158 223 ALA C C 1
ATOM 3577 O O . ALA B 1 223 ? 3.67700 112.01500 -97.22100 1.000 36.70837 223 ALA C O 1
ATOM 3579 N N . GLU B 1 224 ? 2.81800 109.94700 -97.01200 1.000 29.88985 224 GLU C N 1
ATOM 3580 C CA . GLU B 1 224 ? 1.47900 110.51800 -96.90000 1.000 32.89552 224 GLU C CA 1
ATOM 3581 C C . GLU B 1 224 ? 1.39700 111.43900 -95.67700 1.000 38.46764 224 GLU C C 1
ATOM 3582 O O . GLU B 1 224 ? 0.94800 112.59800 -95.78400 1.000 32.66834 224 GLU C O 1
ATOM 3588 N N . GLU B 1 225 ? 1.88000 110.96300 -94.50500 1.000 34.08028 225 GLU C N 1
ATOM 3589 C CA . GLU B 1 225 ? 1.82400 111.78200 -93.29700 1.000 31.79381 225 GLU C CA 1
ATOM 3590 C C . GLU B 1 225 ? 2.47100 113.13800 -93.53100 1.000 28.52622 225 GLU C C 1
ATOM 3591 O O . GLU B 1 225 ? 1.94300 114.17900 -93.13400 1.000 32.78499 225 GLU C O 1
ATOM 3597 N N . GLY B 1 226 ? 3.65000 113.12800 -94.13900 1.000 32.73875 226 GLY C N 1
ATOM 3598 C CA . GLY B 1 226 ? 4.40100 114.35700 -94.29300 1.000 34.46184 226 GLY C CA 1
ATOM 3599 C C . GLY B 1 226 ? 3.70100 115.34100 -95.20900 1.000 35.05591 226 GLY C C 1
ATOM 3600 O O . GLY B 1 226 ? 3.74000 116.55000 -94.96700 1.000 39.40331 226 GLY C O 1
ATOM 3601 N N . ASP B 1 227 ? 3.04600 114.83100 -96.25300 1.000 35.37475 227 ASP C N 1
ATOM 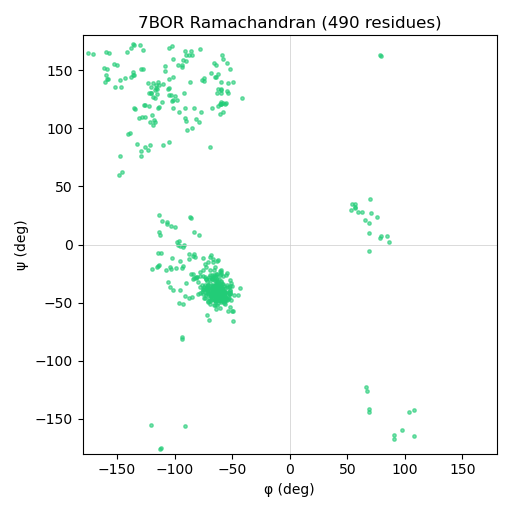3602 C CA . ASP B 1 227 ? 2.22400 115.67100 -97.12400 1.000 39.17815 227 ASP C CA 1
ATOM 3603 C C . ASP B 1 227 ? 1.22500 116.44800 -96.29500 1.000 36.84924 227 ASP C C 1
ATOM 3604 O O . ASP B 1 227 ? 1.20000 117.68300 -96.30900 1.000 33.89820 227 ASP C O 1
ATOM 3609 N N . ILE B 1 228 ? 0.40700 115.69700 -95.53400 1.000 35.58633 228 ILE C N 1
ATOM 3610 C CA . ILE B 1 228 ? -0.60500 116.25800 -94.65000 1.000 31.65485 228 ILE C CA 1
ATOM 3611 C C . ILE B 1 228 ? 0.02100 117.21200 -93.63800 1.000 35.86663 228 ILE C C 1
ATOM 3612 O O . ILE B 1 228 ? -0.45300 118.33800 -93.46500 1.000 36.38168 228 ILE C O 1
ATOM 3617 N N . PHE B 1 229 ? 1.08600 116.76900 -92.95400 1.000 33.16669 229 PHE C N 1
ATOM 3618 C CA . PHE B 1 229 ? 1.71600 117.56600 -91.90600 1.000 33.95337 229 PHE C CA 1
ATOM 3619 C C . PHE B 1 229 ? 2.21100 118.90600 -92.45100 1.000 39.69025 229 PHE C C 1
ATOM 3620 O O . PHE B 1 229 ? 2.02900 119.96800 -91.83700 1.000 37.26305 229 PHE C O 1
ATOM 3628 N N . SER B 1 230 ? 2.92800 118.85000 -93.56700 1.000 38.52896 230 SER C N 1
ATOM 3629 C CA . SER B 1 230 ? 3.42100 120.06200 -94.20000 1.000 42.23580 230 SER C CA 1
ATOM 3630 C C . SER B 1 230 ? 2.26600 120.97700 -94.59600 1.000 35.76654 230 SER C C 1
ATOM 3631 O O . SER B 1 230 ? 2.31400 122.18900 -94.38900 1.000 38.22338 230 SER C O 1
ATOM 3634 N N . THR B 1 231 ? 1.20800 120.41200 -95.15800 1.000 35.42418 231 THR C N 1
ATOM 3635 C CA . THR B 1 231 ? 0.07800 121.25500 -95.51300 1.000 36.74083 231 THR C CA 1
ATOM 3636 C C . THR B 1 231 ? -0.53000 121.88900 -94.26400 1.000 37.81929 231 THR C C 1
ATOM 3637 O O . THR B 1 231 ? -0.81700 123.09800 -94.24300 1.000 34.13326 231 THR C O 1
ATOM 3641 N N . ARG B 1 232 ? -0.66000 121.11600 -93.17700 1.000 34.11352 232 ARG C N 1
ATOM 3642 C CA . ARG B 1 232 ? -1.29000 121.68400 -91.98400 1.000 34.09942 232 ARG C CA 1
ATOM 3643 C C . ARG B 1 232 ? -0.40600 122.71300 -91.33400 1.000 29.80893 232 ARG C C 1
ATOM 3644 O O . ARG B 1 232 ? -0.91700 123.66300 -90.71200 1.000 33.42110 232 ARG C O 1
ATOM 3652 N N . LEU B 1 233 ? 0.90500 122.58100 -91.50200 1.000 32.90405 233 LEU C N 1
ATOM 3653 C CA . LEU B 1 233 ? 1.76700 123.57600 -90.87300 1.000 35.17136 233 LEU C CA 1
ATOM 3654 C C . LEU B 1 233 ? 1.55800 124.98700 -91.45300 1.000 37.59592 233 LEU C C 1
ATOM 3655 O O . LEU B 1 233 ? 1.84000 126.02100 -90.78400 1.000 34.69345 233 LEU C O 1
ATOM 3660 N N . ARG B 1 234 ? 1.09000 125.04100 -92.69900 1.000 38.54753 234 ARG C N 1
ATOM 3661 C CA . ARG B 1 234 ? 0.87300 126.30600 -93.38300 1.000 36.02803 234 ARG C CA 1
ATOM 3662 C C . ARG B 1 234 ? -0.57200 126.76800 -93.29400 1.000 39.27363 234 ARG C C 1
ATOM 3663 O O . ARG B 1 234 ? -0.93400 127.83500 -93.83900 1.000 38.37685 234 ARG C O 1
ATOM 3671 N N . SER B 1 235 ? -1.47800 125.93100 -92.59800 1.000 34.79359 235 SER C N 1
ATOM 3672 C CA . SER B 1 235 ? -2.84400 126.30300 -92.47000 1.000 34.03679 235 SER C CA 1
ATOM 3673 C C . SER B 1 235 ? -3.06500 127.13400 -91.19600 1.000 33.70402 235 SER C C 1
ATOM 3674 O O . SER B 1 235 ? -2.32100 127.01400 -90.16700 1.000 32.76883 235 SER C O 1
ATOM 3677 N N . PRO B 1 236 ? -4.15400 127.90700 -91.21600 1.000 33.56416 236 PRO C N 1
ATOM 3678 C CA . PRO B 1 236 ? -4.40800 128.75800 -90.02000 1.000 33.06610 236 PRO C CA 1
ATOM 3679 C C . PRO B 1 236 ? -4.63400 128.01000 -88.69300 1.000 34.08644 236 PRO C C 1
ATOM 3680 O O . PRO B 1 236 ? -4.27300 128.52300 -87.58700 1.000 35.48068 236 PRO C O 1
ATOM 3684 N N . GLU B 1 237 ? -5.28700 126.84100 -88.76200 1.000 35.62993 237 GLU C N 1
ATOM 3685 C CA . GLU B 1 237 ? -5.57900 126.10100 -87.53400 1.000 38.72204 237 GLU C CA 1
ATOM 3686 C C . GLU B 1 237 ? -4.30800 125.79800 -86.75700 1.000 35.94266 237 GLU C C 1
ATOM 3687 O O . GLU B 1 237 ? -4.23900 126.00100 -85.54700 1.000 37.32665 237 GLU C O 1
ATOM 3693 N N . ALA B 1 238 ? -3.28700 125.29900 -87.44000 1.000 34.49449 238 ALA C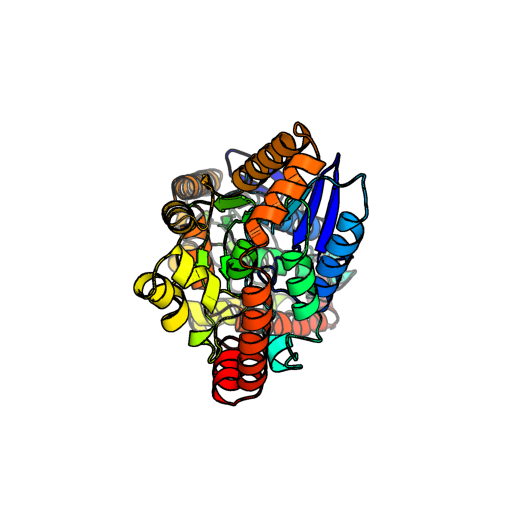 N 1
ATOM 3694 C CA . ALA B 1 238 ? -2.03200 125.01200 -86.77700 1.000 33.44832 238 ALA C CA 1
ATOM 3695 C C . ALA B 1 238 ? -1.22300 126.27800 -86.47900 1.000 37.18989 238 ALA C C 1
ATOM 3696 O O . ALA B 1 238 ? -0.65200 126.41200 -85.39400 1.000 36.44853 238 ALA C O 1
ATOM 3698 N N . ILE B 1 239 ? -1.14400 127.22800 -87.40700 1.000 34.09634 239 ILE C N 1
ATOM 3699 C CA . ILE B 1 239 ? -0.39600 128.44200 -87.08800 1.000 33.72814 239 ILE C CA 1
ATOM 3700 C C . ILE B 1 239 ? -0.89900 129.04100 -85.77400 1.000 35.08452 239 ILE C C 1
ATOM 3701 O O . ILE B 1 239 ? -0.11300 129.43500 -84.90800 1.000 38.34431 239 ILE C O 1
ATOM 3706 N N . GLU B 1 240 ? -2.21500 129.06300 -85.58700 1.000 36.91580 240 GLU C N 1
ATOM 3707 C CA . GLU B 1 240 ? -2.81300 129.62900 -84.38100 1.000 38.19128 240 GLU C CA 1
ATOM 3708 C C . GLU B 1 240 ? -2.43300 128.82100 -83.13700 1.000 43.00007 240 GLU C C 1
ATOM 3709 O O . GLU B 1 240 ? -2.00300 129.39300 -82.13400 1.000 43.35898 240 GLU C O 1
ATOM 3715 N N . ALA B 1 241 ? -2.55800 127.49600 -83.18500 1.000 38.46256 241 ALA C N 1
ATOM 3716 C CA . ALA B 1 241 ? -2.21800 126.68500 -82.00800 1.000 42.29757 241 ALA C CA 1
ATOM 3717 C C . ALA B 1 241 ? -0.73200 126.77700 -81.68000 1.000 42.29233 241 ALA C C 1
ATOM 3718 O O . ALA B 1 241 ? -0.34500 126.85600 -80.50800 1.000 45.12551 241 ALA C O 1
ATOM 3720 N N . LEU B 1 242 ? 0.11100 126.78600 -82.70500 1.000 36.11099 242 LEU C N 1
ATOM 3721 C CA . LEU B 1 242 ? 1.55400 126.84700 -82.53300 1.000 44.54108 242 LEU C CA 1
ATOM 3722 C C . LEU B 1 242 ? 1.98200 128.16700 -81.91600 1.000 49.43179 242 LEU C C 1
ATOM 3723 O O . LEU B 1 242 ? 2.84400 128.19300 -81.02100 1.000 50.16597 242 LEU C O 1
ATOM 3728 N N . SER B 1 243 ? 1.40100 129.27100 -82.40100 1.000 47.01014 243 SER C N 1
ATOM 3729 C CA . SER B 1 243 ? 1.72900 130.58300 -81.86000 1.000 50.63906 243 SER C CA 1
ATOM 3730 C C . SER B 1 243 ? 1.13800 130.80000 -80.50600 1.000 51.36121 243 SER C C 1
ATOM 3731 O O . SER B 1 243 ? 1.72000 131.52700 -79.68900 1.000 55.25831 243 SER C O 1
ATOM 3734 N N . ALA B 1 244 ? 0.01500 130.16000 -80.26900 1.000 45.53600 244 ALA C N 1
ATOM 3735 C CA . ALA B 1 244 ? -0.60200 130.19100 -78.96600 1.000 49.43218 244 ALA C CA 1
ATOM 3736 C C . ALA B 1 244 ? 0.24500 129.47300 -77.93400 1.000 58.40873 244 ALA C C 1
ATOM 3737 O O . ALA B 1 244 ? 0.21000 129.83700 -76.75100 1.000 57.92114 244 ALA C O 1
ATOM 3739 N N . PHE B 1 245 ? 1.00900 128.45800 -78.35200 1.000 53.63995 245 PHE C N 1
ATOM 3740 C CA . PHE B 1 245 ? 1.88700 127.76600 -77.41600 1.000 58.72875 245 PHE C CA 1
ATOM 3741 C C . PHE B 1 245 ? 3.09700 128.62100 -77.05500 1.000 59.89231 245 PHE C C 1
ATOM 3742 O O . PHE B 1 245 ? 3.45100 128.75300 -75.88400 1.000 58.11612 245 PHE C O 1
ATOM 3750 N N . MET B 1 246 ? 3.74200 129.22900 -78.03100 1.000 57.97336 246 MET C N 1
ATOM 3751 C CA . MET B 1 246 ? 4.48500 130.44600 -77.70200 1.000 62.44897 246 MET C CA 1
ATOM 3752 C C . MET B 1 246 ? 3.45300 131.36800 -77.02400 1.000 63.19211 246 MET C C 1
ATOM 3753 O O . MET B 1 246 ? 2.24900 131.18900 -77.23000 1.000 63.96542 246 MET C O 1
ATOM 3758 N N . HIS B 1 247 ? 3.85200 132.32300 -76.19800 1.000 64.19114 247 HIS C N 1
ATOM 3759 C CA . HIS B 1 247 ? 2.92600 133.32800 -75.67100 1.000 67.98661 247 HIS C CA 1
ATOM 3760 C C . HIS B 1 247 ? 1.90900 132.75100 -74.67700 1.000 69.24777 247 HIS C C 1
ATOM 3761 O O . HIS B 1 247 ? 0.74900 133.16200 -74.67300 1.000 70.37759 247 HIS C O 1
ATOM 3768 N N . ARG B 1 248 ? 2.32100 131.83000 -73.81200 1.000 72.42790 248 ARG C N 1
ATOM 3769 C CA . ARG B 1 248 ? 1.40000 131.34800 -72.77800 1.000 70.32174 248 ARG C CA 1
ATOM 3770 C C . ARG B 1 248 ? 1.55300 132.16500 -71.49100 1.000 67.48824 248 ARG C C 1
ATOM 3771 O O . ARG B 1 248 ? 2.13900 133.26000 -71.48200 1.000 70.59692 248 ARG C O 1
#

B-factor: mean 39.65, std 12.72, range [17.55, 104.44]

InterPro domains:
  IPR001753 Enoyl-CoA hydratase/isomerase-like domain [PF00378] (9-254)
  IPR014748 Enoyl-CoA hydratase, C-terminal [G3DSA:1.10.12.10] (199-255)
  IPR029045 ClpP/crotonase-like domain superfamily [SSF52096] (1-254)
  IPR051053 Enoyl-CoA hydratase/isomerase and chromodomain-containing protein [PTHR43684] (3-249)

Solvent-accessible surface area: 22882 Å² total; per-residue (Å²): 133,140,40,4,98,52,100,122,98,117,18,10,2,18,0,47,2,38,36,74,124,106,104,0,12,0,20,86,71,2,4,42,63,3,6,100,6,0,97,96,0,61,81,41,130,69,7,39,0,0,3,2,1,1,2,62,73,2,1,0,40,0,26,12,28,78,24,15,47,135,98,40,21,54,12,132,116,7,21,8,10,126,1,6,58,4,0,10,66,2,44,28,3,0,0,0,0,0,2,17,27,0,25,6,5,0,2,0,4,8,28,4,18,47,42,5,10,0,0,102,101,1,133,1,70,0,15,14,65,88,28,14,6,34,33,8,1,0,0,44,30,15,0,41,115,82,31,36,128,82,70,2,17,72,0,18,130,125,6,78,68,8,36,0,91,83,0,27,88,54,50,15,3,90,25,18,34,107,60,12,36,43,0,22,80,72,0,76,67,9,0,105,180,35,56,155,97,58,78,82,58,19,51,92,62,16,131,108,141,47,44,102,86,23,134,78,9,114,143,18,32,30,124,13,2,67,84,4,17,92,66,1,159,30,107,109,0,76,126,25,0,38,58,86,52,166,215,125,143,57,7,95,56,62,123,91,107,17,6,6,13,0,55,2,38,35,148,118,101,104,2,12,0,20,115,71,1,3,45,70,2,6,98,2,0,102,95,2,68,87,28,105,61,5,51,1,0,3,1,1,4,4,77,79,12,0,0,40,1,23,11,28,78,34,15,48,145,102,40,22,53,12,129,114,8,8,8,11,123,0,5,57,4,0,10,66,3,45,26,6,0,0,0,0,0,2,17,30,0,25,6,5,0,2,0,3,8,28,5,18,44,42,4,11,0,0,102,105,0,175,1,66,0,13,13,64,88,23,13,6,35,32,8,1,0,0,47,31,14,0,41,121,83,31,35,128,82,70,2,18,76,0,18,129,128,6,77,74,6,35,0,86,82,1,27,85,54,52,14,4,90,26,19,33,108,58,13,44,47,0,35,105,74,0,69,72,9,0,107,182,33,45,160,94,60,77,74,56,20,49,46,61,14,123,108,142,47,47,100,86,23,122,76,10,115,148,22,31,26,122,14,3,68,81,3,14,91,63,1,159,30,109,118,0,75,111,24,0,34,50,94,52,164,220

Foldseek 3Di:
DAAWDWDDDQLETETEGRDVVQLSADDLVNLQVQLVSLVVLLVPPRHAEYEYANAQAGRHQYHDLVCLQPPNDLLCPGSNVSSLVSLQPRLHAYEYQGHAEQEACNLLSLLSHPAYEYAQAHKYARCQVLLQAFHASLLVPSVCVQQNDPVSCCRTVVGDIDGSNVCCVSPSHVDHDHGGPVSVVVRVVVSVVSVVDDSVVRSVVVCVVCVVPSVVSVVSNNVSSVRRSVSSPDPSNSVSSVVVVVD/DQAWDWDQDQLETETEGRDVVQLSAADQVNLQVQLVVLVVLLPDPSHAEYEAANAQAGRHQYHPLVCLLPPQDLLCPGSNNSSLVSLQPRLHAYEYQGHAEQEACNLLSLLSHPAYEYAQAHKYARCQVLLQAFHASLLVPSVCVQQNDPVSCCRTVVGDMDGSNVCCVSPSHVDHDHGGPVSVVVRVVVVVVSVVDDRVVRSVVSCVVCVVPSVVSVVSNNVRSVRRSVSSPDPSNSVSSVVVVPD

Secondary structure (DSSP, 8-state):
--SEEEEE-SSEEEEEE--GGGTTPBPHHHHHHHHHHHHHHHH-TT--EEEEE--SS--B--B-HHHHHHS---SSSSHHHHHHHHHHH--S-EEEEE-SEEETHHHHGGGG-SEEEEETT-EEE--TGGGT----TTHHHHHHHHH-HHHHHHHHTS---EEHHHHHHHTSSSEEESTTHHHHHHHHHHHHHHHTS-HHHHHHHHHHHHHHHHHHHHHHHHHHHHHHHHHHTSHHHHHHHHHHTT-/--SEEEEE-SSEEEEEE--GGGTT-B-HHHHHHHHHHHHHHTT-TT--EEEEE--SS--B--B-HHHHHHS---SSSSHHHHHHHHHHH--S-EEEEE-SEEETHHHHGGGG-SEEEEETT-EEE--TGGGT----TTHHHHHHHHH-HHHHHHHHTS---EEHHHHHHHTSSSEEE-TTHHHHHHHHHHHHHHHTS-HHHHHHHHHHHHHHHHHHHHHHHHHHHHHHHHHHTSHHHHHHHHHHTT-

Radius of gyration: 26.86 Å; Cα contacts (8 Å, |Δi|>4): 986; chains: 2; bounding box: 68×66×66 Å